Protein 4KWH (pdb70)

B-factor: mean 20.82, std 9.33, range [10.49, 72.62]

Secondary structure (DSSP, 8-state):
-TTTT-EEEETT-SSHHHHHHHHHHHHTT-EEEEEESS-HHHHHHHHHHHHHTT-EEEEEE--SSSTTHHHHHHHHHHHHHHHHHSS----EEEE---------GGG--HHHHHHHHIIIIIHHHHHHHHHTTTPPTT-EEEEE--GGGSS--GGGHHHHHHHHHHHHHHHHHHHHTGGGT-EEEEEEE-SB--S-GGGGSHHHHHHHHTTSTTSSPBPHHHHHHHHHHHTSGGGTT--S-EEEESSS----/------TTTT-EEEETT-SSHHHHHHHHHHHHTT-EEEEEESS-HHHHHHHHHHHHHTT-EEEEEE--SSSTTHHHHHHHHHHHHHHHHHSS----EEEE---------GGG--HHHHHHHHIIIIIHHHHHHHHHTTTPPTT-EEEEE--GGGSS--GGGHHHHHHHHHHHHHHHHHHHHTGGGT-EEEEEEE-SB----HHHH-HHHHHHHHTTSTTSSPBPHHHHHHHHHHHTSGGGTT--S-EEEESSS----

Organism: Streptomyces cyanogenus (NCBI:txid80860)

Radius of gyration: 23.34 Å; Cα contacts (8 Å, |Δi|>4): 1176; chains: 2; bounding box: 66×67×58 Å

Solvent-accessible surface area: 21309 Å² total; per-residue (Å²): 80,102,3,98,72,69,8,0,0,0,2,17,0,10,146,15,32,0,78,13,0,0,58,71,0,2,164,16,27,1,6,0,0,0,4,25,35,117,16,46,116,23,0,41,96,0,9,110,24,7,91,171,94,72,23,122,8,16,50,9,112,1,60,11,24,62,138,40,21,17,88,80,0,1,95,27,0,39,165,8,0,118,137,85,59,56,38,44,67,0,17,3,0,0,4,20,20,34,48,125,46,133,34,38,57,153,126,45,57,100,124,91,67,93,100,12,49,18,9,1,10,125,2,6,72,76,0,0,95,81,0,31,91,22,8,44,100,32,1,14,0,0,0,8,4,9,3,46,37,126,52,103,31,92,68,36,66,20,19,15,99,0,9,30,42,3,25,88,12,2,62,112,27,0,131,125,2,1,98,69,80,0,3,0,0,2,0,0,9,12,30,9,20,42,68,46,81,83,12,124,87,107,74,46,75,103,89,41,12,119,83,10,31,10,36,83,7,0,102,24,51,3,0,2,14,0,0,11,17,0,5,3,121,43,0,79,21,0,0,18,6,49,4,12,0,0,0,2,25,40,17,94,158,150,86,101,93,34,106,5,81,68,88,8,0,0,0,2,18,0,9,137,14,29,1,66,12,0,0,59,68,0,2,114,14,10,0,1,0,0,0,3,21,34,116,12,46,119,20,0,36,100,0,8,105,36,6,82,178,79,6,15,105,7,16,54,7,115,1,64,11,23,62,140,39,21,17,83,83,0,0,99,9,0,43,122,4,0,128,126,99,64,58,40,41,70,0,18,2,0,0,4,19,20,33,50,122,46,92,32,36,57,152,125,48,57,99,127,92,70,93,103,12,46,18,9,1,10,126,2,6,73,78,0,0,99,84,0,29,93,23,7,46,105,36,2,15,0,1,0,8,4,8,3,42,35,128,49,105,31,92,79,28,68,12,17,16,100,0,10,30,44,2,25,89,13,2,61,110,29,0,129,126,1,0,97,69,81,0,3,0,0,2,0,0,10,11,29,10,47,42,70,45,87,70,23,69,88,105,76,34,126,62,87,21,26,126,77,10,34,11,35,83,36,0,114,25,51,3,0,2,14,0,0,12,17,0,6,7,118,42,0,60,21,0,0,18,6,52,3,12,0,1,0,2,20,41,17,96

Nearest PDB structures (foldseek):
  4kwh-assembly1_B  TM=1.004E+00  e=3.086E-59  Streptomyces cyanogenus
  4oso-assembly1_B-2  TM=1.003E+00  e=3.239E-53  Streptomyces cyanogenus
  4osp-assembly1_C  TM=9.842E-01  e=1.639E-42  Streptomyces fradiae
  6yq3-assembly1_AAA  TM=9.835E-01  e=6.727E-42  Streptomyces sp. QL37
  4osp-assembly1_D  TM=9.803E-01  e=8.767E-41  Streptomyces fradiae

Structure (mmCIF, N/CA/C/O backbone):
data_4KWH
#
_entry.id   4KWH
#
_cell.length_a   92.500
_cell.length_b   92.500
_cell.length_c   106.300
_cell.angle_alpha   90.00
_cell.angle_beta   90.00
_cell.angle_gamma   90.00
#
_symmetry.space_group_name_H-M   'P 41 21 2'
#
loop_
_entity.id
_entity.type
_entity.pdbx_description
1 polymer 'Reductase homolog'
2 non-polymer 'NADP NICOTINAMIDE-ADENINE-DINUCLEOTIDE PHOSPHATE'
3 non-polymer 'ACETIC ACID'
4 non-polymer DI(HYDROXYETHYL)ETHER
5 water water
#
loop_
_atom_site.group_PDB
_atom_site.id
_atom_site.type_symbol
_atom_site.label_atom_id
_atom_site.label_alt_id
_atom_site.label_comp_id
_atom_site.label_asym_id
_atom_site.label_entity_id
_atom_site.label_seq_id
_atom_site.pdbx_PDB_ins_code
_atom_site.Cartn_x
_atom_site.Cartn_y
_atom_site.Cartn_z
_atom_site.occupancy
_atom_site.B_iso_or_equiv
_atom_site.auth_seq_id
_atom_site.auth_comp_id
_atom_site.auth_asym_id
_atom_site.auth_atom_id
_atom_site.pdbx_PDB_model_num
ATOM 1 N N . GLY A 1 12 ? 30.538 19.573 32.693 1.00 35.98 2 GLY A N 1
ATOM 2 C CA . GLY A 1 12 ? 29.165 19.135 32.323 1.00 33.04 2 GLY A CA 1
ATOM 3 C C . GLY A 1 12 ? 28.423 18.496 33.481 1.00 32.24 2 GLY A C 1
ATOM 4 O O . GLY A 1 12 ? 28.970 18.350 34.588 1.00 32.39 2 GLY A O 1
ATOM 5 N N . ASN A 1 13 ? 27.185 18.082 33.209 1.00 30.87 3 ASN A N 1
ATOM 6 C CA . ASN A 1 13 ? 26.283 17.599 34.253 1.00 31.46 3 ASN A CA 1
ATOM 7 C C . ASN A 1 13 ? 26.590 16.192 34.814 1.00 29.26 3 ASN A C 1
ATOM 8 O O . ASN A 1 13 ? 25.966 15.773 35.795 1.00 31.62 3 ASN A O 1
ATOM 13 N N . LEU A 1 14 ? 27.565 15.492 34.225 1.00 24.42 4 LEU A N 1
ATOM 14 C CA . LEU A 1 14 ? 28.009 14.192 34.769 1.00 22.13 4 LEU A CA 1
ATOM 15 C C . LEU A 1 14 ? 29.423 14.220 35.346 1.00 22.18 4 LEU A C 1
ATOM 16 O O . LEU A 1 14 ? 30.055 13.170 35.511 1.00 19.92 4 LEU A O 1
ATOM 21 N N . THR A 1 15 ? 29.937 15.405 35.678 1.00 23.09 5 THR A N 1
ATOM 22 C CA . THR A 1 15 ? 31.300 15.497 36.152 1.00 24.07 5 THR A CA 1
ATOM 23 C C . THR A 1 15 ? 31.390 14.776 37.498 1.00 22.63 5 THR A C 1
ATOM 24 O O . THR A 1 15 ? 30.490 14.864 38.306 1.00 22.60 5 THR A O 1
ATOM 28 N N . GLY A 1 16 ? 32.442 13.986 37.677 1.00 22.15 6 GLY A N 1
ATOM 29 C CA . GLY A 1 16 ? 32.592 13.152 38.861 1.00 21.65 6 GLY A CA 1
ATOM 30 C C . GLY A 1 16 ? 31.933 11.779 38.799 1.00 20.47 6 GLY A C 1
ATOM 31 O O . GLY A 1 16 ? 32.157 10.964 39.698 1.00 20.79 6 GLY A O 1
ATOM 32 N N . LYS A 1 17 ? 31.145 11.520 37.749 1.00 18.38 7 LYS A N 1
ATOM 33 C CA . LYS A 1 17 ? 30.438 10.238 37.586 1.00 17.49 7 LYS A CA 1
ATOM 34 C C . LYS A 1 17 ? 31.266 9.295 36.731 1.00 15.66 7 LYS A C 1
ATOM 35 O O . LYS A 1 17 ? 32.118 9.726 35.959 1.00 15.60 7 LYS A O 1
ATOM 41 N N . THR A 1 18 ? 31.004 8.005 36.885 1.00 14.72 8 THR A N 1
ATOM 42 C CA . THR A 1 18 ? 31.623 6.993 36.052 1.00 14.09 8 THR A CA 1
ATOM 43 C C . THR A 1 18 ? 30.529 6.249 35.300 1.00 13.83 8 THR A C 1
ATOM 44 O O . THR A 1 18 ? 29.401 6.148 35.777 1.00 13.23 8 THR A O 1
ATOM 48 N N . ALA A 1 19 ? 30.870 5.768 34.109 1.00 13.49 9 ALA A N 1
ATOM 49 C CA . ALA A 1 19 ? 29.935 5.093 33.246 1.00 12.90 9 ALA A CA 1
ATOM 50 C C . ALA A 1 19 ? 30.561 3.933 32.482 1.00 12.94 9 ALA A C 1
ATOM 51 O O . ALA A 1 19 ? 31.732 4.004 32.045 1.00 13.46 9 ALA A O 1
ATOM 53 N N . LEU A 1 20 ? 29.777 2.873 32.312 1.00 12.13 10 LEU A N 1
ATOM 54 C CA . LEU A 1 20 ? 30.107 1.761 31.424 1.00 12.45 10 LEU A CA 1
ATOM 55 C C . LEU A 1 20 ? 29.124 1.773 30.289 1.00 12.39 10 LEU A C 1
ATOM 56 O O . LEU A 1 20 ? 27.928 1.763 30.529 1.00 11.95 10 LEU A O 1
ATOM 61 N N . VAL A 1 21 ? 29.619 1.798 29.060 1.00 12.26 11 VAL A N 1
ATOM 62 C CA . VAL A 1 21 ? 28.752 1.699 27.899 1.00 12.15 11 VAL A CA 1
ATOM 63 C C . VAL A 1 21 ? 29.197 0.438 27.176 1.00 12.37 11 VAL A C 1
ATOM 64 O O . VAL A 1 21 ? 30.302 0.376 26.615 1.00 12.75 11 VAL A O 1
ATOM 68 N N . THR A 1 22 ? 28.363 -0.601 27.195 1.00 12.07 12 THR A N 1
ATOM 69 C CA . THR A 1 22 ? 28.724 -1.802 26.471 1.00 11.88 12 THR A CA 1
ATOM 70 C C . THR A 1 22 ? 28.543 -1.604 24.959 1.00 12.46 12 THR A C 1
ATOM 71 O O . THR A 1 22 ? 27.659 -0.869 24.525 1.00 12.65 12 THR A O 1
ATOM 75 N N . GLY A 1 23 ? 29.386 -2.248 24.174 1.00 12.69 13 GLY A N 1
ATOM 76 C CA . GLY A 1 23 ? 29.336 -2.120 22.726 1.00 13.17 13 GLY A CA 1
ATOM 77 C C . GLY A 1 23 ? 29.530 -0.679 22.284 1.00 13.72 13 GLY A C 1
ATOM 78 O O . GLY A 1 23 ? 28.725 -0.139 21.511 1.00 13.46 13 GLY A O 1
ATOM 79 N N . ALA A 1 24 ? 30.589 -0.040 22.792 1.00 13.88 14 ALA A N 1
ATOM 80 C CA . ALA A 1 24 ? 30.826 1.381 22.541 1.00 14.23 14 ALA A CA 1
ATOM 81 C C . ALA A 1 24 ? 31.861 1.647 21.455 1.00 14.78 14 ALA A C 1
ATOM 82 O O . ALA A 1 24 ? 32.242 2.799 21.235 1.00 14.92 14 ALA A O 1
ATOM 84 N N . SER A 1 25 ? 32.317 0.588 20.788 1.00 15.50 15 SER A N 1
ATOM 85 C CA . SER A 1 25 ? 33.336 0.709 19.735 1.00 16.65 15 SER A CA 1
ATOM 86 C C . SER A 1 25 ? 32.799 1.308 18.423 1.00 17.09 15 SER A C 1
ATOM 87 O O . SER A 1 25 ? 33.580 1.806 17.599 1.00 17.85 15 SER A O 1
ATOM 90 N N A ARG A 1 26 ? 31.481 1.260 18.240 0.50 16.63 16 ARG A N 1
ATOM 91 N N B ARG A 1 26 ? 31.484 1.270 18.232 0.50 16.92 16 ARG A N 1
ATOM 92 C CA A ARG A 1 26 ? 30.849 1.695 17.000 0.50 16.59 16 ARG A CA 1
ATOM 93 C CA B ARG A 1 26 ? 30.873 1.801 17.021 0.50 17.07 16 ARG A CA 1
ATOM 94 C C A ARG A 1 26 ? 29.383 2.020 17.216 0.50 15.75 16 ARG A C 1
ATOM 95 C C B ARG A 1 26 ? 29.388 2.024 17.213 0.50 16.01 16 ARG A C 1
ATOM 96 O O A ARG A 1 26 ? 28.831 1.767 18.283 0.50 14.82 16 ARG A O 1
ATOM 97 O O B ARG A 1 26 ? 28.829 1.706 18.258 0.50 15.06 16 ARG A O 1
ATOM 112 N N . GLY A 1 27 ? 28.761 2.608 16.200 1.00 15.87 17 GLY A N 1
ATOM 113 C CA . GLY A 1 27 ? 27.302 2.765 16.181 1.00 15.45 17 GLY A CA 1
ATOM 114 C C . GLY A 1 27 ? 26.734 3.597 17.316 1.00 15.07 17 GLY A C 1
ATOM 115 O O . GLY A 1 27 ? 27.299 4.639 17.702 1.00 15.32 17 GLY A O 1
ATOM 116 N N . ILE A 1 28 ? 25.593 3.154 17.824 1.00 14.42 18 ILE A N 1
ATOM 117 C CA . ILE A 1 28 ? 24.878 3.871 18.860 1.00 13.80 18 ILE A CA 1
ATOM 118 C C . ILE A 1 28 ? 25.733 3.944 20.127 1.00 13.60 18 ILE A C 1
ATOM 119 O O . ILE A 1 28 ? 25.789 4.981 20.775 1.00 13.17 18 ILE A O 1
ATOM 124 N N . GLY A 1 29 ? 26.433 2.867 20.462 1.00 13.22 19 GLY A N 1
ATOM 125 C CA . GLY A 1 29 ? 27.196 2.847 21.706 1.00 12.99 19 GLY A CA 1
ATOM 126 C C . GLY A 1 29 ? 28.337 3.855 21.682 1.00 13.25 19 GLY A C 1
ATOM 127 O O . GLY A 1 29 ? 28.631 4.489 22.684 1.00 12.68 19 GLY A O 1
ATOM 128 N N . ARG A 1 30 ? 28.992 3.991 20.528 1.00 13.53 20 ARG A N 1
ATOM 129 C CA . ARG A 1 30 ? 30.027 5.000 20.338 1.00 14.14 20 ARG A CA 1
ATOM 130 C C . ARG A 1 30 ? 29.466 6.403 20.557 1.00 14.08 20 ARG A C 1
ATOM 131 O O . ARG A 1 30 ? 30.062 7.217 21.270 1.00 13.93 20 ARG A O 1
ATOM 139 N N . ALA A 1 31 ? 28.278 6.655 20.014 1.00 13.97 21 ALA A N 1
ATOM 140 C CA . ALA A 1 31 ? 27.653 7.974 20.181 1.00 14.32 21 ALA A CA 1
ATOM 141 C C . ALA A 1 31 ? 27.302 8.247 21.636 1.00 13.76 21 ALA A C 1
ATOM 142 O O . ALA A 1 31 ? 27.517 9.360 22.136 1.00 14.53 21 ALA A O 1
ATOM 144 N N . ILE A 1 32 ? 26.775 7.236 22.305 1.00 13.30 22 ILE A N 1
ATOM 145 C CA . ILE A 1 32 ? 26.483 7.323 23.734 1.00 12.89 22 ILE A CA 1
ATOM 146 C C . ILE A 1 32 ? 27.762 7.619 24.547 1.00 13.57 22 ILE A C 1
ATOM 147 O O . ILE A 1 32 ? 27.767 8.552 25.356 1.00 13.57 22 ILE A O 1
ATOM 152 N N . ALA A 1 33 ? 28.834 6.852 24.319 1.00 13.74 23 ALA A N 1
ATOM 153 C CA . ALA A 1 33 ? 30.109 7.055 25.019 1.00 14.11 23 ALA A CA 1
ATOM 154 C C . ALA A 1 33 ? 30.613 8.478 24.826 1.00 14.92 23 ALA A C 1
ATOM 155 O O . ALA A 1 33 ? 30.974 9.144 25.792 1.00 14.59 23 ALA A O 1
ATOM 157 N N . GLU A 1 34 ? 30.629 8.930 23.571 1.00 15.54 24 GLU A N 1
ATOM 158 C CA . GLU A 1 34 ? 31.060 10.283 23.252 1.00 17.27 24 GLU A CA 1
ATOM 159 C C . GLU A 1 34 ? 30.228 11.313 24.004 1.00 16.93 24 GLU A C 1
ATOM 160 O O . GLU A 1 34 ? 30.769 12.240 24.599 1.00 16.67 24 GLU A O 1
ATOM 166 N N . LYS A 1 35 ? 28.909 11.146 24.019 1.00 16.20 25 LYS A N 1
ATOM 167 C CA . LYS A 1 35 ? 28.035 12.120 24.686 1.00 17.03 25 LYS A CA 1
ATOM 168 C C . LYS A 1 35 ? 28.227 12.123 26.217 1.00 16.32 25 LYS A C 1
ATOM 169 O O . LYS A 1 35 ? 28.295 13.194 26.840 1.00 15.54 25 LYS A O 1
ATOM 175 N N . LEU A 1 36 ? 28.315 10.939 26.818 1.00 15.02 26 LEU A N 1
ATOM 176 C CA . LEU A 1 36 ? 28.496 10.845 28.275 1.00 15.22 26 LEU A CA 1
ATOM 177 C C . LEU A 1 36 ? 29.873 11.433 28.667 1.00 15.73 26 LEU A C 1
ATOM 178 O O . LEU A 1 36 ? 30.006 12.116 29.678 1.00 15.99 26 LEU A O 1
ATOM 183 N N . GLY A 1 37 ? 30.889 11.175 27.851 1.00 15.86 27 GLY A N 1
ATOM 184 C CA . GLY A 1 37 ? 32.236 11.692 28.115 1.00 16.69 27 GLY A CA 1
ATOM 185 C C . GLY A 1 37 ? 32.266 13.215 28.032 1.00 17.66 27 GLY A C 1
ATOM 186 O O . GLY A 1 37 ? 32.895 13.885 28.845 1.00 17.72 27 GLY A O 1
ATOM 187 N N . TYR A 1 38 ? 31.551 13.765 27.055 1.00 18.64 28 TYR A N 1
ATOM 188 C CA . TYR A 1 38 ? 31.467 15.222 26.887 1.00 20.89 28 TYR A CA 1
ATOM 189 C C . TYR A 1 38 ? 30.783 15.896 28.073 1.00 20.06 28 TYR A C 1
ATOM 190 O O . TYR A 1 38 ? 31.133 17.017 28.448 1.00 20.25 28 TYR A O 1
ATOM 199 N N . ALA A 1 39 ? 29.824 15.195 28.659 1.00 18.71 29 ALA A N 1
ATOM 200 C CA . ALA A 1 39 ? 29.103 15.662 29.836 1.00 18.57 29 ALA A CA 1
ATOM 201 C C . ALA A 1 39 ? 29.917 15.498 31.121 1.00 18.70 29 ALA A C 1
ATOM 202 O O . ALA A 1 39 ? 29.472 15.924 32.193 1.00 19.65 29 ALA A O 1
ATOM 204 N N . GLY A 1 40 ? 31.102 14.887 31.026 1.00 18.26 30 GLY A N 1
ATOM 205 C CA . GLY A 1 40 ? 32.029 14.793 32.161 1.00 18.18 30 GLY A CA 1
ATOM 206 C C . GLY A 1 40 ? 32.237 13.435 32.822 1.00 17.10 30 GLY A C 1
ATOM 207 O O . GLY A 1 40 ? 33.003 13.339 33.785 1.00 17.94 30 GLY A O 1
ATOM 208 N N . ALA A 1 41 ? 31.538 12.401 32.360 1.00 16.08 31 ALA A N 1
ATOM 209 C CA . ALA A 1 41 ? 31.673 11.076 32.977 1.00 15.21 31 ALA A CA 1
ATOM 210 C C . ALA A 1 41 ? 32.979 10.441 32.541 1.00 14.85 31 ALA A C 1
ATOM 211 O O . ALA A 1 41 ? 33.384 10.613 31.403 1.00 15.74 31 ALA A O 1
ATOM 213 N N . LEU A 1 42 ? 33.637 9.717 33.447 1.00 14.48 32 LEU A N 1
ATOM 214 C CA . LEU A 1 42 ? 34.719 8.805 33.074 1.00 14.60 32 LEU A CA 1
ATOM 215 C C . LEU A 1 42 ? 34.068 7.591 32.420 1.00 14.13 32 LEU A C 1
ATOM 216 O O . LEU A 1 42 ? 33.294 6.900 33.071 1.00 13.56 32 LEU A O 1
ATOM 221 N N . VAL A 1 43 ? 34.326 7.386 31.126 1.00 13.75 33 VAL A N 1
ATOM 222 C CA . VAL A 1 43 ? 33.637 6.359 30.365 1.00 13.79 33 VAL A CA 1
ATOM 223 C C . VAL A 1 43 ? 34.515 5.143 30.098 1.00 13.59 33 VAL A C 1
ATOM 224 O O . VAL A 1 43 ? 35.616 5.252 29.522 1.00 13.98 33 VAL A O 1
ATOM 228 N N . ALA A 1 44 ? 34.001 3.985 30.491 1.00 13.15 34 ALA A N 1
ATOM 229 C CA . ALA A 1 44 ? 34.566 2.722 30.107 1.00 13.20 34 ALA A CA 1
ATOM 230 C C . ALA A 1 44 ? 33.942 2.311 28.778 1.00 13.21 34 ALA A C 1
ATOM 231 O O . ALA A 1 44 ? 32.720 2.063 28.697 1.00 13.06 34 ALA A O 1
ATOM 233 N N . VAL A 1 45 ? 34.788 2.278 27.746 1.00 13.15 35 VAL A N 1
ATOM 234 C CA . VAL A 1 45 ? 34.397 1.994 26.357 1.00 13.54 35 VAL A CA 1
ATOM 235 C C . VAL A 1 45 ? 34.572 0.491 26.115 1.00 13.42 35 VAL A C 1
ATOM 236 O O . VAL A 1 45 ? 35.684 -0.012 25.897 1.00 14.03 35 VAL A O 1
ATOM 240 N N . HIS A 1 46 ? 33.476 -0.241 26.174 1.00 13.29 36 HIS A N 1
ATOM 241 C CA . HIS A 1 46 ? 33.535 -1.703 26.059 1.00 13.52 36 HIS A CA 1
ATOM 242 C C . HIS A 1 46 ? 33.409 -2.211 24.635 1.00 14.01 36 HIS A C 1
ATOM 243 O O . HIS A 1 46 ? 32.742 -1.612 23.795 1.00 13.88 36 HIS A O 1
ATOM 250 N N . TYR A 1 47 ? 34.055 -3.346 24.364 1.00 14.65 37 TYR A N 1
ATOM 251 C CA . TYR A 1 47 ? 34.055 -3.964 23.048 1.00 15.17 37 TYR A CA 1
ATOM 252 C C . TYR A 1 47 ? 34.309 -5.480 23.154 1.00 15.81 37 TYR A C 1
ATOM 253 O O . TYR A 1 47 ? 34.724 -5.966 24.207 1.00 15.80 37 TYR A O 1
ATOM 262 N N . ALA A 1 48 ? 34.036 -6.221 22.078 1.00 16.46 38 ALA A N 1
ATOM 263 C CA . ALA A 1 48 ? 34.332 -7.664 22.048 1.00 17.43 38 ALA A CA 1
ATOM 264 C C . ALA A 1 48 ? 35.594 -7.923 21.240 1.00 18.74 38 ALA A C 1
ATOM 265 O O . ALA A 1 48 ? 36.546 -8.554 21.731 1.00 20.64 38 ALA A O 1
ATOM 267 N N . THR A 1 49 ? 35.626 -7.437 20.002 1.00 19.53 39 THR A N 1
ATOM 268 C CA . THR A 1 49 ? 36.823 -7.613 19.165 1.00 21.06 39 THR A CA 1
ATOM 269 C C . THR A 1 49 ? 37.307 -6.326 18.495 1.00 21.07 39 THR A C 1
ATOM 270 O O . THR A 1 49 ? 38.428 -6.295 17.986 1.00 22.32 39 THR A O 1
ATOM 274 N N . GLY A 1 50 ? 36.483 -5.275 18.489 1.00 20.18 40 GLY A N 1
ATOM 275 C CA . GLY A 1 50 ? 36.842 -3.988 17.881 1.00 20.50 40 GLY A CA 1
ATOM 276 C C . GLY A 1 50 ? 37.785 -3.102 18.702 1.00 19.93 40 GLY A C 1
ATOM 277 O O . GLY A 1 50 ? 37.435 -1.973 19.048 1.00 20.13 40 GLY A O 1
ATOM 278 N N . ALA A 1 51 ? 38.992 -3.606 18.981 1.00 20.87 41 ALA A N 1
ATOM 279 C CA . ALA A 1 51 ? 39.934 -2.950 19.886 1.00 20.82 41 ALA A CA 1
ATOM 280 C C . ALA A 1 51 ? 40.414 -1.607 19.358 1.00 21.06 41 ALA A C 1
ATOM 281 O O . ALA A 1 51 ? 40.481 -0.640 20.123 1.00 20.84 41 ALA A O 1
ATOM 283 N N . ASP A 1 52 ? 40.734 -1.530 18.060 1.00 22.36 42 ASP A N 1
ATOM 284 C CA . ASP A 1 52 ? 41.219 -0.277 17.471 1.00 23.26 42 ASP A CA 1
ATOM 285 C C . ASP A 1 52 ? 40.116 0.767 17.415 1.00 21.69 42 ASP A C 1
ATOM 286 O O . ASP A 1 52 ? 40.367 1.938 17.689 1.00 21.50 42 ASP A O 1
ATOM 291 N N . ALA A 1 53 ? 38.893 0.340 17.092 1.00 20.38 43 ALA A N 1
ATOM 292 C CA . ALA A 1 53 ? 37.758 1.250 17.049 1.00 19.09 43 ALA A CA 1
ATOM 293 C C . ALA A 1 53 ? 37.462 1.751 18.463 1.00 18.29 43 ALA A C 1
ATOM 294 O O . ALA A 1 53 ? 37.200 2.925 18.654 1.00 18.17 43 ALA A O 1
ATOM 296 N N . ALA A 1 54 ? 37.520 0.857 19.446 1.00 17.53 44 ALA A N 1
ATOM 297 C CA . ALA A 1 54 ? 37.306 1.244 20.851 1.00 17.41 44 ALA A CA 1
ATOM 298 C C . ALA A 1 54 ? 38.346 2.269 21.300 1.00 17.53 44 ALA A C 1
ATOM 299 O O . ALA A 1 54 ? 38.012 3.256 21.983 1.00 17.51 44 ALA A O 1
ATOM 301 N N . ALA A 1 55 ? 39.604 2.032 20.923 1.00 18.92 45 ALA A N 1
ATOM 302 C CA . ALA A 1 55 ? 40.696 2.943 21.238 1.00 19.81 45 ALA A CA 1
ATOM 303 C C . ALA A 1 55 ? 40.444 4.317 20.642 1.00 20.62 45 ALA A C 1
ATOM 304 O O . ALA A 1 55 ? 40.704 5.326 21.298 1.00 21.11 45 ALA A O 1
ATOM 306 N N . GLU A 1 56 ? 39.920 4.356 19.418 1.00 21.15 46 GLU A N 1
ATOM 307 C CA . GLU A 1 56 ? 39.558 5.619 18.760 1.00 22.08 46 GLU A CA 1
ATOM 308 C C . GLU A 1 56 ? 38.502 6.387 19.519 1.00 20.97 46 GLU A C 1
ATOM 309 O O . GLU A 1 56 ? 38.577 7.606 19.629 1.00 20.85 46 GLU A O 1
ATOM 315 N N . VAL A 1 57 ? 37.515 5.677 20.044 1.00 19.28 47 VAL A N 1
ATOM 316 C CA . VAL A 1 57 ? 36.460 6.327 20.797 1.00 18.69 47 VAL A CA 1
ATOM 317 C C . VAL A 1 57 ? 37.017 6.911 22.094 1.00 18.92 47 VAL A C 1
ATOM 318 O O . VAL A 1 57 ? 36.734 8.069 22.439 1.00 18.65 47 VAL A O 1
ATOM 322 N N . ALA A 1 58 ? 37.806 6.116 22.811 1.00 19.44 48 ALA A N 1
ATOM 323 C CA . ALA A 1 58 ? 38.403 6.570 24.060 1.00 20.43 48 ALA A CA 1
ATOM 324 C C . ALA A 1 58 ? 39.274 7.801 23.808 1.00 21.74 48 ALA A C 1
ATOM 325 O O . ALA A 1 58 ? 39.228 8.751 24.578 1.00 21.13 48 ALA A O 1
ATOM 327 N N . GLU A 1 59 ? 40.032 7.800 22.715 1.00 23.88 49 GLU A N 1
ATOM 328 C CA . GLU A 1 59 ? 40.895 8.946 22.388 1.00 26.35 49 GLU A CA 1
ATOM 329 C C . GLU A 1 59 ? 40.111 10.178 22.025 1.00 25.79 49 GLU A C 1
ATOM 330 O O . GLU A 1 59 ? 40.495 11.293 22.388 1.00 26.71 49 GLU A O 1
ATOM 336 N N . SER A 1 60 ? 39.025 9.984 21.292 1.00 24.72 50 SER A N 1
ATOM 337 C CA . SER A 1 60 ? 38.134 11.075 20.919 1.00 25.59 50 SER A CA 1
ATOM 338 C C . SER A 1 60 ? 37.555 11.764 22.176 1.00 24.05 50 SER A C 1
ATOM 339 O O . SER A 1 60 ? 37.466 12.994 22.243 1.00 23.08 50 SER A O 1
ATOM 342 N N . ILE A 1 61 ? 37.159 10.962 23.164 1.00 21.60 51 ILE A N 1
ATOM 343 C CA . ILE A 1 61 ? 36.696 11.502 24.447 1.00 20.70 51 ILE A CA 1
ATOM 344 C C . ILE A 1 61 ? 37.776 12.314 25.165 1.00 22.10 51 ILE A C 1
ATOM 345 O O . ILE A 1 61 ? 37.498 13.406 25.673 1.00 20.94 51 ILE A O 1
ATOM 350 N N A GLU A 1 62 ? 38.993 11.774 25.199 0.50 22.62 52 GLU A N 1
ATOM 351 N N B GLU A 1 62 ? 39.004 11.805 25.195 0.50 22.73 52 GLU A N 1
ATOM 352 C CA A GLU A 1 62 ? 40.133 12.452 25.816 0.50 24.28 52 GLU A CA 1
ATOM 353 C CA B GLU A 1 62 ? 40.092 12.523 25.860 0.50 24.43 52 GLU A CA 1
ATOM 354 C C A GLU A 1 62 ? 40.474 13.745 25.081 0.50 25.59 52 GLU A C 1
ATOM 355 C C B GLU A 1 62 ? 40.523 13.757 25.080 0.50 25.68 52 GLU A C 1
ATOM 356 O O A GLU A 1 62 ? 40.714 14.780 25.702 0.50 25.79 52 GLU A O 1
ATOM 357 O O B GLU A 1 62 ? 40.886 14.772 25.673 0.50 25.82 52 GLU A O 1
ATOM 368 N N . LYS A 1 63 ? 40.478 13.670 23.752 1.00 26.89 53 LYS A N 1
ATOM 369 C CA . LYS A 1 63 ? 40.813 14.809 22.884 1.00 29.51 53 LYS A CA 1
ATOM 370 C C . LYS A 1 63 ? 39.917 16.024 23.157 1.00 30.08 53 LYS A C 1
ATOM 371 O O . LYS A 1 63 ? 40.388 17.166 23.146 1.00 31.38 53 LYS A O 1
ATOM 377 N N . ASP A 1 64 ? 38.633 15.759 23.423 1.00 30.03 54 ASP A N 1
ATOM 378 C CA . ASP A 1 64 ? 37.644 16.802 23.704 1.00 29.86 54 ASP A CA 1
ATOM 379 C C . ASP A 1 64 ? 37.578 17.191 25.191 1.00 30.21 54 ASP A C 1
ATOM 380 O O . ASP A 1 64 ? 36.640 17.889 25.605 1.00 31.31 54 ASP A O 1
ATOM 385 N N . GLY A 1 65 ? 38.562 16.753 25.981 1.00 27.79 55 GLY A N 1
ATOM 386 C CA . GLY A 1 65 ? 38.701 17.185 27.366 1.00 27.78 55 GLY A CA 1
ATOM 387 C C . GLY A 1 65 ? 38.228 16.225 28.444 1.00 25.89 55 GLY A C 1
ATOM 388 O O . GLY A 1 65 ? 38.332 16.545 29.633 1.00 26.55 55 GLY A O 1
ATOM 389 N N . GLY A 1 66 ? 37.738 15.048 28.051 1.00 23.68 56 GLY A N 1
ATOM 390 C CA . GLY A 1 66 ? 37.221 14.069 29.006 1.00 22.33 56 GLY A CA 1
ATOM 391 C C . GLY A 1 66 ? 38.200 12.986 29.433 1.00 21.93 56 GLY A C 1
ATOM 392 O O . GLY A 1 66 ? 39.413 13.096 29.239 1.00 21.42 56 GLY A O 1
ATOM 393 N N . ARG A 1 67 ? 37.645 11.941 30.042 1.00 20.52 57 ARG A N 1
ATOM 394 C CA . ARG A 1 67 ? 38.405 10.793 30.504 1.00 20.30 57 ARG A CA 1
ATOM 395 C C . ARG A 1 67 ? 37.719 9.510 30.073 1.00 18.01 57 ARG A C 1
ATOM 396 O O . ARG A 1 67 ? 36.502 9.371 30.230 1.00 16.95 57 ARG A O 1
ATOM 404 N N . ALA A 1 68 ? 38.510 8.562 29.583 1.00 16.78 58 ALA A N 1
ATOM 405 C CA . ALA A 1 68 ? 37.959 7.290 29.095 1.00 15.91 58 ALA A CA 1
ATOM 406 C C . ALA A 1 68 ? 39.021 6.208 28.968 1.00 15.72 58 ALA A C 1
ATOM 407 O O . ALA A 1 68 ? 40.218 6.490 28.852 1.00 16.38 58 ALA A O 1
ATOM 409 N N . PHE A 1 69 ? 38.573 4.968 28.962 1.00 15.25 59 PHE A N 1
ATOM 410 C CA . PHE A 1 69 ? 39.462 3.839 28.749 1.00 15.60 59 PHE A CA 1
ATOM 411 C C . PHE A 1 69 ? 38.665 2.681 28.163 1.00 15.46 59 PHE A C 1
ATOM 412 O O . PHE A 1 69 ? 37.433 2.683 28.218 1.00 15.60 59 PHE A O 1
ATOM 420 N N . THR A 1 70 ? 39.351 1.714 27.572 1.00 15.78 60 THR A N 1
ATOM 421 C CA . THR A 1 70 ? 38.654 0.602 26.924 1.00 16.09 60 THR A CA 1
ATOM 422 C C . THR A 1 70 ? 38.670 -0.664 27.766 1.00 16.32 60 THR A C 1
ATOM 423 O O . THR A 1 70 ? 39.597 -0.874 28.551 1.00 16.69 60 THR A O 1
ATOM 427 N N A VAL A 1 71 ? 37.647 -1.502 27.609 0.50 16.12 61 VAL A N 1
ATOM 428 N N B VAL A 1 71 ? 37.634 -1.489 27.595 0.50 16.16 61 VAL A N 1
ATOM 429 C CA A VAL A 1 71 ? 37.549 -2.763 28.352 0.50 16.46 61 VAL A CA 1
ATOM 430 C CA B VAL A 1 71 ? 37.555 -2.807 28.229 0.50 16.53 61 VAL A CA 1
ATOM 431 C C A VAL A 1 71 ? 37.014 -3.851 27.399 0.50 16.40 61 VAL A C 1
ATOM 432 C C B VAL A 1 71 ? 37.058 -3.823 27.254 0.50 16.44 61 VAL A C 1
ATOM 433 O O A VAL A 1 71 ? 35.914 -3.719 26.882 0.50 15.82 61 VAL A O 1
ATOM 434 O O B VAL A 1 71 ? 36.036 -3.638 26.604 0.50 15.74 61 VAL A O 1
ATOM 441 N N . LYS A 1 72 ? 37.800 -4.908 27.158 1.00 17.22 62 LYS A N 1
ATOM 442 C CA . LYS A 1 72 ? 37.417 -6.014 26.281 1.00 17.44 62 LYS A CA 1
ATOM 443 C C . LYS A 1 72 ? 36.631 -7.069 27.052 1.00 17.42 62 LYS A C 1
ATOM 444 O O . LYS A 1 72 ? 37.092 -7.559 28.103 1.00 18.09 62 LYS A O 1
ATOM 450 N N . ALA A 1 73 ? 35.466 -7.447 26.529 1.00 16.45 63 ALA A N 1
ATOM 451 C CA . ALA A 1 73 ? 34.797 -8.667 27.003 1.00 16.72 63 ALA A CA 1
ATOM 452 C C . ALA A 1 73 ? 33.828 -9.171 25.957 1.00 17.29 63 ALA A C 1
ATOM 453 O O . ALA A 1 73 ? 32.868 -8.485 25.635 1.00 16.91 63 ALA A O 1
ATOM 455 N N . GLU A 1 74 ? 34.072 -10.381 25.453 1.00 17.75 64 GLU A N 1
ATOM 456 C CA . GLU A 1 74 ? 33.100 -11.062 24.619 1.00 19.01 64 GLU A CA 1
ATOM 457 C C . GLU A 1 74 ? 31.941 -11.499 25.506 1.00 18.72 64 GLU A C 1
ATOM 458 O O . GLU A 1 74 ? 32.146 -12.277 26.431 1.00 19.65 64 GLU A O 1
ATOM 464 N N . LEU A 1 75 ? 30.742 -10.990 25.234 1.00 17.30 65 LEU A N 1
ATOM 465 C CA . LEU A 1 75 ? 29.554 -11.349 25.988 1.00 17.19 65 LEU A CA 1
ATOM 466 C C . LEU A 1 75 ? 28.849 -12.552 25.362 1.00 17.55 65 LEU A C 1
ATOM 467 O O . LEU A 1 75 ? 28.922 -12.770 24.146 1.00 16.82 65 LEU A O 1
ATOM 472 N N . GLY A 1 76 ? 28.158 -13.312 26.200 1.00 18.64 66 GLY A N 1
ATOM 473 C CA . GLY A 1 76 ? 27.406 -14.488 25.736 1.00 19.28 66 GLY A CA 1
ATOM 474 C C . GLY A 1 76 ? 28.170 -15.786 25.861 1.00 21.40 66 GLY A C 1
ATOM 475 O O . GLY A 1 76 ? 27.768 -16.803 25.283 1.00 22.71 66 GLY A O 1
ATOM 476 N N . VAL A 1 77 ? 29.272 -15.774 26.603 1.00 20.89 67 VAL A N 1
ATOM 477 C CA . VAL A 1 77 ? 30.081 -16.957 26.804 1.00 22.44 67 VAL A CA 1
ATOM 478 C C . VAL A 1 77 ? 30.397 -17.073 28.304 1.00 23.61 67 VAL A C 1
ATOM 479 O O . VAL A 1 77 ? 30.352 -16.070 29.028 1.00 21.18 67 VAL A O 1
ATOM 483 N N . PRO A 1 78 ? 30.713 -18.287 28.780 1.00 25.05 68 PRO A N 1
ATOM 484 C CA . PRO A 1 78 ? 31.038 -18.423 30.203 1.00 24.78 68 PRO A CA 1
ATOM 485 C C . PRO A 1 78 ? 32.174 -17.495 30.627 1.00 24.08 68 PRO A C 1
ATOM 486 O O . PRO A 1 78 ? 33.162 -17.349 29.897 1.00 24.20 68 PRO A O 1
ATOM 490 N N . GLY A 1 79 ? 32.040 -16.878 31.801 1.00 23.05 69 GLY A N 1
ATOM 491 C CA . GLY A 1 79 ? 33.107 -16.016 32.333 1.00 22.85 69 GLY A CA 1
ATOM 492 C C . GLY A 1 79 ? 33.054 -14.563 31.863 1.00 21.42 69 GLY A C 1
ATOM 493 O O . GLY A 1 79 ? 33.885 -13.753 32.286 1.00 21.40 69 GLY A O 1
ATOM 494 N N . ASP A 1 80 ? 32.094 -14.247 30.995 1.00 21.18 70 ASP A N 1
ATOM 495 C CA . ASP A 1 80 ? 31.992 -12.928 30.339 1.00 20.67 70 ASP A CA 1
ATOM 496 C C . ASP A 1 80 ? 31.884 -11.773 31.319 1.00 19.18 70 ASP A C 1
ATOM 497 O O . ASP A 1 80 ? 32.633 -10.785 31.216 1.00 17.62 70 ASP A O 1
ATOM 502 N N . VAL A 1 81 ? 30.970 -11.899 32.271 1.00 18.33 71 VAL A N 1
ATOM 503 C CA . VAL A 1 81 ? 30.735 -10.815 33.233 1.00 18.49 71 VAL A CA 1
ATOM 504 C C . VAL A 1 81 ? 31.926 -10.658 34.180 1.00 18.47 71 VAL A C 1
ATOM 505 O O . VAL A 1 81 ? 32.298 -9.537 34.519 1.00 17.57 71 VAL A O 1
ATOM 509 N N . ASP A 1 82 ? 32.569 -11.771 34.546 1.00 18.96 72 ASP A N 1
ATOM 510 C CA . ASP A 1 82 ? 33.799 -11.726 35.333 1.00 20.15 72 ASP A CA 1
ATOM 511 C C . ASP A 1 82 ? 34.905 -10.967 34.609 1.00 18.92 72 ASP A C 1
ATOM 512 O O . ASP A 1 82 ? 35.579 -10.138 35.219 1.00 18.71 72 ASP A O 1
ATOM 517 N N . VAL A 1 83 ? 35.095 -11.247 33.318 1.00 17.38 73 VAL A N 1
ATOM 518 C CA . VAL A 1 83 ? 36.119 -10.565 32.519 1.00 17.36 73 VAL A CA 1
ATOM 519 C C . VAL A 1 83 ? 35.794 -9.076 32.464 1.00 16.25 73 VAL A C 1
ATOM 520 O O . VAL A 1 83 ? 36.659 -8.218 32.643 1.00 16.26 73 VAL A O 1
ATOM 524 N N . LEU A 1 84 ? 34.527 -8.770 32.197 1.00 15.27 74 LEU A N 1
ATOM 525 C CA . LEU A 1 84 ? 34.105 -7.376 32.038 1.00 14.97 74 LEU A CA 1
ATOM 526 C C . LEU A 1 84 ? 34.363 -6.608 33.326 1.00 15.14 74 LEU A C 1
ATOM 527 O O . LEU A 1 84 ? 34.956 -5.526 33.313 1.00 15.15 74 LEU A O 1
ATOM 532 N N . PHE A 1 85 ? 33.917 -7.160 34.441 1.00 15.51 75 PHE A N 1
ATOM 533 C CA . PHE A 1 85 ? 34.026 -6.429 35.697 1.00 16.20 75 PHE A CA 1
ATOM 534 C C . PHE A 1 85 ? 35.424 -6.404 36.296 1.00 17.26 75 PHE A C 1
ATOM 535 O O . PHE A 1 85 ? 35.800 -5.432 36.968 1.00 17.37 75 PHE A O 1
ATOM 543 N N . GLU A 1 86 ? 36.230 -7.421 36.019 1.00 17.54 76 GLU A N 1
ATOM 544 C CA . GLU A 1 86 ? 37.651 -7.330 36.375 1.00 19.59 76 GLU A CA 1
ATOM 545 C C . GLU A 1 86 ? 38.282 -6.135 35.672 1.00 18.64 76 GLU A C 1
ATOM 546 O O . GLU A 1 86 ? 38.955 -5.325 36.304 1.00 19.06 76 GLU A O 1
ATOM 552 N N . GLY A 1 87 ? 38.090 -6.031 34.364 1.00 17.76 77 GLY A N 1
ATOM 553 C CA . GLY A 1 87 ? 38.669 -4.929 33.605 1.00 17.60 77 GLY A CA 1
ATOM 554 C C . GLY A 1 87 ? 38.099 -3.581 34.015 1.00 17.18 77 GLY A C 1
ATOM 555 O O . GLY A 1 87 ? 38.841 -2.599 34.196 1.00 16.99 77 GLY A O 1
ATOM 556 N N . LEU A 1 88 ? 36.789 -3.535 34.207 1.00 15.80 78 LEU A N 1
ATOM 557 C CA . LEU A 1 88 ? 36.124 -2.275 34.537 1.00 15.86 78 LEU A CA 1
ATOM 558 C C . LEU A 1 88 ? 36.580 -1.781 35.908 1.00 15.77 78 LEU A C 1
ATOM 559 O O . LEU A 1 88 ? 37.000 -0.630 36.058 1.00 15.81 78 LEU A O 1
ATOM 564 N N . GLU A 1 89 ? 36.467 -2.640 36.911 1.00 16.52 79 GLU A N 1
ATOM 565 C CA . GLU A 1 89 ? 36.738 -2.210 38.286 1.00 17.51 79 GLU A CA 1
ATOM 566 C C . GLU A 1 89 ? 38.216 -1.838 38.487 1.00 17.87 79 GLU A C 1
ATOM 567 O O . GLU A 1 89 ? 38.525 -0.868 39.195 1.00 17.58 79 GLU A O 1
ATOM 573 N N A ARG A 1 90 ? 39.120 -2.589 37.860 0.50 17.93 80 ARG A N 1
ATOM 574 N N B ARG A 1 90 ? 39.117 -2.571 37.843 0.50 18.18 80 ARG A N 1
ATOM 575 C CA A ARG A 1 90 ? 40.546 -2.253 37.911 0.50 18.63 80 ARG A CA 1
ATOM 576 C CA B ARG A 1 90 ? 40.540 -2.260 37.944 0.50 19.08 80 ARG A CA 1
ATOM 577 C C A ARG A 1 90 ? 40.808 -0.884 37.305 0.50 17.99 80 ARG A C 1
ATOM 578 C C B ARG A 1 90 ? 40.879 -0.929 37.260 0.50 18.28 80 ARG A C 1
ATOM 579 O O A ARG A 1 90 ? 41.510 -0.065 37.892 0.50 18.07 80 ARG A O 1
ATOM 580 O O B ARG A 1 90 ? 41.710 -0.174 37.759 0.50 18.39 80 ARG A O 1
ATOM 595 N N . GLY A 1 91 ? 40.223 -0.642 36.135 1.00 17.45 81 GLY A N 1
ATOM 596 C CA . GLY A 1 91 ? 40.362 0.627 35.443 1.00 16.78 81 GLY A CA 1
ATOM 597 C C . GLY A 1 91 ? 39.761 1.804 36.184 1.00 16.76 81 GLY A C 1
ATOM 598 O O . GLY A 1 91 ? 40.346 2.879 36.207 1.00 16.48 81 GLY A O 1
ATOM 599 N N . LEU A 1 92 ? 38.592 1.615 36.789 1.00 16.28 82 LEU A N 1
ATOM 600 C CA . LEU A 1 92 ? 37.976 2.664 37.622 1.00 15.99 82 LEU A CA 1
ATOM 601 C C . LEU A 1 92 ? 38.809 2.931 38.880 1.00 16.98 82 LEU A C 1
ATOM 602 O O . LEU A 1 92 ? 39.030 4.080 39.252 1.00 17.23 82 LEU A O 1
ATOM 607 N N . LYS A 1 93 ? 39.307 1.875 39.528 1.00 17.67 83 LYS A N 1
ATOM 608 C CA . LYS A 1 93 ? 40.086 2.058 40.765 1.00 18.94 83 LYS A CA 1
ATOM 609 C C . LYS A 1 93 ? 41.389 2.803 40.478 1.00 18.93 83 LYS A C 1
ATOM 610 O O . LYS A 1 93 ? 41.778 3.716 41.213 1.00 17.64 83 LYS A O 1
ATOM 616 N N . GLU A 1 94 ? 42.038 2.424 39.382 1.00 19.03 84 GLU A N 1
ATOM 617 C CA . GLU A 1 94 ? 43.268 3.073 38.938 1.00 20.18 84 GLU A CA 1
ATOM 618 C C . GLU A 1 94 ? 43.055 4.562 38.702 1.00 18.88 84 GLU A C 1
ATOM 619 O O . GLU A 1 94 ? 43.910 5.361 39.047 1.00 19.08 84 GLU A O 1
ATOM 625 N N . ARG A 1 95 ? 41.927 4.924 38.098 1.00 17.27 85 ARG A N 1
ATOM 626 C CA . ARG A 1 95 ? 41.699 6.299 37.675 1.00 16.95 85 ARG A CA 1
ATOM 627 C C . ARG A 1 95 ? 41.066 7.179 38.737 1.00 16.59 85 ARG A C 1
ATOM 628 O O . ARG A 1 95 ? 41.323 8.391 38.754 1.00 16.79 85 ARG A O 1
ATOM 636 N N . THR A 1 96 ? 40.239 6.594 39.605 1.00 15.77 86 THR A N 1
ATOM 637 C CA . THR A 1 96 ? 39.433 7.381 40.552 1.00 15.62 86 THR A CA 1
ATOM 638 C C . THR A 1 96 ? 39.710 7.052 42.005 1.00 15.61 86 THR A C 1
ATOM 639 O O . THR A 1 96 ? 39.290 7.798 42.891 1.00 15.55 86 THR A O 1
ATOM 643 N N . GLY A 1 97 ? 40.342 5.914 42.271 1.00 15.36 87 GLY A N 1
ATOM 644 C CA . GLY A 1 97 ? 40.532 5.457 43.635 1.00 16.01 87 GLY A CA 1
ATOM 645 C C . GLY A 1 97 ? 39.379 4.651 44.211 1.00 16.05 87 GLY A C 1
ATOM 646 O O . GLY A 1 97 ? 39.427 4.267 45.398 1.00 17.07 87 GLY A O 1
ATOM 647 N N . ALA A 1 98 ? 38.361 4.388 43.399 1.00 15.73 88 ALA A N 1
ATOM 648 C CA . ALA A 1 98 ? 37.177 3.606 43.814 1.00 15.77 88 ALA A CA 1
ATOM 649 C C . ALA A 1 98 ? 36.657 2.789 42.640 1.00 15.58 88 ALA A C 1
ATOM 650 O O . ALA A 1 98 ? 36.900 3.127 41.490 1.00 16.12 88 ALA A O 1
ATOM 652 N N . THR A 1 99 ? 35.907 1.729 42.933 1.00 15.62 89 THR A N 1
ATOM 653 C CA . THR A 1 99 ? 35.296 0.904 41.908 1.00 15.37 89 THR A CA 1
ATOM 654 C C . THR A 1 99 ? 33.863 1.322 41.610 1.00 15.28 89 THR A C 1
ATOM 655 O O . THR A 1 99 ? 33.185 0.650 40.812 1.00 15.10 89 THR A O 1
ATOM 659 N N . ASP A 1 100 ? 33.419 2.433 42.205 1.00 15.54 90 ASP A N 1
ATOM 660 C CA . ASP A 1 100 ? 32.031 2.894 42.053 1.00 15.80 90 ASP A CA 1
ATOM 661 C C . ASP A 1 100 ? 31.656 3.046 40.578 1.00 15.01 90 ASP A C 1
ATOM 662 O O . ASP A 1 100 ? 32.406 3.650 39.819 1.00 15.02 90 ASP A O 1
ATOM 667 N N . LEU A 1 101 ? 30.491 2.516 40.210 1.00 14.29 91 LEU A N 1
ATOM 668 C CA . LEU A 1 101 ? 29.946 2.628 38.853 1.00 13.81 91 LEU A CA 1
ATOM 669 C C . LEU A 1 101 ? 28.617 3.374 38.937 1.00 14.11 91 LEU A C 1
ATOM 670 O O . LEU A 1 101 ? 27.630 2.834 39.443 1.00 14.81 91 LEU A O 1
ATOM 675 N N . ASP A 1 102 ? 28.558 4.599 38.436 1.00 13.87 92 ASP A N 1
ATOM 676 C CA . ASP A 1 102 ? 27.318 5.393 38.559 1.00 14.05 92 ASP A CA 1
ATOM 677 C C . ASP A 1 102 ? 26.285 5.083 37.492 1.00 13.86 92 ASP A C 1
ATOM 678 O O . ASP A 1 102 ? 25.087 5.042 37.773 1.00 14.39 92 ASP A O 1
ATOM 683 N N . ILE A 1 103 ? 26.755 4.878 36.267 1.00 12.63 93 ILE A N 1
ATOM 684 C CA . ILE A 1 103 ? 25.897 4.751 35.088 1.00 12.49 93 ILE A CA 1
ATOM 685 C C . ILE A 1 103 ? 26.267 3.493 34.300 1.00 12.14 93 ILE A C 1
ATOM 686 O O . ILE A 1 103 ? 27.441 3.266 33.974 1.00 12.56 93 ILE A O 1
ATOM 691 N N . LEU A 1 104 ? 25.259 2.664 34.042 1.00 12.08 94 LEU A N 1
ATOM 692 C CA . LEU A 1 104 ? 25.383 1.436 33.250 1.00 12.73 94 LEU A CA 1
ATOM 693 C C . LEU A 1 104 ? 24.484 1.536 32.040 1.00 12.14 94 LEU A C 1
ATOM 694 O O . LEU A 1 104 ? 23.268 1.691 32.182 1.00 12.73 94 LEU A O 1
ATOM 699 N N . VAL A 1 105 ? 25.067 1.440 30.851 1.00 12.07 95 VAL A N 1
ATOM 700 C CA . VAL A 1 105 ? 24.289 1.421 29.629 1.00 11.98 95 VAL A CA 1
ATOM 701 C C . VAL A 1 105 ? 24.516 0.069 28.958 1.00 11.79 95 VAL A C 1
ATOM 702 O O . VAL A 1 105 ? 25.620 -0.221 28.451 1.00 11.86 95 VAL A O 1
ATOM 706 N N . ASN A 1 106 ? 23.496 -0.794 29.005 1.00 11.74 96 ASN A N 1
ATOM 707 C CA . ASN A 1 106 ? 23.517 -2.043 28.251 1.00 12.04 96 ASN A CA 1
ATOM 708 C C . ASN A 1 106 ? 23.102 -1.764 26.812 1.00 12.17 96 ASN A C 1
ATOM 709 O O . ASN A 1 106 ? 21.904 -1.772 26.476 1.00 13.38 96 ASN A O 1
ATOM 714 N N . ASN A 1 107 ? 24.090 -1.505 25.975 1.00 12.24 97 ASN A N 1
ATOM 715 C CA . ASN A 1 107 ? 23.887 -1.200 24.564 1.00 12.34 97 ASN A CA 1
ATOM 716 C C . ASN A 1 107 ? 24.288 -2.341 23.634 1.00 12.66 97 ASN A C 1
ATOM 717 O O . ASN A 1 107 ? 23.677 -2.505 22.580 1.00 13.22 97 ASN A O 1
ATOM 722 N N . ALA A 1 108 ? 25.348 -3.089 23.965 1.00 12.85 98 ALA A N 1
ATOM 723 C CA . ALA A 1 108 ? 25.816 -4.150 23.085 1.00 13.18 98 ALA A CA 1
ATOM 724 C C . ALA A 1 108 ? 24.654 -5.060 22.720 1.00 13.49 98 ALA A C 1
ATOM 725 O O . ALA A 1 108 ? 23.820 -5.430 23.559 1.00 13.76 98 ALA A O 1
ATOM 727 N N . GLY A 1 109 ? 24.603 -5.432 21.456 1.00 13.81 99 GLY A N 1
ATOM 728 C CA . GLY A 1 109 ? 23.562 -6.333 20.999 1.00 14.12 99 GLY A CA 1
ATOM 729 C C . GLY A 1 109 ? 23.856 -6.798 19.598 1.00 15.16 99 GLY A C 1
ATOM 730 O O . GLY A 1 109 ? 24.687 -6.200 18.892 1.00 16.17 99 GLY A O 1
ATOM 731 N N . VAL A 1 110 ? 23.208 -7.897 19.228 1.00 15.71 100 VAL A N 1
ATOM 732 C CA . VAL A 1 110 ? 23.306 -8.459 17.880 1.00 16.73 100 VAL A CA 1
ATOM 733 C C . VAL A 1 110 ? 21.936 -8.407 17.201 1.00 16.74 100 VAL A C 1
ATOM 734 O O . VAL A 1 110 ? 20.891 -8.468 17.849 1.00 15.59 100 VAL A O 1
ATOM 738 N N . MET A 1 111 ? 21.964 -8.224 15.883 1.00 17.86 101 MET A N 1
ATOM 739 C CA . MET A 1 111 ? 20.763 -8.109 15.076 1.00 18.64 101 MET A CA 1
ATOM 740 C C . MET A 1 111 ? 20.842 -9.162 13.974 1.00 19.55 101 MET A C 1
ATOM 741 O O . MET A 1 111 ? 21.933 -9.552 13.533 1.00 20.73 101 MET A O 1
ATOM 746 N N . ALA A 1 112 ? 19.696 -9.663 13.550 1.00 19.99 102 ALA A N 1
ATOM 747 C CA . ALA A 1 112 ? 19.664 -10.624 12.439 1.00 20.87 102 ALA A CA 1
ATOM 748 C C . ALA A 1 112 ? 18.306 -10.624 11.777 1.00 21.52 102 ALA A C 1
ATOM 749 O O . ALA A 1 112 ? 17.289 -10.394 12.429 1.00 21.32 102 ALA A O 1
ATOM 751 N N . MET A 1 113 ? 18.304 -10.874 10.474 1.00 22.80 103 MET A N 1
ATOM 752 C CA . MET A 1 113 ? 17.083 -10.983 9.702 1.00 24.15 103 MET A CA 1
ATOM 753 C C . MET A 1 113 ? 17.098 -12.321 8.971 1.00 23.00 103 MET A C 1
ATOM 754 O O . MET A 1 113 ? 18.110 -12.721 8.407 1.00 22.31 103 MET A O 1
ATOM 759 N N . GLY A 1 114 ? 15.969 -13.009 8.995 1.00 21.16 104 GLY A N 1
ATOM 760 C CA . GLY A 1 114 ? 15.826 -14.251 8.251 1.00 21.08 104 GLY A CA 1
ATOM 761 C C . GLY A 1 114 ? 14.458 -14.863 8.484 1.00 20.41 104 GLY A C 1
ATOM 762 O O . GLY A 1 114 ? 13.743 -14.490 9.427 1.00 20.94 104 GLY A O 1
ATOM 763 N N . ALA A 1 115 ? 14.085 -15.796 7.623 1.00 20.59 105 ALA A N 1
ATOM 764 C CA . ALA A 1 115 ? 12.774 -16.420 7.718 1.00 20.00 105 ALA A CA 1
ATOM 765 C C . ALA A 1 115 ? 12.644 -17.160 9.046 1.00 19.08 105 ALA A C 1
ATOM 766 O O . ALA A 1 115 ? 13.594 -17.793 9.510 1.00 18.85 105 ALA A O 1
ATOM 768 N N . PRO A 1 116 ? 11.466 -17.057 9.676 1.00 18.54 106 PRO A N 1
ATOM 769 C CA . PRO A 1 116 ? 11.332 -17.703 11.008 1.00 18.40 106 PRO A CA 1
ATOM 770 C C . PRO A 1 116 ? 11.471 -19.231 10.924 1.00 18.90 106 PRO A C 1
ATOM 771 O O . PRO A 1 116 ? 11.916 -19.857 11.873 1.00 18.30 106 PRO A O 1
ATOM 775 N N . GLU A 1 117 ? 11.173 -19.792 9.756 1.00 19.30 107 GLU A N 1
ATOM 776 C CA . GLU A 1 117 ? 11.259 -21.234 9.544 1.00 20.34 107 GLU A CA 1
ATOM 777 C C . GLU A 1 117 ? 12.706 -21.744 9.557 1.00 21.13 107 GLU A C 1
ATOM 778 O O . GLU A 1 117 ? 12.933 -22.948 9.731 1.00 21.17 107 GLU A O 1
ATOM 784 N N . GLU A 1 118 ? 13.670 -20.837 9.372 1.00 21.16 108 GLU A N 1
ATOM 785 C CA . GLU A 1 118 ? 15.085 -21.193 9.263 1.00 22.55 108 GLU A CA 1
ATOM 786 C C . GLU A 1 118 ? 15.892 -20.908 10.518 1.00 21.11 108 GLU A C 1
ATOM 787 O O . GLU A 1 118 ? 17.102 -21.189 10.570 1.00 21.63 108 GLU A O 1
ATOM 793 N N . VAL A 1 119 ? 15.255 -20.330 11.527 1.00 19.32 109 VAL A N 1
ATOM 794 C CA . VAL A 1 119 ? 15.940 -20.098 12.792 1.00 18.17 109 VAL A CA 1
ATOM 795 C C . VAL A 1 119 ? 16.344 -21.425 13.441 1.00 17.90 109 VAL A C 1
ATOM 796 O O . VAL A 1 119 ? 15.518 -22.320 13.600 1.00 18.24 109 VAL A O 1
ATOM 800 N N . THR A 1 120 ? 17.620 -21.545 13.798 1.00 17.74 110 THR A N 1
ATOM 801 C CA . THR A 1 120 ? 18.135 -22.711 14.506 1.00 17.57 110 THR A CA 1
ATOM 802 C C . THR A 1 120 ? 18.209 -22.474 16.029 1.00 16.96 110 THR A C 1
ATOM 803 O O . THR A 1 120 ? 18.280 -21.327 16.479 1.00 16.67 110 THR A O 1
ATOM 807 N N . PRO A 1 121 ? 18.252 -23.554 16.824 1.00 17.11 111 PRO A N 1
ATOM 808 C CA . PRO A 1 121 ? 18.503 -23.388 18.271 1.00 16.98 111 PRO A CA 1
ATOM 809 C C . PRO A 1 121 ? 19.796 -22.624 18.582 1.00 17.65 111 PRO A C 1
ATOM 810 O O . PRO A 1 121 ? 19.840 -21.872 19.545 1.00 17.28 111 PRO A O 1
ATOM 814 N N . GLU A 1 122 ? 20.822 -22.796 17.758 1.00 19.44 112 GLU A N 1
ATOM 815 C CA . GLU A 1 122 ? 22.081 -22.101 17.987 1.00 20.87 112 GLU A CA 1
ATOM 816 C C . GLU A 1 122 ? 21.934 -20.595 17.772 1.00 19.57 112 GLU A C 1
ATOM 817 O O . GLU A 1 122 ? 22.471 -19.802 18.549 1.00 18.93 112 GLU A O 1
ATOM 823 N N . MET A 1 123 ? 21.207 -20.210 16.729 1.00 18.70 113 MET A N 1
ATOM 824 C CA . MET A 1 123 ? 20.888 -18.807 16.475 1.00 18.53 113 MET A CA 1
ATOM 825 C C . MET A 1 123 ? 20.083 -18.207 17.620 1.00 17.17 113 MET A C 1
ATOM 826 O O . MET A 1 123 ? 20.343 -17.070 18.056 1.00 15.59 113 MET A O 1
ATOM 831 N N . PHE A 1 124 ? 19.095 -18.963 18.095 1.00 16.31 114 PHE A N 1
ATOM 832 C CA . PHE A 1 124 ? 18.272 -18.509 19.212 1.00 15.97 114 PHE A CA 1
ATOM 833 C C . PHE A 1 124 ? 19.120 -18.275 20.468 1.00 15.93 114 PHE A C 1
ATOM 834 O O . PHE A 1 124 ? 19.011 -17.246 21.103 1.00 14.88 114 PHE A O 1
ATOM 842 N N . ASP A 1 125 ? 19.960 -19.245 20.812 1.00 16.36 115 ASP A N 1
ATOM 843 C CA . ASP A 1 125 ? 20.797 -19.149 22.025 1.00 16.80 115 ASP A CA 1
ATOM 844 C C . ASP A 1 125 ? 21.705 -17.937 21.964 1.00 16.49 115 ASP A C 1
ATOM 845 O O . ASP A 1 125 ? 21.853 -17.21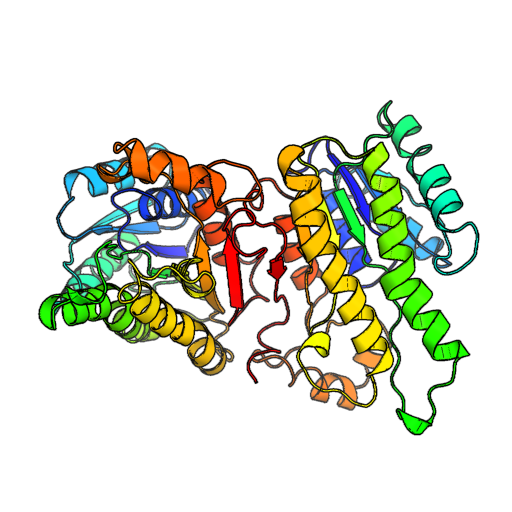6 22.946 1.00 16.31 115 ASP A O 1
ATOM 850 N N . ARG A 1 126 ? 22.314 -17.709 20.806 1.00 16.92 116 ARG A N 1
ATOM 851 C CA . ARG A 1 126 ? 23.249 -16.596 20.652 1.00 17.43 116 ARG A CA 1
ATOM 852 C C . ARG A 1 126 ? 22.550 -15.254 20.861 1.00 17.15 116 ARG A C 1
ATOM 853 O O . ARG A 1 126 ? 23.043 -14.387 21.583 1.00 17.12 116 ARG A O 1
ATOM 861 N N . MET A 1 127 ? 21.388 -15.096 20.245 1.00 17.06 117 MET A N 1
ATOM 862 C CA . MET A 1 127 ? 20.614 -13.864 20.358 1.00 17.16 117 MET A CA 1
ATOM 863 C C . MET A 1 127 ? 20.210 -13.588 21.805 1.00 16.10 117 MET A C 1
ATOM 864 O O . MET A 1 127 ? 20.377 -12.486 22.308 1.00 15.87 117 MET A O 1
ATOM 869 N N . MET A 1 128 ? 19.671 -14.600 22.463 1.00 15.50 118 MET A N 1
ATOM 870 C CA . MET A 1 128 ? 19.258 -14.466 23.849 1.00 15.52 118 MET A CA 1
ATOM 871 C C . MET A 1 128 ? 20.456 -14.251 24.781 1.00 14.35 118 MET A C 1
ATOM 872 O O . MET A 1 128 ? 20.348 -13.471 25.732 1.00 13.79 118 MET A O 1
ATOM 877 N N . ALA A 1 129 ? 21.570 -14.949 24.531 1.00 14.02 119 ALA A N 1
ATOM 878 C CA . ALA A 1 129 ? 22.770 -14.849 25.373 1.00 13.90 119 ALA A CA 1
ATOM 879 C C . ALA A 1 129 ? 23.338 -13.440 25.378 1.00 13.38 119 ALA A C 1
ATOM 880 O O . ALA A 1 129 ? 23.684 -12.913 26.443 1.00 13.51 119 ALA A O 1
ATOM 882 N N . VAL A 1 130 ? 23.435 -12.825 24.200 1.00 12.87 120 VAL A N 1
ATOM 883 C CA . VAL A 1 130 ? 23.996 -11.478 24.107 1.00 12.69 120 VAL A CA 1
ATOM 884 C C . VAL A 1 130 ? 22.984 -10.385 24.493 1.00 12.38 120 VAL A C 1
ATOM 885 O O . VAL A 1 130 ? 23.327 -9.431 25.215 1.00 12.18 120 VAL A O 1
ATOM 889 N N . ASN A 1 131 ? 21.733 -10.525 24.053 1.00 12.30 121 ASN A N 1
ATOM 890 C CA . ASN A 1 131 ? 20.785 -9.392 24.112 1.00 12.19 121 ASN A CA 1
ATOM 891 C C . ASN A 1 131 ? 19.962 -9.316 25.416 1.00 12.51 121 ASN A C 1
ATOM 892 O O . ASN A 1 131 ? 19.408 -8.256 25.755 1.00 12.13 121 ASN A O 1
ATOM 897 N N . ALA A 1 132 ? 19.887 -10.424 26.140 1.00 12.34 122 ALA A N 1
ATOM 898 C CA . ALA A 1 132 ? 19.060 -10.507 27.354 1.00 12.31 122 ALA A CA 1
ATOM 899 C C . ALA A 1 132 ? 19.809 -11.067 28.547 1.00 12.40 122 ALA A C 1
ATOM 900 O O . ALA A 1 132 ? 19.773 -10.487 29.627 1.00 12.41 122 ALA A O 1
ATOM 902 N N . LYS A 1 133 ? 20.469 -12.213 28.365 1.00 12.19 123 LYS A N 1
ATOM 903 C CA . LYS A 1 133 ? 21.144 -12.846 29.469 1.00 12.74 123 LYS A CA 1
ATOM 904 C C . LYS A 1 133 ? 22.306 -11.994 29.968 1.00 12.36 123 LYS A C 1
ATOM 905 O O . LYS A 1 133 ? 22.424 -11.732 31.179 1.00 12.00 123 LYS A O 1
ATOM 911 N N . ALA A 1 134 ? 23.199 -11.590 29.073 1.00 12.21 124 ALA A N 1
ATOM 912 C CA . ALA A 1 134 ? 24.359 -10.800 29.511 1.00 12.39 124 ALA A CA 1
ATOM 913 C C . ALA A 1 134 ? 23.908 -9.478 30.180 1.00 12.50 124 ALA A C 1
ATOM 914 O O . ALA A 1 134 ? 24.388 -9.159 31.260 1.00 12.60 124 ALA A O 1
ATOM 916 N N . PRO A 1 135 ? 22.929 -8.750 29.597 1.00 11.99 125 PRO A N 1
ATOM 917 C CA . PRO A 1 135 ? 22.443 -7.581 30.348 1.00 11.73 125 PRO A CA 1
ATOM 918 C C . PRO A 1 135 ? 21.931 -7.878 31.764 1.00 11.81 125 PRO A C 1
ATOM 919 O O . PRO A 1 135 ? 22.169 -7.104 32.694 1.00 11.78 125 PRO A O 1
ATOM 923 N N . PHE A 1 136 ? 21.209 -8.974 31.946 1.00 12.06 126 PHE A N 1
ATOM 924 C CA . PHE A 1 136 ? 20.766 -9.339 33.294 1.00 12.07 126 PHE A CA 1
ATOM 925 C C . PHE A 1 136 ? 21.953 -9.542 34.244 1.00 12.20 126 PHE A C 1
ATOM 926 O O . PHE A 1 136 ? 21.949 -9.039 35.384 1.00 12.84 126 PHE A O 1
ATOM 934 N N . PHE A 1 137 ? 22.948 -10.314 33.828 1.00 12.65 127 PHE A N 1
ATOM 935 C CA . PHE A 1 137 ? 24.060 -10.611 34.741 1.00 13.25 127 PHE A CA 1
ATOM 936 C C . PHE A 1 137 ? 24.987 -9.415 34.930 1.00 13.06 127 PHE A C 1
ATOM 937 O O . PHE A 1 137 ? 25.611 -9.284 35.986 1.00 13.36 127 PHE A O 1
ATOM 945 N N . ILE A 1 138 ? 25.023 -8.519 33.943 1.00 12.57 128 ILE A N 1
ATOM 946 C CA . ILE A 1 138 ? 25.754 -7.249 34.065 1.00 12.71 128 ILE A CA 1
ATOM 947 C C . ILE A 1 138 ? 25.078 -6.349 35.125 1.00 12.79 128 ILE A C 1
ATOM 948 O O . ILE A 1 138 ? 25.751 -5.769 35.991 1.00 13.31 128 ILE A O 1
ATOM 953 N N . VAL A 1 139 ? 23.753 -6.229 35.048 1.00 12.71 129 VAL A N 1
ATOM 954 C CA . VAL A 1 139 ? 22.988 -5.513 36.078 1.00 12.83 129 VAL A CA 1
ATOM 955 C C . VAL A 1 139 ? 23.251 -6.138 37.446 1.00 13.54 129 VAL A C 1
ATOM 956 O O . VAL A 1 139 ? 23.545 -5.431 38.412 1.00 13.52 129 VAL A O 1
ATOM 960 N N . GLN A 1 140 ? 23.141 -7.465 37.535 1.00 13.77 130 GLN A N 1
ATOM 961 C CA . GLN A 1 140 ? 23.332 -8.151 38.807 1.00 14.69 130 GLN A CA 1
ATOM 962 C C . GLN A 1 140 ? 24.680 -7.781 39.430 1.00 14.96 130 G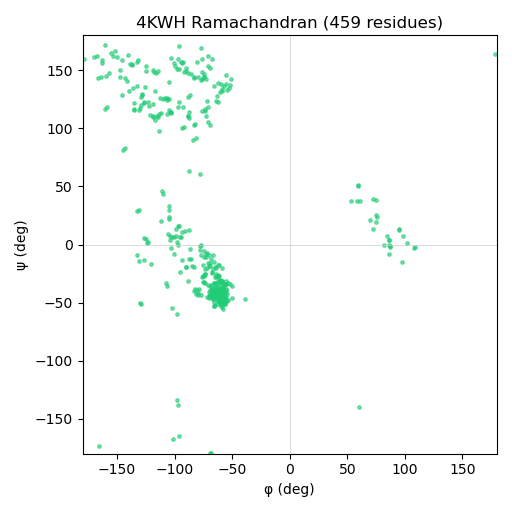LN A C 1
ATOM 963 O O . GLN A 1 140 ? 24.779 -7.460 40.632 1.00 15.20 130 GLN A O 1
ATOM 969 N N . ARG A 1 141 ? 25.721 -7.837 38.621 1.00 15.30 131 ARG A N 1
ATOM 970 C CA . ARG A 1 141 ? 27.072 -7.570 39.091 1.00 16.45 131 ARG A CA 1
ATOM 971 C C . ARG A 1 141 ? 27.283 -6.080 39.411 1.00 15.74 131 ARG A C 1
ATOM 972 O O . ARG A 1 141 ? 27.980 -5.726 40.370 1.00 17.20 131 ARG A O 1
ATOM 980 N N . ALA A 1 142 ? 26.643 -5.213 38.640 1.00 14.94 132 ALA A N 1
ATOM 981 C CA . ALA A 1 142 ? 26.760 -3.777 38.835 1.00 15.28 132 ALA A CA 1
ATOM 982 C C . ALA A 1 142 ? 26.175 -3.320 40.173 1.00 15.96 132 ALA A C 1
ATOM 983 O O . ALA A 1 142 ? 26.688 -2.348 40.763 1.00 15.56 132 ALA A O 1
ATOM 985 N N . LEU A 1 143 ? 25.183 -4.043 40.700 1.00 16.96 133 LEU A N 1
ATOM 986 C CA . LEU A 1 143 ? 24.543 -3.643 41.970 1.00 18.13 133 LEU A CA 1
ATOM 987 C C . LEU A 1 143 ? 25.521 -3.538 43.111 1.00 18.59 133 LEU A C 1
ATOM 988 O O . LEU A 1 143 ? 25.370 -2.671 43.957 1.00 19.90 133 LEU A O 1
ATOM 993 N N . SER A 1 144 ? 26.545 -4.381 43.117 1.00 18.25 134 SER A N 1
ATOM 994 C CA . SER A 1 144 ? 27.528 -4.378 44.219 1.00 18.90 134 SER A CA 1
ATOM 995 C C . SER A 1 144 ? 28.426 -3.126 44.216 1.00 17.63 134 SER A C 1
ATOM 996 O O . SER A 1 144 ? 29.015 -2.796 45.250 1.00 18.18 134 SER A O 1
ATOM 999 N N . VAL A 1 145 ? 28.504 -2.419 43.091 1.00 16.33 135 VAL A N 1
ATOM 1000 C CA . VAL A 1 145 ? 29.384 -1.256 42.974 1.00 16.13 135 VAL A CA 1
ATOM 1001 C C . VAL A 1 145 ? 28.666 0.027 42.546 1.00 16.02 135 VAL A C 1
ATOM 1002 O O . VAL A 1 145 ? 29.325 1.051 42.345 1.00 15.58 135 VAL A O 1
ATOM 1006 N N . MET A 1 146 ? 27.334 -0.004 42.428 1.00 15.56 136 MET A N 1
ATOM 1007 C CA . MET A 1 146 ? 26.572 1.197 42.038 1.00 15.47 136 MET A CA 1
ATOM 1008 C C . MET A 1 146 ? 26.097 1.978 43.259 1.00 16.31 136 MET A C 1
ATOM 1009 O O . MET A 1 146 ? 25.309 1.469 44.066 1.00 16.45 136 MET A O 1
ATOM 1014 N N . PRO A 1 147 ? 26.546 3.229 43.385 1.00 16.61 137 PRO A N 1
ATOM 1015 C CA . PRO A 1 147 ? 26.044 4.033 44.500 1.00 17.36 137 PRO A CA 1
ATOM 1016 C C . PRO A 1 147 ? 24.595 4.448 44.333 1.00 17.37 137 PRO A C 1
ATOM 1017 O O . PRO A 1 147 ? 24.070 4.435 43.227 1.00 16.16 137 PRO A O 1
ATOM 1021 N N . ASP A 1 148 ? 23.972 4.843 45.437 1.00 18.32 138 ASP A N 1
ATOM 1022 C CA . ASP A 1 148 ? 22.655 5.477 45.379 1.00 18.93 138 ASP A CA 1
ATOM 1023 C C . ASP A 1 148 ? 22.677 6.626 44.384 1.00 18.36 138 ASP A C 1
ATOM 1024 O O . ASP A 1 148 ? 23.673 7.347 44.255 1.00 18.72 138 ASP A O 1
ATOM 1029 N N . GLY A 1 149 ? 21.572 6.792 43.660 1.00 17.46 139 GLY A N 1
ATOM 1030 C CA . GLY A 1 149 ? 21.470 7.811 42.628 1.00 16.89 139 GLY A CA 1
ATOM 1031 C C . GLY A 1 149 ? 22.018 7.385 41.294 1.00 15.58 139 GLY A C 1
ATOM 1032 O O . GLY A 1 149 ? 22.093 8.201 40.371 1.00 15.56 139 GLY A O 1
ATOM 1033 N N . GLY A 1 150 ? 22.381 6.102 41.174 1.00 14.62 140 GLY A N 1
ATOM 1034 C CA . GLY A 1 150 ? 22.827 5.541 39.908 1.00 14.27 140 GLY A CA 1
ATOM 1035 C C . GLY A 1 150 ? 21.779 5.419 38.825 1.00 13.88 140 GLY A C 1
ATOM 1036 O O . GLY A 1 150 ? 20.608 5.757 39.008 1.00 13.31 140 GLY A O 1
ATOM 1037 N N . ARG A 1 151 ? 22.211 4.896 37.685 1.00 12.70 141 ARG A N 1
ATOM 1038 C CA . ARG A 1 151 ? 21.413 4.884 36.467 1.00 13.21 141 ARG A CA 1
ATOM 1039 C C . ARG A 1 151 ? 21.696 3.611 35.686 1.00 12.78 141 ARG A C 1
ATOM 1040 O O . ARG A 1 151 ? 22.854 3.282 35.431 1.00 12.94 141 ARG A O 1
ATOM 1048 N N . ILE A 1 152 ? 20.640 2.887 35.315 1.00 12.06 142 ILE A N 1
ATOM 1049 C CA . ILE A 1 152 ? 20.753 1.730 34.458 1.00 12.03 142 ILE A CA 1
ATOM 1050 C C . ILE A 1 152 ? 19.852 1.966 33.255 1.00 11.89 142 ILE A C 1
ATOM 1051 O O . ILE A 1 152 ? 18.672 2.200 33.414 1.00 11.83 142 ILE A O 1
ATOM 1056 N N . ILE A 1 153 ? 20.430 1.922 32.064 1.00 11.92 143 ILE A N 1
ATOM 1057 C CA . ILE A 1 153 ? 19.703 2.229 30.818 1.00 11.87 143 ILE A CA 1
ATOM 1058 C C . ILE A 1 153 ? 19.960 1.073 29.853 1.00 11.98 143 ILE A C 1
ATOM 1059 O O . ILE A 1 153 ? 21.110 0.762 29.530 1.00 12.18 143 ILE A O 1
ATOM 1064 N N . ASN A 1 154 ? 18.886 0.422 29.449 1.00 11.32 144 ASN A N 1
ATOM 1065 C CA . ASN A 1 154 ? 18.937 -0.708 28.530 1.00 12.00 144 ASN A CA 1
ATOM 1066 C C . ASN A 1 154 ? 18.427 -0.310 27.155 1.00 11.71 144 ASN A C 1
ATOM 1067 O O . ASN A 1 154 ? 17.319 0.250 27.013 1.00 12.54 144 ASN A O 1
ATOM 1072 N N . VAL A 1 155 ? 19.250 -0.557 26.136 1.00 11.69 145 VAL A N 1
ATOM 1073 C CA . VAL A 1 155 ? 18.875 -0.202 24.779 1.00 11.45 145 VAL A CA 1
ATOM 1074 C C . VAL A 1 155 ? 18.099 -1.373 24.161 1.00 11.78 145 VAL A C 1
ATOM 1075 O O . VAL A 1 155 ? 18.664 -2.454 23.863 1.00 12.14 145 VAL A O 1
ATOM 1079 N N . SER A 1 156 ? 16.804 -1.137 23.965 1.00 12.37 146 SER A N 1
ATOM 1080 C CA . SER A 1 156 ? 15.881 -2.106 23.405 1.00 12.27 146 SER A CA 1
ATOM 1081 C C . SER A 1 156 ? 15.726 -1.814 21.920 1.00 13.20 146 SER A C 1
ATOM 1082 O O . SER A 1 156 ? 16.706 -1.560 21.250 1.00 12.62 146 SER A O 1
ATOM 1085 N N . SER A 1 157 ? 14.499 -1.883 21.417 1.00 12.95 147 SER A N 1
ATOM 1086 C CA . SER A 1 157 ? 14.202 -1.698 20.005 1.00 13.29 147 SER A CA 1
ATOM 1087 C C . SER A 1 157 ? 12.722 -1.456 19.873 1.00 13.68 147 SER A C 1
ATOM 1088 O O . SER A 1 157 ? 11.917 -2.068 20.587 1.00 12.91 147 SER A O 1
ATOM 1091 N N . GLY A 1 158 ? 12.357 -0.598 18.927 1.00 13.75 148 GLY A N 1
ATOM 1092 C CA . GLY A 1 158 ? 10.949 -0.452 18.547 1.00 14.13 148 GLY A CA 1
ATOM 1093 C C . GLY A 1 158 ? 10.294 -1.725 18.045 1.00 14.21 148 GLY A C 1
ATOM 1094 O O . GLY A 1 158 ? 9.056 -1.844 18.050 1.00 14.11 148 GLY A O 1
ATOM 1095 N N . LEU A 1 159 ? 11.099 -2.692 17.614 1.00 14.41 149 LEU A N 1
ATOM 1096 C CA . LEU A 1 159 ? 10.564 -3.945 17.104 1.00 14.78 149 LEU A CA 1
ATOM 1097 C C . LEU A 1 159 ? 9.873 -4.780 18.170 1.00 14.84 149 LEU A C 1
ATOM 1098 O O . LEU A 1 159 ? 9.200 -5.758 17.842 1.00 17.05 149 LEU A O 1
ATOM 1103 N N . THR A 1 160 ? 9.973 -4.426 19.448 1.00 13.04 150 THR A N 1
ATOM 1104 C CA . THR A 1 160 ? 9.140 -5.092 20.444 1.00 13.10 150 THR A CA 1
ATOM 1105 C C . THR A 1 160 ? 7.666 -4.653 20.362 1.00 13.60 150 THR A C 1
ATOM 1106 O O . THR A 1 160 ? 6.805 -5.213 21.042 1.00 13.66 150 THR A O 1
ATOM 1110 N N . ARG A 1 161 ? 7.399 -3.633 19.543 1.00 13.88 151 ARG A N 1
ATOM 1111 C CA . ARG A 1 161 ? 6.038 -3.095 19.342 1.00 14.59 151 ARG A CA 1
ATOM 1112 C C . ARG A 1 161 ? 5.583 -3.092 17.880 1.00 14.36 151 ARG A C 1
ATOM 1113 O O . ARG A 1 161 ? 4.485 -2.627 17.600 1.00 15.99 151 ARG A O 1
ATOM 1121 N N . VAL A 1 162 ? 6.417 -3.580 16.960 1.00 13.74 152 VAL A N 1
ATOM 1122 C CA . VAL A 1 162 ? 6.085 -3.605 15.527 1.00 13.81 152 VAL A CA 1
ATOM 1123 C C . VAL A 1 162 ? 6.352 -5.009 15.035 1.00 13.92 152 VAL A C 1
ATOM 1124 O O . VAL A 1 162 ? 7.498 -5.464 15.065 1.00 13.35 152 VAL A O 1
ATOM 1128 N N . ALA A 1 163 ? 5.296 -5.679 14.574 1.00 14.55 153 ALA A N 1
ATOM 1129 C CA . ALA A 1 163 ? 5.388 -7.071 14.139 1.00 15.13 153 ALA A CA 1
ATOM 1130 C C . ALA A 1 163 ? 6.304 -7.158 12.936 1.00 15.85 153 ALA A C 1
ATOM 1131 O O . ALA A 1 163 ? 6.089 -6.468 11.928 1.00 16.77 153 ALA A O 1
ATOM 1133 N N . SER A 1 164 ? 7.338 -7.988 13.060 1.00 16.07 154 SER A N 1
ATOM 1134 C CA . SER A 1 164 ? 8.442 -8.073 12.115 1.00 17.08 154 SER A CA 1
ATOM 1135 C C . SER A 1 164 ? 8.903 -9.535 12.032 1.00 16.54 154 SER A C 1
ATOM 1136 O O . SER A 1 164 ? 9.877 -9.922 12.666 1.00 16.92 154 SER A O 1
ATOM 1139 N N . PRO A 1 165 ? 8.192 -10.366 11.246 1.00 16.66 155 PRO A N 1
ATOM 1140 C CA . PRO A 1 165 ? 8.453 -11.815 11.293 1.00 16.71 155 PRO A CA 1
ATOM 1141 C C . PRO A 1 165 ? 9.907 -12.233 11.037 1.00 17.14 155 PRO A C 1
ATOM 1142 O O . PRO A 1 165 ? 10.371 -13.216 11.635 1.00 17.67 155 PRO A O 1
ATOM 1146 N N . ASP A 1 166 ? 10.644 -11.474 10.220 1.00 17.19 156 ASP A N 1
ATOM 1147 C CA . ASP A 1 166 ? 12.027 -11.835 9.911 1.00 17.88 156 ASP A CA 1
ATOM 1148 C 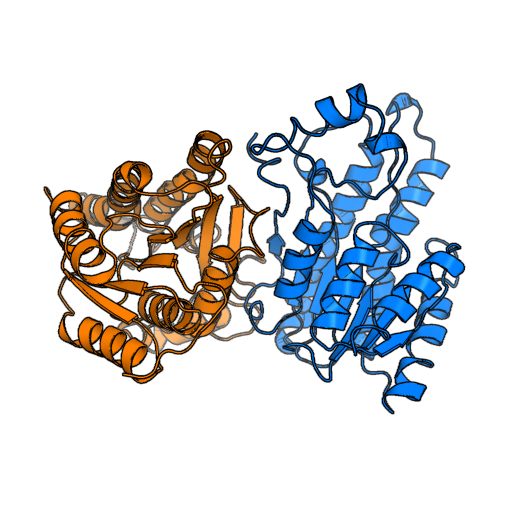C . ASP A 1 166 ? 12.980 -11.489 11.040 1.00 16.97 156 ASP A C 1
ATOM 1149 O O . ASP A 1 166 ? 14.172 -11.805 10.966 1.00 16.61 156 ASP A O 1
ATOM 1154 N N . GLN A 1 167 ? 12.445 -10.907 12.124 1.00 16.39 157 GLN A N 1
ATOM 1155 C CA . GLN A 1 167 ? 13.238 -10.555 13.288 1.00 16.03 157 GLN A CA 1
ATOM 1156 C C . GLN A 1 167 ? 12.592 -11.009 14.597 1.00 15.29 157 GLN A C 1
ATOM 1157 O O . GLN A 1 167 ? 12.853 -10.441 15.657 1.00 14.53 157 GLN A O 1
ATOM 1163 N N . VAL A 1 168 ? 11.809 -12.088 14.541 1.00 15.24 158 VAL A N 1
ATOM 1164 C CA . VAL A 1 168 ? 11.107 -12.534 15.751 1.00 15.09 158 VAL A CA 1
ATOM 1165 C C . VAL A 1 168 ? 12.059 -12.925 16.891 1.00 15.13 158 VAL A C 1
ATOM 1166 O O . VAL A 1 168 ? 11.784 -12.632 18.040 1.00 14.71 158 VAL A O 1
ATOM 1170 N N . THR A 1 169 ? 13.155 -13.610 16.604 1.00 16.00 159 THR A N 1
ATOM 1171 C CA . THR A 1 169 ? 14.052 -14.016 17.702 1.00 16.72 159 THR A CA 1
ATOM 1172 C C . THR A 1 169 ? 14.708 -12.793 18.363 1.00 15.24 159 THR A C 1
ATOM 1173 O O . THR A 1 169 ? 14.838 -12.730 19.576 1.00 13.86 159 THR A O 1
ATOM 1177 N N . TYR A 1 170 ? 15.125 -11.819 17.558 1.00 13.94 160 TYR A N 1
ATOM 1178 C CA . TYR A 1 170 ? 15.593 -10.541 18.092 1.00 13.25 160 TYR A CA 1
ATOM 1179 C C . TYR A 1 170 ? 14.521 -9.876 18.957 1.00 12.33 160 TYR A C 1
ATOM 1180 O O . TYR A 1 170 ? 14.799 -9.421 20.069 1.00 11.97 160 TYR A O 1
ATOM 1189 N N . GLY A 1 171 ? 13.296 -9.841 18.444 1.00 12.21 161 GLY A N 1
ATOM 1190 C CA . GLY A 1 171 ? 12.161 -9.312 19.193 1.00 11.65 161 GLY A CA 1
ATOM 1191 C C . GLY A 1 171 ? 11.994 -9.977 20.536 1.00 11.44 161 GLY A C 1
ATOM 1192 O O . GLY A 1 171 ? 11.841 -9.314 21.568 1.00 12.22 161 GLY A O 1
ATOM 1193 N N . MET A 1 172 ? 12.019 -11.308 20.541 1.00 11.55 162 MET A N 1
ATOM 1194 C CA . MET A 1 172 ? 11.942 -12.048 21.809 1.00 11.48 162 MET A CA 1
ATOM 1195 C C . MET A 1 172 ? 13.032 -11.628 22.798 1.00 11.32 162 MET A C 1
ATOM 1196 O O . MET A 1 172 ? 12.760 -11.451 24.021 1.00 11.10 162 MET A O 1
ATOM 1201 N N . SER A 1 173 ? 14.270 -11.512 22.298 1.00 11.53 163 SER A N 1
ATOM 1202 C CA . SER A 1 173 ? 15.389 -11.140 23.144 1.00 11.53 163 SER A CA 1
ATOM 1203 C C . SER A 1 173 ? 15.211 -9.740 23.750 1.00 11.09 163 SER A C 1
ATOM 1204 O O . SER A 1 173 ? 15.511 -9.533 24.926 1.00 10.62 163 SER A O 1
ATOM 1207 N N . LYS A 1 174 ? 14.697 -8.810 22.958 1.00 11.18 164 LYS A N 1
ATOM 1208 C CA . LYS A 1 174 ? 14.466 -7.440 23.415 1.00 11.23 164 LYS A CA 1
ATOM 1209 C C . LYS A 1 174 ? 13.241 -7.349 24.363 1.00 10.92 164 LYS A C 1
ATOM 1210 O O . LYS A 1 174 ? 13.221 -6.523 25.304 1.00 11.60 164 LYS A O 1
ATOM 1216 N N . GLY A 1 175 ? 12.233 -8.198 24.147 1.00 10.56 165 GLY A N 1
ATOM 1217 C CA . GLY A 1 175 ? 11.121 -8.306 25.062 1.00 10.87 165 GLY A CA 1
ATOM 1218 C C . GLY A 1 175 ? 11.588 -8.766 26.430 1.00 10.81 165 GLY A C 1
ATOM 1219 O O . GLY A 1 175 ? 11.145 -8.241 27.463 1.00 11.86 165 GLY A O 1
ATOM 1220 N N . ALA A 1 176 ? 12.514 -9.720 26.456 1.00 10.78 166 ALA A N 1
ATOM 1221 C CA . ALA A 1 176 ? 13.128 -10.127 27.731 1.00 10.61 166 ALA A CA 1
ATOM 1222 C C . ALA A 1 176 ? 13.907 -8.969 28.363 1.00 10.64 166 ALA A C 1
ATOM 1223 O O . ALA A 1 176 ? 13.829 -8.723 29.574 1.00 10.49 166 ALA A O 1
ATOM 1225 N N . LEU A 1 177 ? 14.679 -8.277 27.550 1.00 10.70 167 LEU A N 1
ATOM 1226 C CA . LEU A 1 177 ? 15.515 -7.174 28.028 1.00 11.02 167 LEU A CA 1
ATOM 1227 C C . LEU A 1 177 ? 14.634 -6.118 28.684 1.00 10.90 167 LEU A C 1
ATOM 1228 O O . LEU A 1 177 ? 14.981 -5.593 29.741 1.00 11.41 167 LEU A O 1
ATOM 1233 N N . GLU A 1 178 ? 13.472 -5.831 28.081 1.00 11.00 168 GLU A N 1
ATOM 1234 C CA . GLU A 1 178 ? 12.596 -4.790 28.632 1.00 11.80 168 GLU A CA 1
ATOM 1235 C C . GLU A 1 178 ? 12.078 -5.093 30.033 1.00 11.64 168 GLU A C 1
ATOM 1236 O O . GLU A 1 178 ? 11.792 -4.181 30.789 1.00 11.90 168 GLU A O 1
ATOM 1242 N N . GLN A 1 179 ? 11.971 -6.365 30.388 1.00 11.22 169 GLN A N 1
ATOM 1243 C CA . GLN A 1 179 ? 11.510 -6.733 31.720 1.00 11.69 169 GLN A CA 1
ATOM 1244 C C . GLN A 1 179 ? 12.515 -6.341 32.797 1.00 11.74 169 GLN A C 1
ATOM 1245 O O . GLN A 1 179 ? 12.137 -6.197 33.964 1.00 11.35 169 GLN A O 1
ATOM 1251 N N . ILE A 1 180 ? 13.784 -6.196 32.438 1.00 11.63 170 ILE A N 1
ATOM 1252 C CA . ILE A 1 180 ? 14.767 -5.790 33.444 1.00 12.23 170 ILE A CA 1
ATOM 1253 C C . ILE A 1 180 ? 14.343 -4.462 34.100 1.00 12.08 170 ILE A C 1
ATOM 1254 O O . ILE A 1 180 ? 14.336 -4.340 35.343 1.00 12.60 170 ILE A O 1
ATOM 1259 N N . ALA A 1 181 ? 13.961 -3.481 33.290 1.00 12.01 171 ALA A N 1
ATOM 1260 C CA . ALA A 1 181 ? 13.572 -2.171 33.834 1.00 12.13 171 ALA A CA 1
ATOM 1261 C C . ALA A 1 181 ? 12.353 -2.284 34.711 1.00 12.20 171 ALA A C 1
ATOM 1262 O O . ALA A 1 181 ? 12.295 -1.656 35.759 1.00 12.39 171 ALA A O 1
ATOM 1264 N N . LEU A 1 182 ? 11.367 -3.081 34.313 1.00 12.15 172 LEU A N 1
ATOM 1265 C CA . LEU A 1 182 ? 10.169 -3.190 35.114 1.00 12.66 172 LEU A CA 1
ATOM 1266 C C . LEU A 1 182 ? 10.481 -3.664 36.529 1.00 12.72 172 LEU A C 1
ATOM 1267 O O . LEU A 1 182 ? 10.095 -3.028 37.512 1.00 12.63 172 LEU A O 1
ATOM 1272 N N . HIS A 1 183 ? 11.145 -4.814 36.632 1.00 12.20 173 HIS A N 1
ATOM 1273 C CA . HIS A 1 183 ? 11.306 -5.467 37.927 1.00 12.73 173 HIS A CA 1
ATOM 1274 C C . HIS A 1 183 ? 12.384 -4.832 38.744 1.00 13.13 173 HIS A C 1
ATOM 1275 O O . HIS A 1 183 ? 12.217 -4.706 39.956 1.00 13.68 173 HIS A O 1
ATOM 1282 N N . PHE A 1 184 ? 13.487 -4.424 38.119 1.00 12.99 174 PHE A N 1
ATOM 1283 C CA . PHE A 1 184 ? 14.586 -3.817 38.887 1.00 13.36 174 PHE A CA 1
ATOM 1284 C C . PHE A 1 184 ? 14.267 -2.389 39.327 1.00 13.47 174 PHE A C 1
ATOM 1285 O O . PHE A 1 184 ? 14.786 -1.937 40.361 1.00 13.89 174 PHE A O 1
ATOM 1293 N N . SER A 1 185 ? 13.396 -1.679 38.604 1.00 13.43 175 SER A N 1
ATOM 1294 C CA . SER A 1 185 ? 13.017 -0.335 39.053 1.00 13.82 175 SER A CA 1
ATOM 1295 C C . SER A 1 185 ? 12.409 -0.402 40.445 1.00 14.24 175 SER A C 1
ATOM 1296 O O . SER A 1 185 ? 12.717 0.416 41.319 1.00 14.83 175 SER A O 1
ATOM 1299 N N . ARG A 1 186 ? 11.551 -1.394 40.680 1.00 14.67 176 ARG A N 1
ATOM 1300 C CA . ARG A 1 186 ? 10.965 -1.575 41.998 1.00 15.31 176 ARG A CA 1
ATOM 1301 C C . ARG A 1 186 ? 11.976 -2.064 43.024 1.00 15.79 176 ARG A C 1
ATOM 1302 O O . ARG A 1 186 ? 11.978 -1.604 44.165 1.00 15.97 176 ARG A O 1
ATOM 1310 N N . HIS A 1 187 ? 12.837 -2.985 42.624 1.00 15.19 177 HIS A N 1
ATOM 1311 C CA . HIS A 1 187 ? 13.864 -3.508 43.529 1.00 15.70 177 HIS A CA 1
ATOM 1312 C C . HIS A 1 187 ? 14.770 -2.410 44.048 1.00 16.36 177 HIS A C 1
ATOM 1313 O O . HIS A 1 187 ? 15.167 -2.435 45.237 1.00 17.26 177 HIS A O 1
ATOM 1320 N N . LEU A 1 188 ? 15.069 -1.418 43.195 1.00 15.84 178 LEU A N 1
ATOM 1321 C CA . LEU A 1 188 ? 16.132 -0.424 43.484 1.00 15.82 178 LEU A CA 1
ATOM 1322 C C . LEU A 1 188 ? 15.607 0.953 43.877 1.00 15.65 178 LEU A C 1
ATOM 1323 O O . LEU A 1 188 ? 16.384 1.895 44.043 1.00 15.64 178 LEU A O 1
ATOM 1328 N N . GLY A 1 189 ? 14.305 1.067 44.100 1.00 16.70 179 GLY A N 1
ATOM 1329 C CA . GLY A 1 189 ? 13.698 2.357 44.414 1.00 17.24 179 GLY A CA 1
ATOM 1330 C C . GLY A 1 189 ? 14.283 3.023 45.645 1.00 18.39 179 GLY A C 1
ATOM 1331 O O . GLY A 1 189 ? 14.523 4.226 45.652 1.00 18.88 179 GLY A O 1
ATOM 1332 N N . SER A 1 190 ? 14.554 2.230 46.680 1.00 19.44 180 SER A N 1
ATOM 1333 C CA . SER A 1 190 ? 15.074 2.779 47.938 1.00 21.34 180 SER A CA 1
ATOM 1334 C C . SER A 1 190 ? 16.520 3.270 47.820 1.00 20.86 180 SER A C 1
ATOM 1335 O O . SER A 1 190 ? 16.976 4.028 48.676 1.00 21.26 180 SER A O 1
ATOM 1338 N N . ARG A 1 191 ? 17.222 2.854 46.762 1.00 19.34 181 ARG A N 1
ATOM 1339 C CA . ARG A 1 191 ? 18.581 3.324 46.461 1.00 20.02 181 ARG A CA 1
ATOM 1340 C C . ARG A 1 191 ? 18.589 4.458 45.439 1.00 18.98 181 ARG A C 1
ATOM 1341 O O . ARG A 1 191 ? 19.640 4.971 45.089 1.00 17.73 181 ARG A O 1
ATOM 1349 N N . ARG A 1 192 ? 17.398 4.843 44.974 1.00 17.83 182 ARG A N 1
ATOM 1350 C CA . ARG A 1 192 ? 17.237 5.889 43.988 1.00 17.76 182 ARG A CA 1
ATOM 1351 C C . ARG A 1 192 ? 18.087 5.619 42.759 1.00 16.16 182 ARG A C 1
ATOM 1352 O O . ARG A 1 192 ? 18.652 6.539 42.201 1.00 16.99 182 ARG A O 1
ATOM 1360 N N . ILE A 1 193 ? 18.191 4.353 42.365 1.00 15.19 183 ILE A N 1
ATOM 1361 C CA . ILE A 1 193 ? 18.780 3.997 41.080 1.00 14.25 183 ILE A CA 1
ATOM 1362 C C . ILE A 1 193 ? 17.638 3.828 40.098 1.00 14.01 183 ILE A C 1
ATOM 1363 O O . ILE A 1 193 ? 16.724 3.012 40.328 1.00 14.39 183 ILE A O 1
ATOM 1368 N N . THR A 1 194 ? 17.660 4.594 39.006 1.00 13.09 184 THR A N 1
ATOM 1369 C CA . THR A 1 194 ? 16.588 4.464 37.999 1.00 12.66 184 THR A CA 1
ATOM 1370 C C . THR A 1 194 ? 16.978 3.396 36.996 1.00 11.91 184 THR A C 1
ATOM 1371 O O . THR A 1 194 ? 18.151 3.180 36.758 1.00 11.84 184 THR A O 1
ATOM 1375 N N . VAL A 1 195 ? 15.985 2.695 36.471 1.00 11.73 185 VAL A N 1
ATOM 1376 C CA . VAL A 1 195 ? 16.202 1.597 35.521 1.00 11.41 185 VAL A CA 1
ATOM 1377 C C . VAL A 1 195 ? 15.186 1.773 34.402 1.00 11.37 185 VAL A C 1
ATOM 1378 O O . VAL A 1 195 ? 13.985 1.655 34.648 1.00 11.35 185 VAL A O 1
ATOM 1382 N N . ASN A 1 196 ? 15.656 2.028 33.185 1.00 11.41 186 ASN A N 1
ATOM 1383 C CA . ASN A 1 196 ? 14.772 2.343 32.077 1.00 11.46 186 ASN A CA 1
ATOM 1384 C C . ASN A 1 196 ? 15.204 1.661 30.795 1.00 11.64 186 ASN A C 1
ATOM 1385 O O . ASN A 1 196 ? 16.387 1.321 30.630 1.00 11.53 186 ASN A O 1
ATOM 1390 N N . SER A 1 197 ? 14.240 1.449 29.895 1.00 12.43 187 SER A N 1
ATOM 1391 C CA . SER A 1 197 ? 14.514 0.971 28.535 1.00 12.47 187 SER A CA 1
ATOM 1392 C C . SER A 1 197 ? 14.357 2.129 27.569 1.00 13.08 187 SER A C 1
ATOM 1393 O O . SER A 1 197 ? 13.412 2.911 27.693 1.00 13.24 187 SER A O 1
ATOM 1396 N N A VAL A 1 198 ? 15.296 2.241 26.632 0.50 12.90 188 VAL A N 1
ATOM 1397 N N B VAL A 1 198 ? 15.275 2.238 26.612 0.50 12.92 188 VAL A N 1
ATOM 1398 C CA A VAL A 1 198 ? 15.206 3.156 25.506 0.50 13.20 188 VAL A CA 1
ATOM 1399 C CA B VAL A 1 198 ? 15.172 3.205 25.531 0.50 13.23 188 VAL A CA 1
ATOM 1400 C C A VAL A 1 198 ? 15.028 2.334 24.234 0.50 13.27 188 VAL A C 1
ATOM 1401 C C B VAL A 1 198 ? 15.114 2.449 24.196 0.50 13.29 188 VAL A C 1
ATOM 1402 O O A VAL A 1 198 ? 15.713 1.321 24.032 0.50 13.46 188 VAL A O 1
ATOM 1403 O O B VAL A 1 198 ? 15.978 1.608 23.917 0.50 13.42 188 VAL A O 1
ATOM 1410 N N . ALA A 1 199 ? 14.098 2.756 23.384 1.00 13.16 189 ALA A N 1
ATOM 1411 C CA . ALA A 1 199 ? 13.797 2.036 22.147 1.00 13.53 189 ALA A CA 1
ATOM 1412 C C . ALA A 1 199 ? 14.105 2.922 20.955 1.00 13.61 189 ALA A C 1
ATOM 1413 O O . ALA A 1 199 ? 13.316 3.779 20.597 1.00 13.66 189 ALA A O 1
ATOM 1415 N N . PRO A 1 200 ? 15.278 2.732 20.342 1.00 13.83 190 PRO A N 1
ATOM 1416 C CA . PRO A 1 200 ? 15.553 3.436 19.101 1.00 14.30 190 PRO A CA 1
ATOM 1417 C C . PRO A 1 200 ? 14.718 2.891 17.964 1.00 14.66 190 PRO A C 1
ATOM 1418 O O . PRO A 1 200 ? 14.272 1.730 17.968 1.00 15.14 190 PRO A O 1
ATOM 1422 N N . GLY A 1 201 ? 14.484 3.743 16.991 1.00 15.53 191 GLY A N 1
ATOM 1423 C CA . GLY A 1 201 ? 14.018 3.281 15.699 1.00 15.92 191 GLY A CA 1
ATOM 1424 C C . GLY A 1 201 ? 15.218 2.892 14.857 1.00 15.88 191 GLY A C 1
ATOM 1425 O O . GLY A 1 201 ? 16.355 2.749 15.373 1.00 15.98 191 GLY A O 1
ATOM 1426 N N A SER A 1 202 ? 14.990 2.709 13.566 0.50 15.47 192 SER A N 1
ATOM 1427 N N B SER A 1 202 ? 14.985 2.716 13.563 0.50 16.41 192 SER A N 1
ATOM 1428 C CA A SER A 1 202 ? 16.086 2.417 12.662 0.50 15.24 192 SER A CA 1
ATOM 1429 C CA B SER A 1 202 ? 16.063 2.455 12.618 0.50 16.75 192 SER A CA 1
ATOM 1430 C C A SER A 1 202 ? 17.124 3.532 12.728 0.50 15.60 192 SER A C 1
ATOM 1431 C C B SER A 1 202 ? 17.126 3.547 12.720 0.50 16.40 192 SER A C 1
ATOM 1432 O O A SER A 1 202 ? 16.795 4.715 12.581 0.50 15.32 192 SER A O 1
ATOM 1433 O O B SER A 1 202 ? 16.815 4.736 12.590 0.50 15.98 192 SER A O 1
ATOM 1438 N N . THR A 1 203 ? 18.378 3.143 12.937 1.00 16.09 193 THR A N 1
ATOM 1439 C CA . THR A 1 203 ? 19.462 4.087 13.203 1.00 16.42 193 THR A CA 1
ATOM 1440 C C . THR A 1 203 ? 20.677 3.694 12.382 1.00 17.58 193 THR A C 1
ATOM 1441 O O . THR A 1 203 ? 21.101 2.540 12.418 1.00 17.86 193 THR A O 1
ATOM 1445 N N . ASP A 1 204 ? 21.232 4.650 11.642 1.00 18.65 194 ASP A N 1
ATOM 1446 C CA . ASP A 1 204 ? 22.415 4.395 10.822 1.00 19.90 194 ASP A CA 1
ATOM 1447 C C . ASP A 1 204 ? 23.636 4.197 11.705 1.00 19.53 194 ASP A C 1
ATOM 1448 O O . ASP A 1 204 ? 24.198 5.152 12.216 1.00 20.43 194 ASP A O 1
ATOM 1453 N N . ASN A 1 205 ? 24.069 2.955 11.835 1.00 19.82 195 ASN A N 1
ATOM 1454 C CA . ASN A 1 205 ? 25.180 2.609 12.696 1.00 20.21 195 ASN A CA 1
ATOM 1455 C C . ASN A 1 205 ? 26.509 2.578 11.962 1.00 21.89 195 ASN A C 1
ATOM 1456 O O . ASN A 1 205 ? 27.503 2.097 12.509 1.00 22.71 195 ASN A O 1
ATOM 1461 N N . GLY A 1 206 ? 26.528 3.068 10.725 1.00 23.59 196 GLY A N 1
ATOM 1462 C CA . GLY A 1 206 ? 27.757 3.095 9.927 1.00 25.68 196 GLY A CA 1
ATOM 1463 C C . GLY A 1 206 ? 28.006 1.824 9.135 1.00 27.03 196 GLY A C 1
ATOM 1464 O O . GLY A 1 206 ? 29.003 1.740 8.397 1.00 29.65 196 GLY A O 1
ATOM 1465 N N . SER A 1 207 ? 27.128 0.834 9.267 1.00 27.74 197 SER A N 1
ATOM 1466 C CA . SER A 1 207 ? 27.291 -0.431 8.544 1.00 29.90 197 SER A CA 1
ATOM 1467 C C . SER A 1 207 ? 26.901 -0.263 7.081 1.00 33.03 197 SER A C 1
ATOM 1468 O O . SER A 1 207 ? 26.188 0.680 6.715 1.00 33.58 197 SER A O 1
ATOM 1471 N N . ALA A 1 208 ? 27.397 -1.176 6.246 1.00 35.39 198 ALA A N 1
ATOM 1472 C CA . ALA A 1 208 ? 27.179 -1.093 4.798 1.00 37.65 198 ALA A CA 1
ATOM 1473 C C . ALA A 1 208 ? 25.692 -1.189 4.438 1.00 38.11 198 ALA A C 1
ATOM 1474 O O . ALA A 1 208 ? 25.244 -0.527 3.502 1.00 40.71 198 ALA A O 1
ATOM 1476 N N . LEU A 1 209 ? 24.942 -2.002 5.186 1.00 38.56 199 LEU A N 1
ATOM 1477 C CA . LEU A 1 209 ? 23.475 -2.107 5.050 1.00 39.46 199 LEU A CA 1
ATOM 1478 C C . LEU A 1 209 ? 22.792 -0.749 4.796 1.00 38.59 199 LEU A C 1
ATOM 1479 O O . LEU A 1 209 ? 21.962 -0.624 3.893 1.00 38.98 199 LEU A O 1
ATOM 1484 N N . PHE A 1 210 ? 23.165 0.263 5.581 1.00 35.84 200 PHE A N 1
ATOM 1485 C CA . PHE A 1 210 ? 22.524 1.585 5.513 1.00 34.57 200 PHE A CA 1
ATOM 1486 C C . PHE A 1 210 ? 22.955 2.470 4.336 1.00 37.37 200 PHE A C 1
ATOM 1487 O O . PHE A 1 210 ? 22.369 3.545 4.114 1.00 37.76 200 PHE A O 1
ATOM 1495 N N . GLN A 1 211 ? 23.980 2.042 3.606 1.00 38.31 201 GLN A N 1
ATOM 1496 C CA . GLN A 1 211 ? 24.423 2.770 2.411 1.00 41.39 201 GLN A CA 1
ATOM 1497 C C . GLN A 1 211 ? 23.771 2.239 1.128 1.00 41.51 201 GLN A C 1
ATOM 1498 O O . GLN A 1 211 ? 23.824 2.901 0.092 1.00 43.37 201 GLN A O 1
ATOM 1504 N N . ILE A 1 212 ? 23.142 1.067 1.206 1.00 40.21 202 ILE A N 1
ATOM 1505 C CA . ILE A 1 212 ? 22.359 0.519 0.086 1.00 40.37 202 ILE A CA 1
ATOM 1506 C C . ILE A 1 212 ? 21.059 1.315 -0.071 1.00 40.03 202 ILE A C 1
ATOM 1507 O O . ILE A 1 212 ? 20.178 1.215 0.793 1.00 36.77 202 ILE A O 1
ATOM 1512 N N . PRO A 1 213 ? 20.930 2.108 -1.164 1.00 39.45 203 PRO A N 1
ATOM 1513 C CA . PRO A 1 213 ? 19.791 3.030 -1.316 1.00 39.28 203 PRO A CA 1
ATOM 1514 C C . PRO A 1 213 ? 18.402 2.427 -1.087 1.00 38.85 203 PRO A C 1
ATOM 1515 O O . PRO A 1 213 ? 17.578 3.035 -0.395 1.00 36.51 203 PRO A O 1
ATOM 1519 N N . GLU A 1 214 ? 18.140 1.252 -1.660 1.00 38.81 204 GLU A N 1
ATOM 1520 C CA . GLU A 1 214 ? 16.824 0.609 -1.533 1.00 38.43 204 GLU A CA 1
ATOM 1521 C C . GLU A 1 214 ? 16.501 0.263 -0.075 1.00 37.08 204 GLU A C 1
ATOM 1522 O O . GLU A 1 214 ? 15.369 0.440 0.383 1.00 36.00 204 GLU A O 1
ATOM 1524 N N . VAL A 1 215 ? 17.495 -0.244 0.645 1.00 36.32 205 VAL A N 1
ATOM 1525 C CA . VAL A 1 215 ? 17.303 -0.614 2.045 1.00 34.96 205 VAL A CA 1
ATOM 1526 C C . VAL A 1 215 ? 17.137 0.651 2.887 1.00 33.24 205 VAL A C 1
ATOM 1527 O O . VAL A 1 215 ? 16.257 0.719 3.744 1.00 31.36 205 VAL A O 1
ATOM 1531 N N . ARG A 1 216 ? 17.978 1.648 2.639 1.00 33.11 206 ARG A N 1
ATOM 1532 C CA . ARG A 1 216 ? 17.888 2.903 3.381 1.00 33.03 206 ARG A CA 1
ATOM 1533 C C . ARG A 1 216 ? 16.516 3.562 3.184 1.00 33.28 206 ARG A C 1
ATOM 1534 O O . ARG A 1 216 ? 15.925 4.079 4.130 1.00 30.73 206 ARG A O 1
ATOM 1542 N N . GLU A 1 217 ? 16.010 3.527 1.952 1.00 33.26 207 GLU A N 1
ATOM 1543 C CA . GLU A 1 217 ? 14.703 4.107 1.633 1.00 34.94 207 GLU A CA 1
ATOM 1544 C C . GLU A 1 217 ? 13.577 3.429 2.401 1.00 32.16 207 GLU A C 1
ATOM 1545 O O . GLU A 1 217 ? 12.730 4.097 2.989 1.00 30.22 207 GLU A O 1
ATOM 1551 N N . THR A 1 218 ? 13.572 2.101 2.394 1.00 29.89 208 THR A N 1
ATOM 1552 C CA . THR A 1 218 ? 12.563 1.332 3.100 1.00 29.68 208 THR A CA 1
ATOM 1553 C C . THR A 1 218 ? 12.615 1.643 4.594 1.00 27.48 208 THR A C 1
ATOM 1554 O O . THR A 1 218 ? 11.579 1.878 5.220 1.00 28.06 208 THR A O 1
ATOM 1558 N N . LEU A 1 219 ? 13.824 1.649 5.157 1.00 25.91 209 LEU A N 1
ATOM 1559 C CA . LEU A 1 219 ? 13.975 1.878 6.603 1.00 24.26 209 LEU A CA 1
ATOM 1560 C C . LEU A 1 219 ? 13.591 3.309 6.999 1.00 23.58 209 LEU A C 1
ATOM 1561 O O . LEU A 1 219 ? 13.026 3.519 8.086 1.00 23.19 209 LEU A O 1
ATOM 1566 N N A SER A 1 220 ? 13.884 4.277 6.131 0.50 23.80 210 SER A N 1
ATOM 1567 N N B SER A 1 220 ? 13.875 4.276 6.125 0.50 23.67 210 SER A N 1
ATOM 1568 C CA A SER A 1 220 ? 13.548 5.680 6.392 0.50 24.38 210 SER A CA 1
ATOM 1569 C CA B SER A 1 220 ? 13.556 5.682 6.399 0.50 24.13 210 SER A CA 1
ATOM 1570 C C A SER A 1 220 ? 12.043 5.885 6.567 0.50 24.72 210 SER A C 1
ATOM 1571 C C B SER A 1 220 ? 12.047 5.909 6.539 0.50 24.59 210 SER A C 1
ATOM 1572 O O A SER A 1 220 ? 11.614 6.710 7.378 0.50 24.35 210 SER A O 1
ATOM 1573 O O B SER A 1 220 ? 11.618 6.773 7.309 0.50 24.18 210 SER A O 1
ATOM 1578 N N . GLN A 1 221 ? 11.248 5.118 5.822 1.00 24.98 211 GLN A N 1
ATOM 1579 C CA . GLN A 1 221 ? 9.790 5.287 5.831 1.00 26.33 211 GLN A CA 1
ATOM 1580 C C . GLN A 1 221 ? 9.121 4.774 7.110 1.00 25.01 211 GLN A C 1
ATOM 1581 O O . GLN A 1 221 ? 7.964 5.071 7.345 1.00 24.96 211 GLN A O 1
ATOM 1587 N N . LEU A 1 222 ? 9.851 4.020 7.924 1.00 23.81 212 LEU A N 1
ATOM 1588 C CA . LEU A 1 222 ? 9.334 3.525 9.204 1.00 22.91 212 LEU A CA 1
ATOM 1589 C C . LEU A 1 222 ? 9.071 4.684 10.191 1.00 22.04 212 LEU A C 1
ATOM 1590 O O . LEU A 1 222 ? 8.098 4.662 10.959 1.00 21.00 212 LEU A O 1
ATOM 1595 N N . SER A 1 223 ? 9.936 5.688 10.163 1.00 20.63 213 SER A N 1
ATOM 1596 C CA . SER A 1 223 ? 9.779 6.893 10.998 1.00 19.39 213 SER A CA 1
ATOM 1597 C C . SER A 1 223 ? 8.757 7.865 10.378 1.00 19.11 213 SER A C 1
ATOM 1598 O O . SER A 1 223 ? 8.694 8.029 9.156 1.00 18.69 213 SER A O 1
ATOM 1601 N N . THR A 1 224 ? 7.985 8.542 11.219 1.00 17.70 214 THR A N 1
ATOM 1602 C CA . THR A 1 224 ? 7.053 9.559 10.758 1.00 18.27 214 THR A CA 1
ATOM 1603 C C . THR A 1 224 ? 7.788 10.768 10.154 1.00 18.61 214 THR A C 1
ATOM 1604 O O . THR A 1 224 ? 7.180 11.581 9.442 1.00 20.07 214 THR A O 1
ATOM 1608 N N . PHE A 1 225 ? 9.092 10.864 10.414 1.00 18.29 215 PHE A N 1
ATOM 1609 C CA . PHE A 1 225 ? 9.952 11.919 9.858 1.00 18.73 215 PHE A CA 1
ATOM 1610 C C . PHE A 1 225 ? 10.543 11.550 8.494 1.00 19.58 215 PHE A C 1
ATOM 1611 O O . PHE A 1 225 ? 11.107 12.417 7.814 1.00 20.99 215 PHE A O 1
ATOM 1619 N N . GLY A 1 226 ? 10.439 10.284 8.101 1.00 19.38 216 GLY A N 1
ATOM 1620 C CA . GLY A 1 226 ? 10.896 9.856 6.764 1.00 20.39 216 GLY A CA 1
ATOM 1621 C C . GLY A 1 226 ? 12.417 9.769 6.679 1.00 20.81 216 GLY A C 1
ATOM 1622 O O . GLY A 1 226 ? 12.995 9.889 5.599 1.00 20.50 216 GLY A O 1
ATOM 1623 N N . GLU A 1 227 ? 13.062 9.563 7.821 1.00 20.52 217 GLU A N 1
ATOM 1624 C CA . GLU A 1 227 ? 14.525 9.435 7.896 1.00 21.35 217 GLU A CA 1
ATOM 1625 C C . GLU A 1 227 ? 14.896 8.330 8.861 1.00 20.24 217 GLU A C 1
ATOM 1626 O O . GLU A 1 227 ? 14.154 8.049 9.791 1.00 20.09 217 GLU A O 1
ATOM 1632 N N A VAL A 1 228 ? 16.046 7.698 8.654 0.50 20.04 218 VAL A N 1
ATOM 1633 N N B VAL A 1 228 ? 16.068 7.741 8.622 0.50 20.23 218 VAL A N 1
ATOM 1634 C CA A VAL A 1 228 ? 16.618 6.863 9.701 0.50 19.60 218 VAL A CA 1
ATOM 1635 C CA B VAL A 1 228 ? 16.774 6.896 9.578 0.50 19.94 218 VAL A CA 1
ATOM 1636 C C A VAL A 1 228 ? 17.416 7.790 10.606 0.50 19.32 218 VAL A C 1
ATOM 1637 C C B VAL A 1 228 ? 17.433 7.827 10.605 0.50 19.47 218 VAL A C 1
ATOM 1638 O O A VAL A 1 228 ? 17.928 8.813 10.161 0.50 19.76 218 VAL A O 1
ATOM 1639 O O B VAL A 1 228 ? 17.866 8.913 10.236 0.50 19.93 218 VAL A O 1
ATOM 1646 N N . ALA A 1 229 ? 17.497 7.422 11.878 1.00 18.68 219 ALA 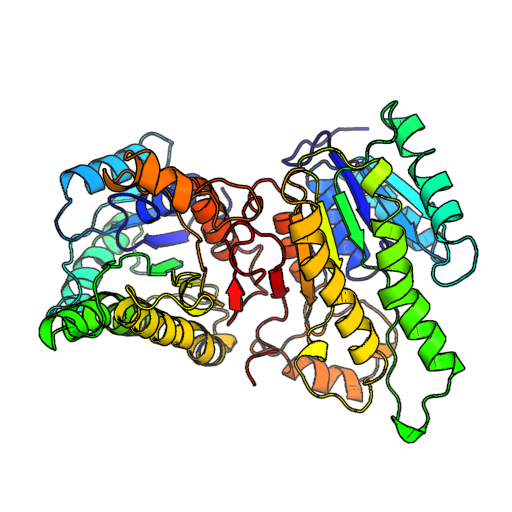A N 1
ATOM 1647 C CA . ALA A 1 229 ? 18.125 8.251 12.905 1.00 18.67 219 ALA A CA 1
ATOM 1648 C C . ALA A 1 229 ? 19.631 8.318 12.744 1.00 18.48 219 ALA A C 1
ATOM 1649 O O . ALA A 1 229 ? 20.268 7.361 12.278 1.00 18.35 219 ALA A O 1
ATOM 1651 N N . GLU A 1 230 ? 20.209 9.446 13.143 1.00 18.99 220 GLU A N 1
ATOM 1652 C CA . GLU A 1 230 ? 21.644 9.504 13.409 1.00 19.98 220 GLU A CA 1
ATOM 1653 C C . GLU A 1 230 ? 21.877 8.982 14.831 1.00 18.59 220 GLU A C 1
ATOM 1654 O O . GLU A 1 230 ? 21.060 9.220 15.700 1.00 17.40 220 GLU A O 1
ATOM 1660 N N . PRO A 1 231 ? 22.990 8.267 15.075 1.00 17.06 221 PRO A N 1
ATOM 1661 C CA . PRO A 1 231 ? 23.241 7.784 16.432 1.00 16.55 221 PRO A CA 1
ATOM 1662 C C . PRO A 1 231 ? 23.193 8.871 17.512 1.00 15.89 221 PRO A C 1
ATOM 1663 O O . PRO A 1 231 ? 22.765 8.592 18.644 1.00 15.25 221 PRO A O 1
ATOM 1667 N N . ALA A 1 232 ? 23.599 10.092 17.167 1.00 16.21 222 ALA A N 1
ATOM 1668 C CA . ALA A 1 232 ? 23.571 11.202 18.125 1.00 16.70 222 ALA A CA 1
ATOM 1669 C C . ALA A 1 232 ? 22.157 11.473 18.662 1.00 16.24 222 ALA A C 1
ATOM 1670 O O . ALA A 1 232 ? 22.020 11.856 19.831 1.00 16.23 222 ALA A O 1
ATOM 1672 N N . ALA A 1 233 ? 21.132 11.242 17.845 1.00 16.32 223 ALA A N 1
ATOM 1673 C CA . ALA A 1 233 ? 19.731 11.449 18.268 1.00 16.63 223 ALA A CA 1
ATOM 1674 C C . ALA A 1 233 ? 19.335 10.480 19.370 1.00 16.30 223 ALA A C 1
ATOM 1675 O O . ALA A 1 233 ? 18.551 10.821 20.245 1.00 16.59 223 ALA A O 1
ATOM 1677 N N . ILE A 1 234 ? 19.899 9.274 19.338 1.00 15.56 224 ILE A N 1
ATOM 1678 C CA . ILE A 1 234 ? 19.642 8.296 20.374 1.00 15.40 224 ILE A CA 1
ATOM 1679 C C . ILE A 1 234 ? 20.493 8.620 21.585 1.00 14.67 224 ILE A C 1
ATOM 1680 O O . ILE A 1 234 ? 20.017 8.559 22.738 1.00 13.55 224 ILE A O 1
ATOM 1685 N N . ALA A 1 235 ? 21.764 8.953 21.346 1.00 14.25 225 ALA A N 1
ATOM 1686 C CA . ALA A 1 235 ? 22.677 9.259 22.448 1.00 14.49 225 ALA A CA 1
ATOM 1687 C C . ALA A 1 235 ? 22.182 10.420 23.292 1.00 14.60 225 ALA A C 1
ATOM 1688 O O . ALA A 1 235 ? 22.352 10.411 24.520 1.00 14.85 225 ALA A O 1
ATOM 1690 N N . ASP A 1 236 ? 21.615 11.429 22.653 1.00 15.71 226 ASP A N 1
ATOM 1691 C CA . ASP A 1 236 ? 21.062 12.572 23.410 1.00 16.04 226 ASP A CA 1
ATOM 1692 C C . ASP A 1 236 ? 19.953 12.157 24.383 1.00 15.24 226 ASP A C 1
ATOM 1693 O O . ASP A 1 236 ? 19.834 12.728 25.476 1.00 15.74 226 ASP A O 1
ATOM 1698 N N . VAL A 1 237 ? 19.169 11.150 24.020 1.00 14.00 227 VAL A N 1
ATOM 1699 C CA . VAL A 1 237 ? 18.127 10.638 24.931 1.00 13.48 227 VAL A CA 1
ATOM 1700 C C . VAL A 1 237 ? 18.750 9.877 26.088 1.00 12.98 227 VAL A C 1
ATOM 1701 O O . VAL A 1 237 ? 18.400 10.071 27.261 1.00 12.60 227 VAL A O 1
ATOM 1705 N N . VAL A 1 238 ? 19.715 9.020 25.773 1.00 12.98 228 VAL A N 1
ATOM 1706 C CA . VAL A 1 238 ? 20.397 8.267 26.817 1.00 12.85 228 VAL A CA 1
ATOM 1707 C C . VAL A 1 238 ? 21.098 9.205 27.824 1.00 13.07 228 VAL A C 1
ATOM 1708 O O . VAL A 1 238 ? 21.009 8.984 29.029 1.00 13.16 228 VAL A O 1
ATOM 1712 N N . ALA A 1 239 ? 21.780 10.238 27.338 1.00 13.53 229 ALA A N 1
ATOM 1713 C CA . ALA A 1 239 ? 22.464 11.188 28.221 1.00 14.02 229 ALA A CA 1
ATOM 1714 C C . ALA A 1 239 ? 21.478 11.901 29.146 1.00 14.20 229 ALA A C 1
ATOM 1715 O O . ALA A 1 239 ? 21.795 12.127 30.319 1.00 14.94 229 ALA A O 1
ATOM 1717 N N . PHE A 1 240 ? 20.290 12.238 28.643 1.00 13.39 230 PHE A N 1
ATOM 1718 C CA . PHE A 1 240 ? 19.247 12.776 29.508 1.00 13.59 230 PHE A CA 1
ATOM 1719 C C . PHE A 1 240 ? 18.867 11.786 30.592 1.00 13.13 230 PHE A C 1
ATOM 1720 O O . PHE A 1 240 ? 18.815 12.142 31.769 1.00 13.19 230 PHE A O 1
ATOM 1728 N N . LEU A 1 241 ? 18.615 10.518 30.223 1.00 12.72 231 LEU A N 1
ATOM 1729 C CA . LEU A 1 241 ? 18.240 9.541 31.225 1.00 12.61 231 LEU A CA 1
ATOM 1730 C C . LEU A 1 241 ? 19.323 9.348 32.292 1.00 13.08 231 LEU A C 1
ATOM 1731 O O . LEU A 1 241 ? 19.019 9.101 33.470 1.00 12.56 231 LEU A O 1
ATOM 1736 N N . ALA A 1 242 ? 20.587 9.506 31.877 1.00 13.18 232 ALA A N 1
ATOM 1737 C CA . ALA A 1 242 ? 21.726 9.321 32.791 1.00 13.33 232 ALA A CA 1
ATOM 1738 C C . ALA A 1 242 ? 21.882 10.482 33.754 1.00 13.80 232 ALA A C 1
ATOM 1739 O O . ALA A 1 242 ? 22.646 10.372 34.706 1.00 14.01 232 ALA A O 1
ATOM 1741 N N . SER A 1 243 ? 21.155 11.583 33.521 1.00 14.17 233 SER A N 1
ATOM 1742 C CA . SER A 1 243 ? 21.330 12.829 34.275 1.00 15.47 233 SER A CA 1
ATOM 1743 C C . SER A 1 243 ? 20.344 12.996 35.424 1.00 15.88 233 SER A C 1
ATOM 1744 O O . SER A 1 243 ? 19.373 12.249 35.543 1.00 14.99 233 SER A O 1
ATOM 1747 N N A GLU A 1 244 ? 20.585 13.999 36.267 0.50 16.67 234 GLU A N 1
ATOM 1748 N N B GLU A 1 244 ? 20.624 14.006 36.246 0.50 16.67 234 GLU A N 1
ATOM 1749 C CA A GLU A 1 244 ? 19.671 14.300 37.369 0.50 17.64 234 GLU A CA 1
ATOM 1750 C CA B GLU A 1 244 ? 19.753 14.447 37.330 0.50 17.68 234 GLU A CA 1
ATOM 1751 C C A GLU A 1 244 ? 18.333 14.825 36.840 0.50 17.31 234 GLU A C 1
ATOM 1752 C C B GLU A 1 244 ? 18.362 14.790 36.816 0.50 17.28 234 GLU A C 1
ATOM 1753 O O A GLU A 1 244 ? 17.331 14.757 37.546 0.50 17.54 234 GLU A O 1
ATOM 1754 O O B GLU A 1 244 ? 17.368 14.563 37.495 0.50 17.36 234 GLU A O 1
ATOM 1765 N N . ASP A 1 245 ? 18.298 15.312 35.595 1.00 17.46 235 ASP A N 1
ATOM 1766 C CA . ASP A 1 245 ? 17.038 15.773 35.006 1.00 17.84 235 ASP A CA 1
ATOM 1767 C C . ASP A 1 245 ? 15.991 14.645 34.829 1.00 16.08 235 ASP A C 1
ATOM 1768 O O . ASP A 1 245 ? 14.806 14.917 34.720 1.00 15.91 235 ASP A O 1
ATOM 1773 N N . ALA A 1 246 ? 16.441 13.397 34.783 1.00 14.87 236 ALA A N 1
ATOM 1774 C CA . ALA A 1 246 ? 15.578 12.229 34.632 1.00 14.18 236 ALA A CA 1
ATOM 1775 C C . ALA A 1 246 ? 15.405 11.465 35.937 1.00 13.80 236 ALA A C 1
ATOM 1776 O O . ALA A 1 246 ? 15.053 10.291 35.930 1.00 13.35 236 ALA A O 1
ATOM 1778 N N . ARG A 1 247 ? 15.629 12.120 37.063 1.00 13.77 237 ARG A N 1
ATOM 1779 C CA . ARG A 1 247 ? 15.540 11.445 38.351 1.00 13.85 237 ARG A CA 1
ATOM 1780 C C . ARG A 1 247 ? 14.152 10.871 38.669 1.00 13.94 237 ARG A C 1
ATOM 1781 O O . ARG A 1 247 ? 14.052 9.912 39.430 1.00 14.08 237 ARG A O 1
ATOM 1789 N N . TRP A 1 248 ? 13.094 11.457 38.114 1.00 13.07 238 TRP A N 1
ATOM 1790 C CA . TRP A 1 248 ? 11.745 10.939 38.330 1.00 13.40 238 TRP A CA 1
ATOM 1791 C C . TRP A 1 248 ? 11.209 10.014 37.261 1.00 13.20 238 TRP A C 1
ATOM 1792 O O . TRP A 1 248 ? 9.985 9.746 37.208 1.00 13.06 238 TRP A O 1
ATOM 1803 N N . ILE A 1 249 ? 12.093 9.497 36.413 1.00 12.48 239 ILE A N 1
ATOM 1804 C CA . ILE A 1 249 ? 11.745 8.487 35.399 1.00 11.82 239 ILE A CA 1
ATOM 1805 C C . ILE A 1 249 ? 12.415 7.160 35.773 1.00 11.57 239 ILE A C 1
ATOM 1806 O O . ILE A 1 249 ? 13.645 7.026 35.737 1.00 11.02 239 ILE A O 1
ATOM 1811 N N . THR A 1 250 ? 11.589 6.174 36.121 1.00 11.84 240 THR A N 1
ATOM 1812 C CA . THR A 1 250 ? 12.093 4.828 36.398 1.00 12.06 240 THR A CA 1
ATOM 1813 C C . THR A 1 250 ? 11.068 3.775 35.984 1.00 12.35 240 THR A C 1
ATOM 1814 O O . THR A 1 250 ? 9.862 3.976 36.089 1.00 12.71 240 THR A O 1
ATOM 1818 N N . GLY A 1 251 ? 11.569 2.652 35.490 1.00 12.27 241 GLY A N 1
ATOM 1819 C CA . GLY A 1 251 ? 10.725 1.553 35.081 1.00 12.66 241 GLY A CA 1
ATOM 1820 C C . GLY A 1 251 ? 10.035 1.841 33.771 1.00 13.21 241 GLY A C 1
ATOM 1821 O O . GLY A 1 251 ? 9.050 1.183 33.441 1.00 14.22 241 GLY A O 1
ATOM 1822 N N . ALA A 1 252 ? 10.555 2.800 33.006 1.00 13.04 242 ALA A N 1
ATOM 1823 C CA . ALA A 1 252 ? 9.869 3.306 31.811 1.00 13.16 242 ALA A CA 1
ATOM 1824 C C . ALA A 1 252 ? 10.402 2.726 30.507 1.00 12.86 242 ALA A C 1
ATOM 1825 O O . ALA A 1 252 ? 11.539 2.298 30.403 1.00 12.92 242 ALA A O 1
ATOM 1827 N N . PHE A 1 253 ? 9.532 2.759 29.509 1.00 12.93 243 PHE A N 1
ATOM 1828 C CA . PHE A 1 253 ? 9.870 2.500 28.123 1.00 12.89 243 PHE A CA 1
ATOM 1829 C C . PHE A 1 253 ? 9.898 3.855 27.438 1.00 13.10 243 PHE A C 1
ATOM 1830 O O . PHE A 1 253 ? 8.884 4.550 27.393 1.00 13.30 243 PHE A O 1
ATOM 1838 N N . ILE A 1 254 ? 11.073 4.267 26.989 1.00 12.74 244 ILE A N 1
ATOM 1839 C CA . ILE A 1 254 ? 11.233 5.558 26.361 1.00 12.71 244 ILE A CA 1
ATOM 1840 C C . ILE A 1 254 ? 11.382 5.360 24.867 1.00 13.22 244 ILE A C 1
ATOM 1841 O O . ILE A 1 254 ? 12.363 4.759 24.388 1.00 13.51 244 ILE A O 1
ATOM 1846 N N . ASP A 1 255 ? 10.409 5.882 24.136 1.00 13.34 245 ASP A N 1
ATOM 1847 C CA . ASP A 1 255 ? 10.337 5.749 22.674 1.00 13.99 245 ASP A CA 1
ATOM 1848 C C . ASP A 1 255 ? 11.209 6.811 22.006 1.00 14.94 245 ASP A C 1
ATOM 1849 O O . ASP A 1 255 ? 10.817 7.967 21.922 1.00 16.42 245 ASP A O 1
ATOM 1854 N N . ALA A 1 256 ? 12.384 6.408 21.529 1.00 14.76 246 ALA A N 1
ATOM 1855 C CA . ALA A 1 256 ? 13.287 7.294 20.805 1.00 14.49 246 ALA A CA 1
ATOM 1856 C C . ALA A 1 256 ? 13.334 6.863 19.347 1.00 14.93 246 ALA A C 1
ATOM 1857 O O . ALA A 1 256 ? 14.413 6.769 18.738 1.00 14.87 246 ALA A O 1
ATOM 1859 N N . SER A 1 257 ? 12.146 6.615 18.791 1.00 14.43 247 SER A N 1
ATOM 1860 C CA . SER A 1 257 ? 12.042 6.027 17.467 1.00 14.34 247 SER A CA 1
ATOM 1861 C C . SER A 1 257 ? 11.665 6.980 16.357 1.00 14.74 247 SER A C 1
ATOM 1862 O O . SER A 1 257 ? 11.475 6.543 15.216 1.00 14.93 247 SER A O 1
ATOM 1865 N N . GLY A 1 258 ? 11.527 8.276 16.640 1.00 15.22 248 GLY A N 1
ATOM 1866 C CA . GLY A 1 258 ? 11.103 9.215 15.594 1.00 15.46 248 GLY A CA 1
ATOM 1867 C C . GLY A 1 258 ? 9.726 8.872 15.043 1.00 15.64 248 GLY A C 1
ATOM 1868 O O . GLY A 1 258 ? 9.476 8.963 13.828 1.00 15.73 248 GLY A O 1
ATOM 1869 N N . GLY A 1 259 ? 8.839 8.426 15.920 1.00 15.20 249 GLY A N 1
ATOM 1870 C CA . GLY A 1 259 ? 7.470 8.136 15.521 1.00 15.55 249 GLY A CA 1
ATOM 1871 C C . GLY A 1 259 ? 7.313 6.883 14.679 1.00 15.58 249 GLY A C 1
ATOM 1872 O O . GLY A 1 259 ? 6.522 6.843 13.744 1.00 16.23 249 GLY A O 1
ATOM 1873 N N . THR A 1 260 ? 8.060 5.848 15.030 1.00 14.78 250 THR A N 1
ATOM 1874 C CA . THR A 1 260 ? 7.953 4.561 14.361 1.00 15.58 250 THR A CA 1
ATOM 1875 C C . THR A 1 260 ? 6.817 3.724 14.965 1.00 16.02 250 THR A C 1
ATOM 1876 O O . THR A 1 260 ? 6.335 2.787 14.341 1.00 16.27 250 THR A O 1
ATOM 1880 N N . LEU A 1 261 ? 6.372 4.080 16.174 1.00 15.54 251 LEU A N 1
ATOM 1881 C CA . LEU A 1 261 ? 5.440 3.246 16.938 1.00 16.26 251 LEU A CA 1
ATOM 1882 C C . LEU A 1 261 ? 4.032 3.841 16.913 1.00 17.02 251 LEU A C 1
ATOM 1883 O O . LEU A 1 261 ? 3.252 3.662 17.853 1.00 19.49 251 LEU A O 1
ATOM 1888 N N . LEU A 1 262 ? 3.691 4.548 15.840 1.00 16.28 252 LEU A N 1
ATOM 1889 C CA . LEU A 1 262 ? 2.373 5.210 15.762 1.00 17.08 252 LEU A CA 1
ATOM 1890 C C . LEU A 1 262 ? 1.266 4.327 15.175 1.00 17.19 252 LEU A C 1
ATOM 1891 O O . LEU A 1 262 ? 0.123 4.778 15.053 1.00 18.14 252 LEU A O 1
ATOM 1896 N N A GLY A 1 263 ? 1.617 3.093 14.798 0.50 17.09 253 GLY A N 1
ATOM 1897 N N B GLY A 1 263 ? 1.610 3.094 14.789 0.50 16.98 253 GLY A N 1
ATOM 1898 C CA A GLY A 1 263 ? 0.679 2.170 14.172 0.50 17.26 253 GLY A CA 1
ATOM 1899 C CA B GLY A 1 263 ? 0.619 2.108 14.365 0.50 17.08 253 GLY A CA 1
ATOM 1900 C C A GLY A 1 263 ? 0.911 2.093 12.680 0.50 17.70 253 GLY A C 1
ATOM 1901 C C B GLY A 1 263 ? 0.302 2.125 12.883 0.50 17.48 253 GLY A C 1
ATOM 1902 O O A GLY A 1 263 ? 0.808 3.091 11.987 0.50 17.58 253 GLY A O 1
ATOM 1903 O O B GLY A 1 263 ? -0.165 1.118 12.327 0.50 17.09 253 GLY A O 1
ATOM 1904 N N . HIS B 1 7 ? 18.592 45.306 32.414 1.00 49.53 -3 HIS B N 1
ATOM 1905 C CA . HIS B 1 7 ? 18.237 43.866 32.601 1.00 49.45 -3 HIS B CA 1
ATOM 1906 C C . HIS B 1 7 ? 19.260 42.949 31.909 1.00 49.59 -3 HIS B C 1
ATOM 1907 O O . HIS B 1 7 ? 19.423 42.997 30.686 1.00 50.96 -3 HIS B O 1
ATOM 1909 N N . HIS B 1 8 ? 19.936 42.112 32.698 1.00 47.95 -2 HIS B N 1
ATOM 1910 C CA . HIS B 1 8 ? 20.974 41.197 32.186 1.00 47.52 -2 HIS B CA 1
ATOM 1911 C C . HIS B 1 8 ? 20.381 39.984 31.492 1.00 44.48 -2 HIS B C 1
ATOM 1912 O O . HIS B 1 8 ? 19.378 39.440 31.951 1.00 43.42 -2 HIS B O 1
ATOM 1919 N N . HIS B 1 9 ? 21.004 39.532 30.400 1.00 41.81 -1 HIS B N 1
ATOM 1920 C CA . HIS B 1 9 ? 20.470 38.418 29.602 1.00 40.53 -1 HIS B CA 1
ATOM 1921 C C . HIS B 1 9 ? 21.262 37.140 29.784 1.00 38.92 -1 HIS B C 1
ATOM 1922 O O . HIS B 1 9 ? 22.427 37.065 29.375 1.00 40.32 -1 HIS B O 1
ATOM 1924 N N . ARG B 1 10 ? 20.651 36.130 30.406 1.00 36.19 0 ARG B N 1
ATOM 1925 C CA . ARG B 1 10 ? 21.266 34.800 30.532 1.00 36.18 0 ARG B CA 1
ATOM 1926 C C . ARG B 1 10 ? 20.948 33.963 29.292 1.00 36.38 0 ARG B C 1
ATOM 1927 O O . ARG B 1 10 ? 19.789 33.825 28.925 1.00 37.16 0 ARG B O 1
ATOM 1935 N N . SER B 1 11 ? 21.973 33.388 28.671 1.00 35.92 1 SER B N 1
ATOM 1936 C CA . SER B 1 11 ? 21.793 32.555 27.476 1.00 36.34 1 SER B CA 1
ATOM 1937 C C . SER B 1 11 ? 21.664 31.064 27.830 1.00 34.36 1 SER B C 1
ATOM 1938 O O . SER B 1 11 ? 22.146 30.616 28.874 1.00 34.05 1 SER B O 1
ATOM 1941 N N . GLY B 1 12 ? 21.022 30.301 26.946 1.00 30.92 2 GLY B N 1
ATOM 1942 C CA . GLY B 1 12 ? 20.838 28.865 27.139 1.00 28.63 2 GLY B CA 1
ATOM 1943 C C . GLY B 1 12 ? 20.399 28.171 25.854 1.00 27.20 2 GLY B C 1
ATOM 1944 O O . GLY B 1 12 ? 20.326 28.806 24.795 1.00 26.98 2 GLY B O 1
ATOM 1945 N N . ASN B 1 13 ? 20.079 26.884 25.952 1.00 26.72 3 ASN B N 1
ATOM 1946 C CA . ASN B 1 13 ? 19.756 26.075 24.761 1.00 25.95 3 ASN B CA 1
ATOM 1947 C C . ASN B 1 13 ? 18.498 26.555 24.026 1.00 24.70 3 ASN B C 1
ATOM 1948 O O . ASN B 1 13 ? 18.396 26.391 22.813 1.00 24.70 3 ASN B O 1
ATOM 1953 N N . LEU B 1 14 ? 17.568 27.179 24.745 1.00 22.98 4 LEU B N 1
ATOM 1954 C CA . LEU B 1 14 ? 16.336 27.681 24.123 1.00 22.02 4 LEU B CA 1
ATOM 1955 C C . LEU B 1 14 ? 16.361 29.189 23.796 1.00 22.03 4 LEU B C 1
ATOM 1956 O O . LEU B 1 14 ? 15.326 29.784 23.509 1.00 21.27 4 LEU B O 1
ATOM 1961 N N . THR B 1 15 ? 17.532 29.822 23.836 1.00 23.25 5 THR B N 1
ATOM 1962 C CA . THR B 1 15 ? 17.624 31.228 23.472 1.00 23.93 5 THR B CA 1
ATOM 1963 C C . THR B 1 15 ? 17.138 31.404 22.035 1.00 23.91 5 THR B C 1
ATOM 1964 O O . THR B 1 15 ? 17.518 30.628 21.164 1.00 24.30 5 THR B O 1
ATOM 1968 N N . GLY B 1 16 ? 16.263 32.382 21.819 1.00 23.62 6 GLY B N 1
ATOM 1969 C CA . GLY B 1 16 ? 15.661 32.632 20.515 1.00 23.17 6 GLY B CA 1
ATOM 1970 C C . GLY B 1 16 ? 14.285 32.013 20.346 1.00 22.72 6 GLY B C 1
ATOM 1971 O O . GLY B 1 16 ? 13.588 32.343 19.389 1.00 23.56 6 GLY B O 1
ATOM 1972 N N . LYS B 1 17 ? 13.922 31.080 21.234 1.00 21.17 7 LYS B N 1
ATOM 1973 C CA . LYS B 1 17 ? 12.641 30.381 21.170 1.00 20.39 7 LYS B CA 1
ATOM 1974 C C . LYS B 1 17 ? 11.604 31.093 22.028 1.00 19.08 7 LYS B C 1
ATOM 1975 O O . LYS B 1 17 ? 1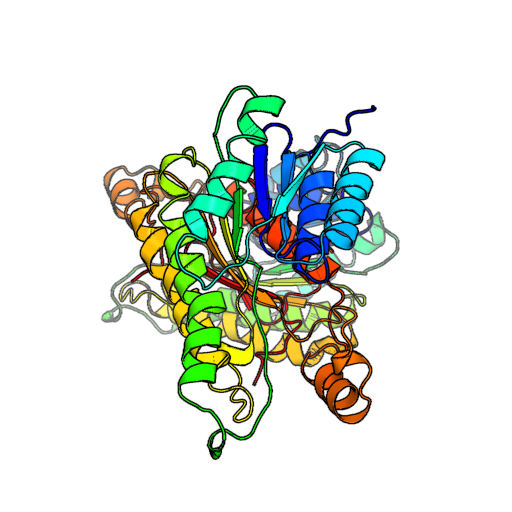1.940 31.828 22.966 1.00 18.95 7 LYS B O 1
ATOM 1981 N N . THR B 1 18 ? 10.342 30.866 21.689 1.00 18.02 8 THR B N 1
ATOM 1982 C CA . THR B 1 18 ? 9.217 31.343 22.468 1.00 17.05 8 THR B CA 1
ATOM 1983 C C . THR B 1 18 ? 8.399 30.167 22.985 1.00 15.97 8 THR B C 1
ATOM 1984 O O . THR B 1 18 ? 8.313 29.128 22.337 1.00 15.18 8 THR B O 1
ATOM 1988 N N . ALA B 1 19 ? 7.788 30.329 24.149 1.00 15.43 9 ALA B N 1
ATOM 1989 C CA . ALA B 1 19 ? 7.040 29.254 24.774 1.00 14.76 9 ALA B CA 1
ATOM 1990 C C . ALA B 1 19 ? 5.776 29.791 25.432 1.00 15.09 9 ALA B C 1
ATOM 1991 O O . ALA B 1 19 ? 5.800 30.878 26.036 1.00 15.94 9 ALA B O 1
ATOM 1993 N N . LEU B 1 20 ? 4.686 29.036 25.310 1.00 14.47 10 LEU B N 1
ATOM 1994 C CA . LEU B 1 20 ? 3.474 29.241 26.113 1.00 14.71 10 LEU B CA 1
ATOM 1995 C C . LEU B 1 20 ? 3.352 28.087 27.078 1.00 13.94 10 LEU B C 1
ATOM 1996 O O . LEU B 1 20 ? 3.332 26.933 26.643 1.00 13.82 10 LEU B O 1
ATOM 2001 N N . VAL B 1 21 ? 3.241 28.381 28.374 1.00 13.47 11 VAL B N 1
ATOM 2002 C CA . VAL B 1 21 ? 2.937 27.372 29.373 1.00 13.18 11 VAL B CA 1
ATOM 2003 C C . VAL B 1 21 ? 1.576 27.706 29.990 1.00 13.39 11 VAL B C 1
ATOM 2004 O O . VAL B 1 21 ? 1.425 28.741 30.662 1.00 13.49 11 VAL B O 1
ATOM 2008 N N . THR B 1 22 ? 0.557 26.896 29.715 1.00 13.24 12 THR B N 1
ATOM 2009 C CA . THR B 1 22 ? -0.754 27.158 30.321 1.00 13.26 12 THR B CA 1
ATOM 2010 C C . THR B 1 22 ? -0.701 26.744 31.793 1.00 13.07 12 THR B C 1
ATOM 2011 O O . THR B 1 22 ? 0.011 25.801 32.155 1.00 13.05 12 THR B O 1
ATOM 2015 N N . GLY B 1 23 ? -1.391 27.488 32.637 1.00 13.47 13 GLY B N 1
ATOM 2016 C CA . GLY B 1 23 ? -1.415 27.244 34.078 1.00 13.64 13 GLY B CA 1
ATOM 2017 C C . GLY B 1 23 ? -0.046 27.302 34.730 1.00 14.17 13 GLY B C 1
ATOM 2018 O O . GLY B 1 23 ? 0.351 26.375 35.461 1.00 14.39 13 GLY B O 1
ATOM 2019 N N . ALA B 1 24 ? 0.662 28.389 34.449 1.00 13.79 14 ALA B N 1
ATOM 2020 C CA . ALA B 1 24 ? 2.051 28.598 34.865 1.00 14.46 14 ALA B CA 1
ATOM 2021 C C . ALA B 1 24 ? 2.186 29.444 36.125 1.00 14.84 14 ALA B C 1
ATOM 2022 O O . ALA B 1 24 ? 3.294 29.770 36.541 1.00 15.06 14 ALA B O 1
ATOM 2024 N N . SER B 1 25 ? 1.057 29.843 36.704 1.00 15.14 15 SER B N 1
ATOM 2025 C CA . SER B 1 25 ? 1.069 30.652 37.933 1.00 16.14 15 SER B CA 1
ATOM 2026 C C . SER B 1 25 ? 1.490 29.908 39.200 1.00 16.32 15 SER B C 1
ATOM 2027 O O . SER B 1 25 ? 1.886 30.533 40.175 1.00 16.03 15 SER B O 1
ATOM 2030 N N . ARG B 1 26 ? 1.403 28.575 39.193 1.00 16.06 16 ARG B N 1
ATOM 2031 C CA . ARG B 1 26 ? 1.695 27.793 40.395 1.00 16.42 16 ARG B CA 1
ATOM 2032 C C . ARG B 1 26 ? 1.995 26.335 40.010 1.00 15.93 16 ARG B C 1
ATOM 2033 O O . ARG B 1 26 ? 1.840 25.934 38.844 1.00 14.76 16 ARG B O 1
ATOM 2041 N N . GLY B 1 27 ? 2.436 25.565 40.989 1.00 15.55 17 GLY B N 1
ATOM 2042 C CA . GLY B 1 27 ? 2.576 24.114 40.829 1.00 15.65 17 GLY B CA 1
ATOM 2043 C C . GLY B 1 27 ? 3.528 23.695 39.727 1.00 15.34 17 GLY B C 1
ATOM 2044 O O . GLY B 1 27 ? 4.595 24.277 39.550 1.00 15.32 17 GLY B O 1
ATOM 2045 N N . ILE B 1 28 ? 3.146 22.661 38.998 1.00 15.50 18 ILE B N 1
ATOM 2046 C CA . ILE B 1 28 ? 3.989 22.114 37.951 1.00 14.39 18 ILE B CA 1
ATOM 2047 C C . ILE B 1 28 ? 4.233 23.148 36.845 1.00 14.67 18 ILE B C 1
ATOM 2048 O O . ILE B 1 28 ? 5.364 23.295 36.342 1.00 14.36 18 ILE B O 1
ATOM 2053 N N . GLY B 1 29 ? 3.178 23.860 36.460 1.00 13.89 19 GLY B N 1
ATOM 2054 C CA . GLY B 1 29 ? 3.294 24.862 35.416 1.00 13.89 19 GLY B CA 1
ATOM 2055 C C . GLY B 1 29 ? 4.304 25.952 35.727 1.00 14.01 19 GLY B C 1
ATOM 2056 O O . GLY B 1 29 ? 5.074 26.402 34.858 1.00 13.72 19 GLY B O 1
ATOM 2057 N N . ARG B 1 30 ? 4.296 26.401 36.976 1.00 14.30 20 ARG B N 1
ATOM 2058 C CA . ARG B 1 30 ? 5.267 27.368 37.427 1.00 14.98 20 ARG B CA 1
ATOM 2059 C C . ARG B 1 30 ? 6.682 26.838 37.270 1.00 14.59 20 ARG B C 1
ATOM 2060 O O . ARG B 1 30 ? 7.561 27.522 36.768 1.00 14.47 20 ARG B O 1
ATOM 2068 N N . ALA B 1 31 ? 6.902 25.605 37.716 1.00 14.06 21 ALA B N 1
ATOM 2069 C CA . ALA B 1 31 ? 8.209 24.992 37.582 1.00 14.27 21 ALA B CA 1
ATOM 2070 C C . ALA B 1 31 ? 8.639 24.848 36.118 1.00 13.80 21 ALA B C 1
ATOM 2071 O O . ALA B 1 31 ? 9.810 25.091 35.787 1.00 15.31 21 ALA B O 1
ATOM 2073 N N . ILE B 1 32 ? 7.710 24.474 35.248 1.00 13.30 22 ILE B N 1
ATOM 2074 C CA . ILE B 1 32 ? 7.984 24.404 33.812 1.00 13.13 22 ILE B CA 1
ATOM 2075 C C . ILE B 1 32 ? 8.408 25.776 33.250 1.00 13.69 22 ILE B C 1
ATOM 2076 O O . ILE B 1 32 ? 9.446 25.896 32.571 1.00 13.87 22 ILE B O 1
ATOM 2081 N N . ALA B 1 33 ? 7.617 26.809 33.536 1.00 13.96 23 ALA B N 1
ATOM 2082 C CA . ALA B 1 33 ? 7.939 28.157 33.054 1.00 14.53 23 ALA B CA 1
ATOM 2083 C C . ALA B 1 33 ? 9.325 28.596 33.529 1.00 15.07 23 ALA B C 1
ATOM 2084 O O . ALA B 1 33 ? 10.128 29.109 32.758 1.00 14.68 23 ALA B O 1
ATOM 2086 N N . GLU B 1 34 ? 9.607 28.368 34.811 1.00 15.76 24 GLU B N 1
ATOM 2087 C CA . GLU B 1 34 ? 10.903 28.748 35.366 1.00 17.51 24 GLU B CA 1
ATOM 2088 C C . GLU B 1 34 ? 12.050 28.049 34.638 1.00 17.18 24 GLU B C 1
ATOM 2089 O O . GLU B 1 34 ? 13.044 28.682 34.312 1.00 17.27 24 GLU B O 1
ATOM 2095 N N . LYS B 1 35 ? 11.908 26.757 34.394 1.00 16.30 25 LYS B N 1
ATOM 2096 C CA . LYS B 1 35 ? 12.957 25.992 33.714 1.00 16.80 25 LYS B CA 1
ATOM 2097 C C . LYS B 1 35 ? 13.132 26.420 32.256 1.00 15.99 25 LYS B C 1
ATOM 2098 O O . LYS B 1 35 ? 14.281 26.575 31.780 1.00 16.19 25 LYS B O 1
ATOM 2104 N N . LEU B 1 36 ? 12.027 26.598 31.536 1.00 15.15 26 LEU B N 1
ATOM 2105 C CA . LEU B 1 36 ? 12.118 27.044 30.142 1.00 15.00 26 LEU B CA 1
ATOM 2106 C C . LEU B 1 36 ? 12.726 28.438 30.061 1.00 15.41 26 LEU B C 1
ATOM 2107 O O . LEU B 1 36 ? 13.534 28.729 29.175 1.00 15.74 26 LEU B O 1
ATOM 2112 N N . GLY B 1 37 ? 12.362 29.291 31.013 1.00 15.97 27 GLY B N 1
ATOM 2113 C CA . GLY B 1 37 ? 12.900 30.647 31.069 1.00 16.66 27 GLY B CA 1
ATOM 2114 C C . GLY B 1 37 ? 14.400 30.645 31.334 1.00 17.50 27 GLY B C 1
ATOM 2115 O O . GLY B 1 37 ? 15.158 31.361 30.674 1.00 17.26 27 GLY B O 1
ATOM 2116 N N . TYR B 1 38 ? 14.832 29.817 32.285 1.00 18.40 28 TYR B N 1
ATOM 2117 C CA . TYR B 1 38 ? 16.263 29.656 32.595 1.00 20.32 28 TYR B CA 1
ATOM 2118 C C . TYR B 1 38 ? 17.064 29.196 31.376 1.00 19.78 28 TYR B C 1
ATOM 2119 O O . TYR B 1 38 ? 18.212 29.615 31.182 1.00 20.89 28 TYR B O 1
ATOM 2128 N N . ALA B 1 39 ? 16.459 28.334 30.571 1.00 18.41 29 ALA B N 1
ATOM 2129 C CA . ALA B 1 39 ? 17.044 27.852 29.313 1.00 18.22 29 ALA B CA 1
ATOM 2130 C C . ALA B 1 39 ? 17.076 28.883 28.179 1.00 18.42 29 ALA B C 1
ATOM 2131 O O . ALA B 1 39 ? 17.663 28.616 27.119 1.00 19.15 29 ALA B O 1
ATOM 2133 N N . GLY B 1 40 ? 16.448 30.037 28.373 1.00 18.43 30 GLY B N 1
ATOM 2134 C CA . GLY B 1 40 ? 16.507 31.146 27.412 1.00 18.50 30 GLY B CA 1
ATOM 2135 C C . GLY B 1 40 ? 15.242 31.426 26.611 1.00 18.15 30 GLY B C 1
ATOM 2136 O O . GLY B 1 40 ? 15.198 32.378 25.831 1.00 18.26 30 GLY B O 1
ATOM 2137 N N . ALA B 1 41 ? 14.200 30.613 26.782 1.00 17.02 31 ALA B N 1
ATOM 2138 C CA . ALA B 1 41 ? 12.970 30.838 26.026 1.00 16.85 31 ALA B CA 1
ATOM 2139 C C . ALA B 1 41 ? 12.247 32.063 26.571 1.00 16.86 31 ALA B C 1
ATOM 2140 O O . ALA B 1 41 ? 12.270 32.311 27.781 1.00 17.51 31 ALA B O 1
ATOM 2142 N N . LEU B 1 42 ? 11.643 32.838 25.682 1.00 16.40 32 LEU B N 1
ATOM 2143 C CA . LEU B 1 42 ? 10.698 33.910 26.084 1.00 16.22 32 LEU B CA 1
ATOM 2144 C C . LEU B 1 42 ? 9.410 33.177 26.463 1.00 15.92 32 LEU B C 1
ATOM 2145 O O . LEU B 1 42 ? 8.819 32.509 25.629 1.00 16.05 32 LEU B O 1
ATOM 2150 N N . VAL B 1 43 ? 9.027 33.253 27.741 1.00 15.08 33 VAL B N 1
ATOM 2151 C CA . VAL B 1 43 ? 7.927 32.474 28.275 1.00 14.63 33 VAL B CA 1
ATOM 2152 C C . VAL B 1 43 ? 6.685 33.318 28.528 1.00 14.95 33 VAL B C 1
ATOM 2153 O O . VAL B 1 43 ? 6.735 34.329 29.253 1.00 15.35 33 VAL B O 1
ATOM 2157 N N . ALA B 1 44 ? 5.573 32.897 27.926 1.00 14.47 34 ALA B N 1
ATOM 2158 C CA . ALA B 1 44 ? 4.236 33.434 28.218 1.00 14.31 34 ALA B CA 1
ATOM 2159 C C . ALA B 1 44 ? 3.674 32.618 29.362 1.00 14.34 34 ALA B C 1
ATOM 2160 O O . ALA B 1 44 ? 3.382 31.403 29.203 1.00 14.13 34 ALA B O 1
ATOM 2162 N N . VAL B 1 45 ? 3.558 33.273 30.520 1.00 14.19 35 VAL B N 1
ATOM 2163 C CA . VAL B 1 45 ? 3.122 32.661 31.783 1.00 14.23 35 VAL B CA 1
ATOM 2164 C C . VAL B 1 45 ? 1.602 32.842 31.870 1.00 14.62 35 VAL B C 1
ATOM 2165 O O . VAL B 1 45 ? 1.108 33.937 32.166 1.00 15.11 35 VAL B O 1
ATOM 2169 N N . HIS B 1 46 ? 0.860 31.784 31.567 1.00 14.28 36 HIS B N 1
ATOM 2170 C CA . HIS B 1 46 ? -0.611 31.896 31.483 1.00 14.81 36 HIS B CA 1
ATOM 2171 C C . HIS B 1 46 ? -1.299 31.576 32.782 1.00 14.79 36 HIS B C 1
ATOM 2172 O O . HIS B 1 46 ? -0.818 30.764 33.576 1.00 15.21 36 HIS B O 1
ATOM 2179 N N . TYR B 1 47 ? -2.440 32.227 33.013 1.00 15.29 37 TYR B N 1
ATOM 2180 C CA . TYR B 1 47 ? -3.234 31.991 34.217 1.00 15.29 37 TYR B CA 1
ATOM 2181 C C . TYR B 1 47 ? -4.705 32.273 33.920 1.00 16.11 37 TYR B C 1
ATOM 2182 O O . TYR B 1 47 ? -5.013 32.848 32.891 1.00 16.35 37 TYR B O 1
ATOM 2191 N N . ALA B 1 48 ? -5.592 31.851 34.825 1.00 16.40 38 ALA B N 1
ATOM 2192 C CA . ALA B 1 48 ? -7.018 32.169 34.752 1.00 16.99 38 ALA B CA 1
ATOM 2193 C C . ALA B 1 48 ? -7.350 33.351 35.665 1.00 17.98 38 ALA B C 1
ATOM 2194 O O . ALA B 1 48 ? -7.833 34.399 35.180 1.00 18.68 38 ALA B O 1
ATOM 2196 N N . THR B 1 49 ? -7.082 33.191 36.971 1.00 18.12 39 THR B N 1
ATOM 2197 C CA . THR B 1 49 ? -7.362 34.241 37.979 1.00 18.53 39 THR B CA 1
ATOM 2198 C C . THR B 1 49 ? -6.210 34.542 38.962 1.00 18.01 39 THR B C 1
ATOM 2199 O O . THR B 1 49 ? -6.303 35.475 39.742 1.00 17.96 39 THR B O 1
ATOM 2203 N N . GLY B 1 50 ? -5.147 33.743 38.954 1.00 16.89 40 GLY B N 1
ATOM 2204 C CA . GLY B 1 50 ? -4.012 33.963 39.849 1.00 16.71 40 GLY B CA 1
ATOM 2205 C C . GLY B 1 50 ? -2.987 34.905 39.260 1.00 16.52 40 GLY B C 1
ATOM 2206 O O . GLY B 1 50 ? -1.850 34.518 39.037 1.00 16.00 40 GLY B O 1
ATOM 2207 N N . ALA B 1 51 ? -3.381 36.154 39.015 1.00 16.66 41 ALA B N 1
ATOM 2208 C CA . ALA B 1 51 ? -2.533 37.110 38.291 1.00 17.01 41 ALA B CA 1
ATOM 2209 C C . ALA B 1 51 ? -1.322 37.504 39.094 1.00 17.59 41 ALA B C 1
ATOM 2210 O O . ALA B 1 51 ? -0.261 37.735 38.528 1.00 17.96 41 ALA B O 1
ATOM 2212 N N . ASP B 1 52 ? -1.472 37.596 40.413 1.00 18.27 42 ASP B N 1
ATOM 2213 C CA . ASP B 1 52 ? -0.341 37.943 41.275 1.00 19.46 42 ASP B CA 1
ATOM 2214 C C . ASP B 1 52 ? 0.727 36.848 41.315 1.00 18.60 42 ASP B C 1
ATOM 2215 O O . ASP B 1 52 ? 1.920 37.150 41.252 1.00 18.37 42 ASP B O 1
ATOM 2220 N N . ALA B 1 53 ? 0.276 35.599 41.373 1.00 17.75 43 ALA B N 1
ATOM 2221 C CA . ALA B 1 53 ? 1.157 34.432 41.307 1.00 17.20 43 ALA B CA 1
ATOM 2222 C C . ALA B 1 53 ? 1.858 34.406 39.946 1.00 16.59 43 ALA B C 1
ATOM 2223 O O . ALA B 1 53 ? 3.063 34.204 39.883 1.00 16.59 43 ALA B O 1
ATOM 2225 N N . ALA B 1 54 ? 1.107 34.619 38.864 1.00 16.47 44 ALA B N 1
ATOM 2226 C CA . ALA B 1 54 ? 1.693 34.653 37.502 1.00 16.22 44 ALA B CA 1
ATOM 2227 C C . ALA B 1 54 ? 2.753 35.748 37.383 1.00 16.94 44 ALA B C 1
ATOM 2228 O O . ALA B 1 54 ? 3.818 35.521 36.809 1.00 16.75 44 ALA B O 1
ATOM 2230 N N . ALA B 1 55 ? 2.464 36.929 37.922 1.00 17.75 45 ALA B N 1
ATOM 2231 C CA . ALA B 1 55 ? 3.437 38.030 37.909 1.00 18.65 45 ALA B CA 1
ATOM 2232 C C . ALA B 1 55 ? 4.721 37.676 38.655 1.00 19.19 45 ALA B C 1
ATOM 2233 O O . ALA B 1 55 ? 5.827 37.990 38.210 1.00 19.66 45 ALA B O 1
ATOM 2235 N N . GLU B 1 56 ? 4.573 37.023 39.795 1.00 20.39 46 GLU B N 1
ATOM 2236 C CA . GLU B 1 56 ? 5.719 36.544 40.561 1.00 21.48 46 GLU B CA 1
ATOM 2237 C C . GLU B 1 56 ? 6.606 35.589 39.752 1.00 20.19 46 GLU B C 1
ATOM 2238 O O . GLU B 1 56 ? 7.842 35.646 39.834 1.00 19.84 46 GLU B O 1
ATOM 2244 N N . VAL B 1 57 ? 5.975 34.697 38.997 1.00 18.44 47 VAL B N 1
ATOM 2245 C CA . VAL B 1 57 ? 6.709 33.752 38.146 1.00 17.85 47 VAL B CA 1
ATOM 2246 C C . VAL B 1 57 ? 7.447 34.508 37.036 1.00 18.38 47 VAL B C 1
ATOM 2247 O O . VAL B 1 57 ? 8.647 34.303 36.821 1.00 18.62 47 VAL B O 1
ATOM 2251 N N . ALA B 1 58 ? 6.741 35.393 36.342 1.00 18.37 48 ALA B N 1
ATOM 2252 C CA . ALA B 1 58 ? 7.343 36.132 35.246 1.00 19.06 48 ALA B CA 1
ATOM 2253 C C . ALA B 1 58 ? 8.499 36.978 35.768 1.00 20.07 48 ALA B C 1
ATOM 2254 O O . ALA B 1 58 ? 9.549 37.064 35.143 1.00 19.91 48 ALA B O 1
ATOM 2256 N N . GLU B 1 59 ? 8.299 37.604 36.924 1.00 21.88 49 GLU B N 1
ATOM 2257 C CA . GLU B 1 59 ? 9.338 38.465 37.495 1.00 24.55 49 GLU B CA 1
ATOM 2258 C C . GLU B 1 59 ? 10.546 37.637 37.933 1.00 23.83 49 GLU B C 1
ATOM 2259 O O . GLU B 1 59 ? 11.691 38.066 37.766 1.00 24.43 49 GLU B O 1
ATOM 2265 N N . SER B 1 60 ? 10.293 36.443 38.460 1.00 23.67 50 SER B N 1
ATOM 2266 C CA . SER B 1 60 ? 11.360 35.502 38.833 1.00 24.48 50 SER B CA 1
ATOM 2267 C C . SER B 1 60 ? 12.227 35.172 37.622 1.00 22.80 50 SER B C 1
ATOM 2268 O O . SER B 1 60 ? 13.469 35.217 37.686 1.00 22.82 50 SER B O 1
ATOM 2271 N N . ILE B 1 61 ? 11.565 34.857 36.515 1.00 20.31 51 ILE B N 1
ATOM 2272 C CA . ILE B 1 61 ? 12.244 34.530 35.273 1.00 19.56 51 ILE B CA 1
ATOM 2273 C C . ILE B 1 61 ? 13.102 35.708 34.815 1.00 20.74 51 ILE B C 1
ATOM 2274 O O . ILE B 1 61 ? 14.268 35.523 34.442 1.00 19.64 51 ILE B O 1
ATOM 2279 N N . GLU B 1 62 ? 12.544 36.917 34.858 1.00 22.01 52 GLU B N 1
ATOM 2280 C CA . GLU B 1 62 ? 13.300 38.095 34.452 1.00 24.50 52 GLU B CA 1
ATOM 2281 C C . GLU B 1 62 ? 14.454 38.425 35.407 1.00 25.07 52 GLU B C 1
ATOM 2282 O O . GLU B 1 62 ? 15.527 38.783 34.935 1.00 25.02 52 GLU B O 1
ATOM 2288 N N . LYS B 1 63 ? 14.271 38.255 36.721 1.00 25.82 53 LYS B N 1
ATOM 2289 C CA . LYS B 1 63 ? 15.347 38.589 37.671 1.00 28.19 53 LYS B CA 1
ATOM 2290 C C . LYS B 1 63 ? 16.511 37.623 37.507 1.00 28.42 53 LYS B C 1
ATOM 2291 O O . LYS B 1 63 ? 17.646 37.968 37.829 1.00 29.12 53 LYS B O 1
ATOM 2297 N N . ASP B 1 64 ? 16.232 36.425 36.991 1.00 28.13 54 ASP B N 1
ATOM 2298 C CA . ASP B 1 64 ? 17.264 35.422 36.773 1.00 29.40 54 ASP B CA 1
ATOM 2299 C C . ASP B 1 64 ? 17.874 35.512 35.374 1.00 27.97 54 ASP B C 1
ATOM 2300 O O . ASP B 1 64 ? 18.586 34.603 34.963 1.00 27.85 54 ASP B O 1
ATOM 2305 N N . GLY B 1 65 ? 17.588 36.586 34.650 1.00 26.26 55 GLY B N 1
ATOM 2306 C CA . GLY B 1 65 ? 18.237 36.844 33.364 1.00 26.25 55 GLY B CA 1
ATOM 2307 C C . GLY B 1 65 ? 17.440 36.429 32.140 1.00 25.02 55 GLY B C 1
ATOM 2308 O O . GLY B 1 65 ? 17.942 36.492 31.027 1.00 25.22 55 GLY B O 1
ATOM 2309 N N . GLY B 1 66 ? 16.193 36.025 32.347 1.00 23.30 56 GLY B N 1
ATOM 2310 C CA . GLY B 1 66 ? 15.336 35.586 31.261 1.00 22.40 56 GLY B CA 1
ATOM 2311 C C . GLY B 1 66 ? 14.340 36.640 30.824 1.00 22.30 56 GLY B C 1
ATOM 2312 O O . GLY B 1 66 ? 14.433 37.823 31.202 1.00 21.72 56 GLY B O 1
ATOM 2313 N N . ARG B 1 67 ? 13.373 36.195 30.024 1.00 21.51 57 ARG B N 1
ATOM 2314 C CA . ARG B 1 67 ? 12.320 37.052 29.507 1.00 21.96 57 ARG B CA 1
ATOM 2315 C C . ARG B 1 67 ? 10.990 36.327 29.619 1.00 20.09 57 ARG B C 1
ATOM 2316 O O . ARG B 1 67 ? 10.894 35.143 29.281 1.00 18.80 57 ARG B O 1
ATOM 2324 N N . ALA B 1 68 ? 9.975 37.048 30.094 1.00 19.10 58 ALA B N 1
ATOM 2325 C CA . ALA B 1 68 ? 8.668 36.463 30.343 1.00 18.21 58 ALA B CA 1
ATOM 2326 C C . ALA B 1 68 ? 7.605 37.545 30.480 1.00 18.37 58 ALA B C 1
ATOM 2327 O O . ALA B 1 68 ? 7.911 38.685 30.840 1.00 18.99 58 ALA B O 1
ATOM 2329 N N . PHE B 1 69 ? 6.361 37.174 30.213 1.00 17.70 59 PHE B N 1
ATOM 2330 C CA . PHE B 1 69 ? 5.209 38.027 30.456 1.00 17.97 59 PHE B CA 1
ATOM 2331 C C . PHE B 1 69 ? 3.991 37.173 30.772 1.00 17.55 59 PHE B C 1
ATOM 2332 O O . PHE B 1 69 ? 3.984 35.984 30.459 1.00 17.60 59 PHE B O 1
ATOM 2340 N N . THR B 1 70 ? 2.970 37.771 31.388 1.00 17.54 60 THR B N 1
ATOM 2341 C CA . THR B 1 70 ? 1.774 37.017 31.763 1.00 17.52 60 THR B CA 1
ATOM 2342 C C . THR B 1 70 ? 0.638 37.182 30.737 1.00 17.86 60 THR B C 1
ATOM 2343 O O . THR B 1 70 ? 0.527 38.213 30.057 1.00 19.08 60 THR B O 1
ATOM 2347 N N . VAL B 1 71 ? -0.188 36.147 30.637 1.00 16.80 61 VAL B N 1
ATOM 2348 C CA . VAL B 1 71 ? -1.363 36.139 29.786 1.00 17.09 61 VAL B CA 1
ATOM 2349 C C . VAL B 1 71 ? -2.550 35.542 30.553 1.00 16.90 61 VAL B C 1
ATOM 2350 O O . VAL B 1 71 ? -2.493 34.409 31.015 1.00 16.91 61 VAL B O 1
ATOM 2354 N N . LYS B 1 72 ? -3.615 36.317 30.678 1.00 17.25 62 LYS B N 1
ATOM 2355 C CA . LYS B 1 72 ? -4.868 35.869 31.303 1.00 17.63 62 LYS B CA 1
ATOM 2356 C C . LYS B 1 72 ? -5.824 35.212 30.314 1.00 17.64 62 LYS B C 1
ATOM 2357 O O . LYS B 1 72 ? -6.199 35.826 29.317 1.00 18.01 62 LYS B O 1
ATOM 2363 N N . ALA B 1 73 ? -6.283 34.003 30.628 1.00 17.19 63 ALA B N 1
ATOM 2364 C CA . ALA B 1 73 ? -7.396 33.411 29.905 1.00 17.53 63 ALA B CA 1
ATOM 2365 C C . ALA B 1 73 ? -8.052 32.293 30.705 1.00 17.58 63 ALA B C 1
ATOM 2366 O O . ALA B 1 73 ? -7.408 31.295 31.029 1.00 17.55 63 ALA B O 1
ATOM 2368 N N . GLU B 1 74 ? -9.319 32.463 31.065 1.00 18.65 64 GLU B N 1
ATOM 2369 C CA . GLU B 1 74 ? -10.080 31.353 31.654 1.00 19.83 64 GLU B CA 1
ATOM 2370 C C . GLU B 1 74 ? -10.370 30.360 30.536 1.00 19.36 64 GLU B C 1
ATOM 2371 O O . GLU B 1 74 ? -10.960 30.736 29.518 1.00 19.83 64 GLU B O 1
ATOM 2377 N N . LEU B 1 75 ? -9.953 29.102 30.729 1.00 18.71 65 LEU B N 1
ATOM 2378 C CA . LEU B 1 75 ? -10.148 28.041 29.742 1.00 18.45 65 LEU B CA 1
ATOM 2379 C C . LEU B 1 75 ? -11.399 27.253 30.085 1.00 18.89 65 LEU B C 1
ATOM 2380 O O . LEU B 1 75 ? -11.811 27.211 31.237 1.00 19.18 65 LEU B O 1
ATOM 2385 N N . GLY B 1 76 ? -12.036 26.691 29.066 1.00 19.81 66 GLY B N 1
ATOM 2386 C CA . GLY B 1 76 ? -13.249 25.871 29.243 1.00 21.25 66 GLY B CA 1
ATOM 2387 C C . GLY B 1 76 ? -14.543 26.635 29.066 1.00 22.94 66 GLY B C 1
ATOM 2388 O O . GLY B 1 76 ? -15.615 26.153 29.454 1.00 24.22 66 GLY B O 1
ATOM 2389 N N . VAL B 1 77 ? -14.453 27.852 28.524 1.00 24.80 67 VAL B N 1
ATOM 2390 C CA . VAL B 1 77 ? -15.617 28.708 28.289 1.00 26.56 67 VAL B CA 1
ATOM 2391 C C . VAL B 1 77 ? -15.552 29.246 26.853 1.00 27.71 67 VAL B C 1
ATOM 2392 O O . VAL B 1 77 ? -14.483 29.249 26.250 1.00 26.02 67 VAL B O 1
ATOM 2396 N N . PRO B 1 78 ? -16.697 29.682 26.284 1.00 29.66 68 PRO B N 1
ATOM 2397 C CA . PRO B 1 78 ? -16.663 30.217 24.909 1.00 29.03 68 PRO B CA 1
ATOM 2398 C C . PRO B 1 78 ? -15.699 31.398 24.763 1.00 27.70 68 PRO B C 1
ATOM 2399 O O . PRO B 1 78 ? -15.652 32.262 25.631 1.00 27.33 68 PRO B O 1
ATOM 2403 N N . GLY B 1 79 ? -14.918 31.403 23.685 1.00 26.97 69 GLY B N 1
ATOM 2404 C CA . GLY B 1 79 ? -13.985 32.490 23.401 1.00 26.53 69 GLY B CA 1
ATOM 2405 C C . GLY B 1 79 ? -12.635 32.330 24.067 1.00 25.20 69 GLY B C 1
ATOM 2406 O O . GLY B 1 79 ? -11.765 33.177 23.890 1.00 24.90 69 GLY B O 1
ATOM 2407 N N . ASP B 1 80 ? -12.457 31.241 24.819 1.00 24.55 70 ASP B N 1
ATOM 2408 C CA . ASP B 1 80 ? -11.234 31.039 25.605 1.00 24.10 70 ASP B CA 1
ATOM 2409 C C . ASP B 1 80 ? -9.965 31.092 24.753 1.00 22.64 70 ASP B C 1
ATOM 2410 O O . ASP B 1 80 ? -9.025 31.821 25.081 1.00 21.75 70 ASP B O 1
ATOM 2415 N N . VAL B 1 81 ? -9.932 30.319 23.672 1.00 21.99 71 VAL B N 1
ATOM 2416 C CA . VAL B 1 81 ? -8.718 30.231 22.852 1.00 21.31 71 VAL B CA 1
ATOM 2417 C C . VAL B 1 81 ? -8.427 31.596 22.188 1.00 21.28 71 VAL B C 1
ATOM 2418 O O . VAL B 1 81 ? -7.280 32.002 22.091 1.00 20.30 71 VAL B O 1
ATOM 2422 N N . ASP B 1 82 ? -9.468 32.316 21.763 1.00 21.62 72 ASP B N 1
ATOM 2423 C CA . ASP B 1 82 ? -9.293 33.652 21.193 1.00 22.90 72 ASP B CA 1
ATOM 2424 C C . ASP B 1 82 ? -8.678 34.609 22.202 1.00 21.39 72 ASP B C 1
ATOM 2425 O O . ASP B 1 82 ? -7.787 35.379 21.858 1.00 21.52 72 ASP B O 1
ATOM 2430 N N . VAL B 1 83 ? -9.173 34.568 23.439 1.00 20.15 73 VAL B N 1
ATOM 2431 C CA . VAL B 1 83 ? -8.669 35.438 24.483 1.00 20.15 73 VAL B CA 1
ATOM 2432 C C . VAL B 1 83 ? -7.199 35.100 24.747 1.00 19.35 73 VAL B C 1
ATOM 2433 O O . VAL B 1 83 ? -6.359 35.976 24.827 1.00 19.89 73 VAL B O 1
ATOM 2437 N N . LEU B 1 84 ? -6.907 33.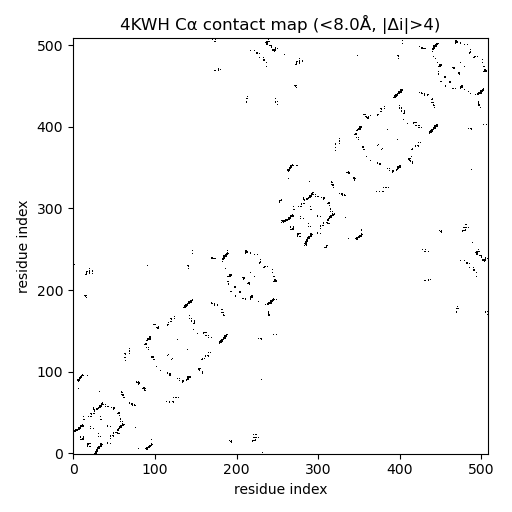818 24.882 1.00 18.18 74 LEU B N 1
ATOM 2438 C CA . LEU B 1 84 ? -5.541 33.348 25.100 1.00 17.86 74 LEU B CA 1
ATOM 2439 C C . LEU B 1 84 ? -4.589 33.817 24.005 1.00 18.05 74 LEU B C 1
ATOM 2440 O O . LEU B 1 84 ? -3.516 34.363 24.282 1.00 18.16 74 LEU B O 1
ATOM 2445 N N . PHE B 1 85 ? -4.961 33.593 22.750 1.00 18.89 75 PHE B N 1
ATOM 2446 C CA . PHE B 1 85 ? -4.052 33.914 21.653 1.00 19.62 75 PHE B CA 1
ATOM 2447 C C . PHE B 1 85 ? -3.944 35.405 21.333 1.00 20.65 75 PHE B C 1
ATOM 2448 O O . PHE B 1 85 ? -2.894 35.850 20.860 1.00 21.36 75 PHE B O 1
ATOM 2456 N N . GLU B 1 86 ? -4.988 36.175 21.628 1.00 21.73 76 GLU B N 1
ATOM 2457 C CA . GLU B 1 86 ? -4.890 37.636 21.522 1.00 22.47 76 GLU B CA 1
ATOM 2458 C C . GLU B 1 86 ? -3.783 38.144 22.442 1.00 22.71 76 GLU B C 1
ATOM 2459 O O . GLU B 1 86 ? -2.935 38.964 22.035 1.00 22.94 76 GLU B O 1
ATOM 2465 N N . GLY B 1 87 ? -3.796 37.678 23.691 1.00 21.44 77 GLY B N 1
ATOM 2466 C CA . GLY B 1 87 ? -2.792 38.109 24.663 1.00 21.25 77 GLY B CA 1
ATOM 2467 C C . GLY B 1 87 ? -1.406 37.586 24.345 1.00 20.76 77 GLY B C 1
ATOM 2468 O O . GLY B 1 87 ? -0.410 38.313 24.478 1.00 21.34 77 GLY B O 1
ATOM 2469 N N . LEU B 1 88 ? -1.324 36.312 23.971 1.00 19.80 78 LEU B N 1
ATOM 2470 C CA . LEU B 1 88 ? -0.043 35.715 23.612 1.00 20.33 78 LEU B CA 1
ATOM 2471 C C . LEU B 1 88 ? 0.612 36.448 22.441 1.00 21.23 78 LEU B C 1
ATOM 2472 O O . LEU B 1 88 ? 1.777 36.857 22.521 1.00 21.10 78 LEU B O 1
ATOM 2477 N N . GLU B 1 89 ? -0.137 36.588 21.356 1.00 23.23 79 GLU B N 1
ATOM 2478 C CA . GLU B 1 89 ? 0.405 37.142 20.121 1.00 25.36 79 GLU B CA 1
ATOM 2479 C C . GLU B 1 89 ? 0.754 38.615 20.243 1.00 26.08 79 GLU B C 1
ATOM 2480 O O . GLU B 1 89 ? 1.755 39.045 19.671 1.00 26.41 79 GLU B O 1
ATOM 2486 N N A ARG B 1 90 ? -0.054 39.381 20.978 0.50 26.42 80 ARG B N 1
ATOM 2487 N N B ARG B 1 90 ? -0.039 39.382 20.989 0.50 26.37 80 ARG B N 1
ATOM 2488 C CA A ARG B 1 90 ? 0.304 40.761 21.299 0.50 26.80 80 ARG B CA 1
ATOM 2489 C CA B ARG B 1 90 ? 0.320 40.772 21.263 0.50 26.72 80 ARG B CA 1
ATOM 2490 C C A ARG B 1 90 ? 1.657 40.826 22.005 0.50 26.09 80 ARG B C 1
ATOM 2491 C C B ARG B 1 90 ? 1.640 40.868 22.041 0.50 26.09 80 ARG B C 1
ATOM 2492 O O A ARG B 1 90 ? 2.538 41.602 21.617 0.50 26.19 80 ARG B O 1
ATOM 2493 O O B ARG B 1 90 ? 2.486 41.713 21.734 0.50 26.27 80 ARG B O 1
ATOM 2508 N N . GLY B 1 91 ? 1.818 40.004 23.041 1.00 24.65 81 GLY B N 1
ATOM 2509 C CA . GLY B 1 91 ? 3.050 39.977 23.821 1.00 23.81 81 GLY B CA 1
ATOM 2510 C C . GLY B 1 91 ? 4.268 39.531 23.034 1.00 23.14 81 GLY B C 1
ATOM 2511 O O . GLY B 1 91 ? 5.358 40.107 23.171 1.00 22.95 81 GLY B O 1
ATOM 2512 N N . LEU B 1 92 ? 4.095 38.492 22.221 1.00 22.98 82 LEU B N 1
ATOM 2513 C CA . LEU B 1 92 ? 5.191 37.988 21.384 1.00 23.16 82 LEU B CA 1
ATOM 2514 C C . LEU B 1 92 ? 5.596 39.029 20.343 1.00 24.60 82 LEU B C 1
ATOM 2515 O O . LEU B 1 92 ? 6.784 39.219 20.100 1.00 25.45 82 LEU B O 1
ATOM 2520 N N . LYS B 1 93 ? 4.609 39.683 19.739 1.00 26.36 83 LYS B N 1
ATOM 2521 C CA . LYS B 1 93 ? 4.874 40.698 18.703 1.00 29.19 83 LYS B CA 1
ATOM 2522 C C . LYS B 1 93 ? 5.604 41.900 19.291 1.00 29.19 83 LYS B C 1
ATOM 2523 O O . LYS B 1 93 ? 6.572 42.388 18.704 1.00 28.73 83 LYS B O 1
ATOM 2529 N N . GLU B 1 94 ? 5.134 42.367 20.445 1.00 29.35 84 GLU B N 1
ATOM 2530 C CA . GLU B 1 94 ? 5.779 43.470 21.165 1.00 30.89 84 GLU B CA 1
ATOM 2531 C C . GLU B 1 94 ? 7.253 43.186 21.456 1.00 29.71 84 GLU B C 1
ATOM 2532 O O . GLU B 1 94 ? 8.091 44.077 21.354 1.00 29.13 84 GLU B O 1
ATOM 2538 N N . ARG B 1 95 ? 7.563 41.944 21.812 1.00 27.69 85 ARG B N 1
ATOM 2539 C CA . ARG B 1 95 ? 8.891 41.581 22.283 1.00 27.38 85 ARG B CA 1
ATOM 2540 C C . ARG B 1 95 ? 9.833 41.015 21.225 1.00 27.32 85 ARG B C 1
ATOM 2541 O O . ARG B 1 95 ? 11.055 41.088 21.404 1.00 28.45 85 ARG B O 1
ATOM 2549 N N . THR B 1 96 ? 9.289 40.455 20.147 1.00 26.02 86 THR B N 1
ATOM 2550 C CA . THR B 1 96 ? 10.111 39.822 19.116 1.00 26.15 86 THR B CA 1
ATOM 2551 C C . THR B 1 96 ? 9.864 40.332 17.702 1.00 26.78 86 THR B C 1
ATOM 2552 O O . THR B 1 96 ? 10.619 39.983 16.790 1.00 26.98 86 THR B O 1
ATOM 2556 N N . GLY B 1 97 ? 8.779 41.073 17.503 1.00 27.04 87 GLY B N 1
ATOM 2557 C CA . GLY B 1 97 ? 8.371 41.497 16.168 1.00 28.03 87 GLY B CA 1
ATOM 2558 C C . GLY B 1 97 ? 7.603 40.466 15.369 1.00 27.98 87 GLY B C 1
ATOM 2559 O O . GLY B 1 97 ? 7.200 40.743 14.236 1.00 30.13 87 GLY B O 1
ATOM 2560 N N . ALA B 1 98 ? 7.381 39.279 15.939 1.00 27.15 88 ALA B N 1
ATOM 2561 C CA . ALA B 1 98 ? 6.671 38.201 15.239 1.00 26.57 88 ALA B CA 1
ATOM 2562 C C . ALA B 1 98 ? 5.745 37.459 16.200 1.00 25.37 88 ALA B C 1
ATOM 2563 O O . ALA B 1 98 ? 5.891 37.548 17.435 1.00 26.10 88 ALA B O 1
ATOM 2565 N N . THR B 1 99 ? 4.808 36.712 15.635 1.00 24.44 89 THR B N 1
ATOM 2566 C CA . THR B 1 99 ? 3.849 35.944 16.426 1.00 24.48 89 THR B CA 1
ATOM 2567 C C . THR B 1 99 ? 4.254 34.468 16.563 1.00 23.36 89 THR B C 1
ATOM 2568 O O . THR B 1 99 ? 3.492 33.667 17.104 1.00 23.21 89 THR B O 1
ATOM 2572 N N . ASP B 1 100 ? 5.451 34.116 16.102 1.00 23.02 90 ASP B N 1
ATOM 2573 C CA . ASP B 1 100 ? 5.890 32.714 16.127 1.00 22.39 90 ASP B CA 1
ATOM 2574 C C . ASP B 1 100 ? 5.896 32.115 17.538 1.00 20.67 90 ASP B C 1
ATOM 2575 O O . ASP B 1 100 ? 6.409 32.735 18.473 1.00 19.96 90 ASP B O 1
ATOM 2580 N N . LEU B 1 101 ? 5.347 30.903 17.667 1.00 18.95 91 LEU B N 1
ATOM 2581 C CA . LEU B 1 101 ? 5.341 30.163 18.936 1.00 17.59 91 LEU B CA 1
ATOM 2582 C C . LEU B 1 101 ? 6.059 28.826 18.730 1.00 17.40 91 LEU B C 1
ATOM 2583 O O . LEU B 1 101 ? 5.558 27.949 18.013 1.00 17.95 91 LEU B O 1
ATOM 2588 N N . ASP B 1 102 ? 7.231 28.669 19.339 1.00 16.88 92 ASP B N 1
ATOM 2589 C CA . ASP B 1 102 ? 8.027 27.455 19.153 1.00 16.72 92 ASP B CA 1
ATOM 2590 C C . ASP B 1 102 ? 7.592 26.294 20.033 1.00 15.90 92 ASP B C 1
ATOM 2591 O O . ASP B 1 102 ? 7.644 25.148 19.597 1.00 16.16 92 ASP B O 1
ATOM 2596 N N . ILE B 1 103 ? 7.214 26.592 21.276 1.00 15.12 93 ILE B N 1
ATOM 2597 C CA . ILE B 1 103 ? 6.944 25.564 22.296 1.00 14.43 93 ILE B CA 1
ATOM 2598 C C . ILE B 1 103 ? 5.575 25.805 22.930 1.00 13.93 93 ILE B C 1
ATOM 2599 O O . ILE B 1 103 ? 5.293 26.919 23.388 1.00 14.38 93 ILE B O 1
ATOM 2604 N N . LEU B 1 104 ? 4.751 24.770 22.972 1.00 13.33 94 LEU B N 1
ATOM 2605 C CA . LEU B 1 104 ? 3.419 24.801 23.596 1.00 13.40 94 LEU B CA 1
ATOM 2606 C C . LEU B 1 104 ? 3.362 23.736 24.678 1.00 13.29 94 LEU B C 1
ATOM 2607 O O . LEU B 1 104 ? 3.553 22.547 24.381 1.00 13.49 94 LEU B O 1
ATOM 2612 N N . VAL B 1 105 ? 3.131 24.151 25.930 1.00 13.06 95 VAL B N 1
ATOM 2613 C CA . VAL B 1 105 ? 2.905 23.205 27.022 1.00 13.04 95 VAL B CA 1
ATOM 2614 C C . VAL B 1 105 ? 1.480 23.342 27.540 1.00 12.87 95 VAL B C 1
ATOM 2615 O O . VAL B 1 105 ? 1.123 24.351 28.152 1.00 13.47 95 VAL B O 1
ATOM 2619 N N . ASN B 1 106 ? 0.660 22.329 27.273 1.00 13.02 96 ASN B N 1
ATOM 2620 C CA . ASN B 1 106 ? -0.692 22.255 27.810 1.00 13.42 96 ASN B CA 1
ATOM 2621 C C . ASN B 1 106 ? -0.619 21.652 29.200 1.00 13.26 96 ASN B C 1
ATOM 2622 O O . ASN B 1 106 ? -0.683 20.415 29.371 1.00 13.78 96 ASN B O 1
ATOM 2627 N N . ASN B 1 107 ? -0.467 22.510 30.197 1.00 13.17 97 ASN B N 1
ATOM 2628 C CA . ASN B 1 107 ? -0.346 22.088 31.582 1.00 12.99 97 ASN B CA 1
ATOM 2629 C C . ASN B 1 107 ? -1.573 22.387 32.420 1.00 13.31 97 ASN B C 1
ATOM 2630 O O . ASN B 1 107 ? -1.879 21.630 33.322 1.00 13.34 97 ASN B O 1
ATOM 2635 N N . ALA B 1 108 ? -2.276 23.490 32.140 1.00 13.29 98 ALA B N 1
ATOM 2636 C CA . ALA B 1 108 ? -3.453 23.858 32.926 1.00 13.82 98 ALA B CA 1
ATOM 2637 C C . ALA B 1 108 ? -4.413 22.686 32.974 1.00 14.25 98 ALA B C 1
ATOM 2638 O O . ALA B 1 108 ? -4.667 22.026 31.961 1.00 14.39 98 ALA B O 1
ATOM 2640 N N . GLY B 1 109 ? -4.913 22.417 34.170 1.00 14.96 99 GLY B N 1
ATOM 2641 C CA . GLY B 1 109 ? -5.907 21.358 34.355 1.00 15.35 99 GLY B CA 1
ATOM 2642 C C . GLY B 1 109 ? -6.553 21.445 35.718 1.00 16.04 99 GLY B C 1
ATOM 2643 O O . GLY B 1 109 ? -6.042 22.121 36.645 1.00 17.10 99 GLY B O 1
ATOM 2644 N N . VAL B 1 110 ? -7.698 20.786 35.833 1.00 16.16 100 VAL B N 1
ATOM 2645 C CA . VAL B 1 110 ? -8.409 20.678 37.090 1.00 17.25 100 VAL B CA 1
ATOM 2646 C C . VAL B 1 110 ? -8.443 19.228 37.563 1.00 18.11 100 VAL B C 1
ATOM 2647 O O . VAL B 1 110 ? -8.430 18.296 36.757 1.00 16.95 100 VAL B O 1
ATOM 2651 N N . MET B 1 111 ? -8.460 19.069 38.890 1.00 18.82 101 MET B N 1
ATOM 2652 C CA . MET B 1 111 ? -8.466 17.773 39.549 1.00 20.46 101 MET B CA 1
ATOM 2653 C C . MET B 1 111 ? -9.665 17.719 40.502 1.00 21.83 101 MET B C 1
ATOM 2654 O O . MET B 1 111 ? -10.173 18.760 40.948 1.00 22.18 101 MET B O 1
ATOM 2659 N N . ALA B 1 112 ? -10.145 16.509 40.767 1.00 22.97 102 ALA B N 1
ATOM 2660 C CA . ALA B 1 112 ? -11.307 16.304 41.628 1.00 23.99 102 ALA B CA 1
ATOM 2661 C C . ALA B 1 112 ? -11.327 14.881 42.150 1.00 24.38 102 ALA B C 1
ATOM 2662 O O . ALA B 1 112 ? -10.905 13.948 41.456 1.00 23.86 102 ALA B O 1
ATOM 2664 N N . MET B 1 113 ? -11.800 14.729 43.388 1.00 24.02 103 MET B N 1
ATOM 2665 C CA . MET B 1 113 ? -11.934 13.428 44.034 1.00 24.19 103 MET B CA 1
ATOM 2666 C C . MET B 1 113 ? -13.366 13.347 44.549 1.00 23.39 103 MET B C 1
ATOM 2667 O O . MET B 1 113 ? -13.839 14.261 45.205 1.00 24.21 103 MET B O 1
ATOM 2672 N N . GLY B 1 114 ? -14.062 12.263 44.241 1.00 21.61 104 GLY B N 1
ATOM 2673 C CA . GLY B 1 114 ? -15.441 12.084 44.702 1.00 21.36 104 GLY B CA 1
ATOM 2674 C C . GLY B 1 114 ? -16.005 10.755 44.239 1.00 21.00 104 GLY B C 1
ATOM 2675 O O . GLY B 1 114 ? -15.525 10.186 43.253 1.00 20.49 104 GLY B O 1
ATOM 2676 N N . ALA B 1 115 ? -17.043 10.283 44.913 1.00 20.67 105 ALA B N 1
ATOM 2677 C CA . ALA B 1 115 ? -17.648 8.999 44.557 1.00 20.75 105 ALA B CA 1
ATOM 2678 C C . ALA B 1 115 ? -18.149 9.057 43.111 1.00 20.15 105 ALA B C 1
ATOM 2679 O O . ALA B 1 115 ? -18.724 10.053 42.704 1.00 20.45 105 ALA B O 1
ATOM 2681 N N . PRO B 1 116 ? -17.937 7.984 42.337 1.00 19.38 106 PRO B N 1
ATOM 2682 C CA . PRO B 1 116 ? -18.395 7.995 40.935 1.00 18.92 106 PRO B CA 1
ATOM 2683 C C . PRO B 1 116 ? -19.904 8.171 40.832 1.00 19.26 106 PRO B C 1
ATOM 2684 O O . PRO B 1 116 ? -20.388 8.796 39.889 1.00 18.84 106 PRO B O 1
ATOM 2688 N N . GLU B 1 117 ? -20.619 7.669 41.835 1.00 20.14 107 GLU B N 1
ATOM 2689 C CA . GLU B 1 117 ? -22.068 7.776 41.898 1.00 20.97 107 GLU B CA 1
ATOM 2690 C C . GLU B 1 117 ? -22.554 9.219 42.017 1.00 21.18 107 GLU B C 1
ATOM 2691 O O . GLU B 1 117 ? -23.732 9.477 41.762 1.00 21.88 107 GLU B O 1
ATOM 2697 N N . GLU B 1 118 ? -21.676 10.130 42.450 1.00 21.26 108 GLU B N 1
ATOM 2698 C CA . GLU B 1 118 ? -22.052 11.522 42.733 1.00 21.83 108 GLU B CA 1
ATOM 2699 C C . GLU B 1 118 ? -21.667 12.483 41.610 1.00 21.02 108 GLU B C 1
ATOM 2700 O O . GLU B 1 118 ? -22.037 13.653 41.642 1.00 20.65 108 GLU B O 1
ATOM 2706 N N . VAL B 1 119 ? -20.909 12.009 40.628 1.00 20.04 109 VAL B N 1
ATOM 2707 C CA . VAL B 1 119 ? -20.543 12.865 39.504 1.00 19.51 109 VAL B CA 1
ATOM 2708 C C . VAL B 1 119 ? -21.799 13.351 38.762 1.00 19.62 109 VAL B C 1
ATOM 2709 O O . VAL B 1 119 ? -22.657 12.552 38.409 1.00 19.76 109 VAL B O 1
ATOM 2713 N N . THR B 1 120 ? -21.878 14.657 38.509 1.00 19.85 110 THR B N 1
ATOM 2714 C CA . THR B 1 120 ? -22.984 15.245 37.776 1.00 20.38 110 THR B CA 1
ATOM 2715 C C . THR B 1 120 ? -22.539 15.554 36.354 1.00 19.42 110 THR B C 1
ATOM 2716 O O . THR B 1 120 ? -21.333 15.684 36.105 1.00 18.29 110 THR B O 1
ATOM 2720 N N . PRO B 1 121 ? -23.501 15.711 35.429 1.00 19.88 111 PRO B N 1
ATOM 2721 C CA . PRO B 1 121 ? -23.159 16.111 34.069 1.00 19.90 111 PRO B CA 1
ATOM 2722 C C . PRO B 1 121 ? -22.376 17.421 34.005 1.00 20.36 111 PRO B C 1
ATOM 2723 O O . PRO B 1 121 ? -21.482 17.564 33.167 1.00 19.46 111 PRO B O 1
ATOM 2727 N N . GLU B 1 122 ? -22.671 18.357 34.903 1.00 22.09 112 GLU B N 1
ATOM 2728 C CA . GLU B 1 122 ? -21.960 19.634 34.922 1.00 23.30 112 GLU B CA 1
ATOM 2729 C C . GLU B 1 122 ? -20.494 19.437 35.305 1.00 21.88 112 GLU B C 1
ATOM 2730 O O . GLU B 1 122 ? -19.598 20.057 34.727 1.00 21.46 112 GLU B O 1
ATOM 2736 N N . MET B 1 123 ? -20.253 18.532 36.256 1.00 20.98 113 MET B N 1
ATOM 2737 C CA . MET B 1 123 ? -18.895 18.187 36.685 1.00 20.38 113 MET B CA 1
ATOM 2738 C C . MET B 1 123 ? -18.095 17.538 35.568 1.00 19.45 113 MET B C 1
ATOM 2739 O O . MET B 1 123 ? -16.923 17.849 35.374 1.00 18.02 113 MET B O 1
ATOM 2744 N N . PHE B 1 124 ? -18.735 16.615 34.855 1.00 18.48 114 PHE B N 1
ATOM 2745 C CA . PHE B 1 124 ? -18.122 15.964 33.701 1.00 17.72 114 PHE B CA 1
ATOM 2746 C C . PHE B 1 124 ? -17.743 16.988 32.624 1.00 17.50 114 PHE B C 1
ATOM 2747 O O . PHE B 1 124 ? -16.627 16.970 32.092 1.00 16.59 114 PHE B O 1
ATOM 2755 N N . ASP B 1 125 ? -18.671 17.892 32.315 1.00 17.95 115 ASP B N 1
ATOM 2756 C CA . ASP B 1 125 ? -18.446 18.857 31.243 1.00 18.94 115 ASP B CA 1
ATOM 2757 C C . ASP B 1 125 ? -17.256 19.736 31.574 1.00 18.33 115 ASP B C 1
ATOM 2758 O O . ASP B 1 125 ? -16.458 20.046 30.704 1.00 17.87 115 ASP B O 1
ATOM 2763 N N . ARG B 1 126 ? -17.164 20.172 32.830 1.00 18.96 116 ARG B N 1
ATOM 2764 C CA . ARG B 1 126 ? -16.098 21.087 33.248 1.00 19.39 116 ARG B CA 1
ATOM 2765 C C . ARG B 1 126 ? -14.733 20.410 33.166 1.00 19.02 116 ARG B C 1
ATOM 2766 O O . ARG B 1 126 ? -13.772 21.004 32.695 1.00 18.06 116 ARG B O 1
ATOM 2774 N N . MET B 1 127 ? -14.652 19.170 33.634 1.00 18.70 117 MET B N 1
ATOM 2775 C CA . MET B 1 127 ? -13.412 18.411 33.580 1.00 18.59 117 MET B CA 1
ATOM 2776 C C . MET B 1 127 ? -12.964 18.242 32.126 1.00 16.99 117 MET B C 1
ATOM 2777 O O . MET B 1 127 ? -11.810 18.459 31.775 1.00 15.67 117 MET B O 1
ATOM 2782 N N . MET B 1 128 ? -13.891 17.841 31.281 1.00 16.88 118 MET B N 1
ATOM 2783 C CA . MET B 1 128 ? -13.588 17.610 29.882 1.00 16.91 118 MET B CA 1
ATOM 2784 C C . MET B 1 128 ? -13.247 18.915 29.155 1.00 16.16 118 MET B C 1
ATOM 2785 O O . MET B 1 128 ? -12.306 18.948 28.341 1.00 15.31 118 MET B O 1
ATOM 2790 N N . ALA B 1 129 ? -13.988 19.989 29.451 1.00 15.76 119 ALA B N 1
ATOM 2791 C CA . ALA B 1 129 ? -13.767 21.303 28.822 1.00 16.04 119 ALA B CA 1
ATOM 2792 C C . ALA B 1 129 ? -12.360 21.838 29.105 1.00 15.30 119 ALA B C 1
ATOM 2793 O O . ALA B 1 129 ? -11.691 22.351 28.208 1.00 15.64 119 ALA B O 1
ATOM 2795 N N . VAL B 1 130 ? -11.910 21.717 30.347 1.00 14.51 120 VAL B N 1
ATOM 2796 C CA . VAL B 1 130 ? -10.589 22.257 30.726 1.00 14.40 120 VAL B CA 1
ATOM 2797 C C . VAL B 1 130 ? -9.441 21.334 30.352 1.00 14.08 120 VAL B C 1
ATOM 2798 O O . VAL B 1 130 ? -8.431 21.779 29.806 1.00 14.37 120 VAL B O 1
ATOM 2802 N N . ASN B 1 131 ? -9.621 20.032 30.590 1.00 13.57 121 ASN B N 1
ATOM 2803 C CA . ASN B 1 131 ? -8.497 19.102 30.533 1.00 13.42 121 ASN B CA 1
ATOM 2804 C C . ASN B 1 131 ? -8.255 18.475 29.166 1.00 13.39 121 ASN B C 1
ATOM 2805 O O . ASN B 1 131 ? -7.171 17.938 28.918 1.00 13.88 121 ASN B O 1
ATOM 2810 N N . ALA B 1 132 ? -9.261 18.502 28.298 1.00 13.78 122 ALA B N 1
ATOM 2811 C CA . ALA B 1 132 ? -9.180 17.823 27.001 1.00 13.53 122 ALA B CA 1
ATOM 2812 C C . ALA B 1 132 ? -9.563 18.721 25.847 1.00 14.04 122 ALA B C 1
ATOM 2813 O O . ALA B 1 132 ? -8.843 18.796 24.865 1.00 14.11 122 ALA B O 1
ATOM 2815 N N . LYS B 1 133 ? -10.719 19.375 25.950 1.00 14.48 123 LYS B N 1
ATOM 2816 C CA . LYS B 1 133 ? -11.223 20.221 24.860 1.00 14.61 123 LYS B CA 1
ATOM 2817 C C . LYS B 1 133 ? -10.307 21.424 24.630 1.00 14.40 123 LYS B C 1
ATOM 2818 O O . LYS B 1 133 ? -9.894 21.699 23.498 1.00 13.92 123 LYS B O 1
ATOM 2824 N N . ALA B 1 134 ? -10.010 22.155 25.692 1.00 14.35 124 ALA B N 1
ATOM 2825 C CA . ALA B 1 134 ? -9.182 23.344 25.545 1.00 14.17 124 ALA B CA 1
ATOM 2826 C C . ALA B 1 134 ? -7.809 22.962 24.979 1.00 13.94 124 ALA B C 1
ATOM 2827 O O . ALA B 1 134 ? -7.347 23.591 24.020 1.00 14.71 124 ALA B O 1
ATOM 2829 N N . PRO B 1 135 ? -7.161 21.902 25.500 1.00 13.40 125 PRO B N 1
ATOM 2830 C CA . PRO B 1 135 ? -5.864 21.558 24.877 1.00 13.06 125 PRO B CA 1
ATOM 2831 C C . PRO B 1 135 ? -5.967 21.249 23.375 1.00 13.27 125 PRO B C 1
ATOM 2832 O O . PRO B 1 135 ? -5.099 21.661 22.607 1.00 13.39 125 PRO B O 1
ATOM 2836 N N . PHE B 1 136 ? -7.032 20.569 22.954 1.00 13.11 126 PHE B N 1
ATOM 2837 C CA . PHE B 1 136 ? -7.227 20.317 21.517 1.00 13.59 126 PHE B CA 1
ATOM 2838 C C . PHE B 1 136 ? -7.284 21.630 20.740 1.00 14.22 126 PHE B C 1
ATOM 2839 O O . PHE B 1 136 ? -6.621 21.792 19.703 1.00 14.02 126 PHE B O 1
ATOM 2847 N N . PHE B 1 137 ? -8.111 22.566 21.198 1.00 14.70 127 PHE B N 1
ATOM 2848 C CA . PHE B 1 137 ? -8.303 23.806 20.439 1.00 15.23 127 PHE B CA 1
ATOM 2849 C C . PHE B 1 137 ? -7.114 24.743 20.521 1.00 15.48 127 PHE B C 1
ATOM 2850 O O . PHE B 1 137 ? -6.885 25.516 19.572 1.00 15.69 127 PHE B O 1
ATOM 2858 N N . ILE B 1 138 ? -6.336 24.627 21.598 1.00 14.65 128 ILE B N 1
ATOM 2859 C CA . ILE B 1 138 ? -5.078 25.391 21.747 1.00 14.77 128 ILE B CA 1
ATOM 2860 C C . ILE B 1 138 ? -4.049 24.858 20.732 1.00 14.65 128 ILE B C 1
ATOM 2861 O O . ILE B 1 138 ? -3.354 25.639 20.055 1.00 15.48 128 ILE B O 1
ATOM 2866 N N . VAL B 1 139 ? -3.961 23.536 20.603 1.00 14.07 129 VAL B N 1
ATOM 2867 C CA . VAL B 1 139 ? -3.093 22.917 19.608 1.00 14.24 129 VAL B CA 1
ATOM 2868 C C . VAL B 1 139 ? -3.526 23.362 18.220 1.00 14.89 129 VAL B C 1
ATOM 2869 O O . VAL B 1 139 ? -2.705 23.799 17.429 1.00 14.97 129 VAL B O 1
ATOM 2873 N N . GLN B 1 140 ? -4.823 23.282 17.946 1.00 15.59 130 GLN B N 1
ATOM 2874 C CA . GLN B 1 140 ? -5.330 23.637 16.624 1.00 16.62 130 GLN B CA 1
ATOM 2875 C C . GLN B 1 140 ? -4.926 25.082 16.249 1.00 17.74 130 GLN B C 1
ATOM 2876 O O . GLN B 1 140 ? -4.458 25.342 15.131 1.00 17.66 130 GLN B O 1
ATOM 2882 N N A ARG B 1 141 ? -5.098 25.997 17.194 0.50 18.10 131 ARG B N 1
ATOM 2883 N N B ARG B 1 141 ? -5.104 26.004 17.187 0.50 18.26 131 ARG B N 1
ATOM 2884 C CA A ARG B 1 141 ? -4.784 27.414 16.988 0.50 18.95 131 ARG B CA 1
ATOM 2885 C CA B ARG B 1 141 ? -4.777 27.418 16.965 0.50 19.21 131 ARG B CA 1
ATOM 2886 C C A ARG B 1 141 ? -3.279 27.657 16.911 0.50 18.91 131 ARG B C 1
ATOM 2887 C C B ARG B 1 141 ? -3.270 27.646 16.892 0.50 19.05 131 ARG B C 1
ATOM 2888 O O A ARG B 1 141 ? -2.835 28.508 16.156 0.50 19.60 131 ARG B O 1
ATOM 2889 O O B ARG B 1 141 ? -2.815 28.468 16.113 0.50 19.72 131 ARG B O 1
ATOM 2904 N N . ALA B 1 142 ? -2.503 26.927 17.708 1.00 18.51 132 ALA B N 1
ATOM 2905 C CA . ALA B 1 142 ? -1.038 27.066 17.715 1.00 18.48 132 ALA B CA 1
ATOM 2906 C C . ALA B 1 142 ? -0.388 26.688 16.394 1.00 19.07 132 ALA B C 1
ATOM 2907 O O . ALA B 1 142 ? 0.645 27.258 16.038 1.00 19.43 132 ALA B O 1
ATOM 2909 N N . LEU B 1 143 ? -0.988 25.747 15.672 1.00 20.33 133 LEU B N 1
ATOM 2910 C CA . LEU B 1 143 ? -0.414 25.261 14.403 1.00 21.93 133 LEU B CA 1
ATOM 2911 C C . LEU B 1 143 ? -0.236 26.354 13.364 1.00 22.48 133 LEU B C 1
ATOM 2912 O O . LEU B 1 143 ? 0.703 26.293 12.576 1.00 23.41 133 LEU B O 1
ATOM 2917 N N . SER B 1 144 ? -1.114 27.354 13.382 1.00 22.40 134 SER B N 1
ATOM 2918 C CA . SER B 1 144 ? -1.014 28.484 12.453 1.00 23.08 134 SER B CA 1
ATOM 2919 C C . SER B 1 144 ? 0.199 29.395 12.733 1.00 22.54 134 SER B C 1
ATOM 2920 O O . SER B 1 144 ? 0.571 30.195 11.878 1.00 23.76 134 SER B O 1
ATOM 2923 N N . VAL B 1 145 ? 0.808 29.281 13.918 1.00 20.63 135 VAL B N 1
ATOM 2924 C CA . VAL B 1 145 ? 1.943 30.124 14.284 1.00 20.0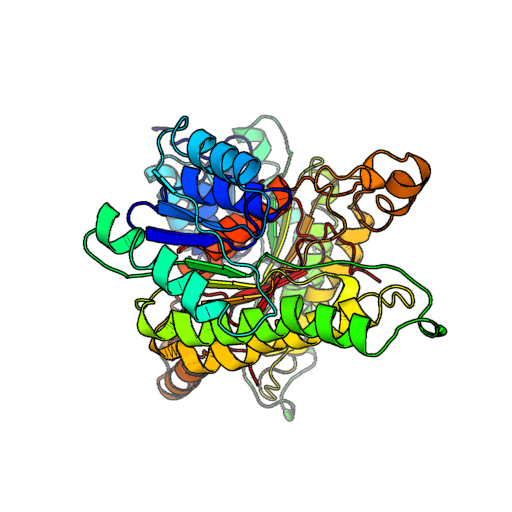8 135 VAL B CA 1
ATOM 2925 C C . VAL B 1 145 ? 3.186 29.356 14.740 1.00 18.90 135 VAL B C 1
ATOM 2926 O O . VAL B 1 145 ? 4.168 29.972 15.123 1.00 17.98 135 VAL B O 1
ATOM 2930 N N . MET B 1 146 ? 3.175 28.021 14.659 1.00 18.07 136 MET B N 1
ATOM 2931 C CA . MET B 1 146 ? 4.309 27.238 15.141 1.00 17.98 136 MET B CA 1
ATOM 2932 C C . MET B 1 146 ? 5.239 26.874 13.986 1.00 18.54 136 MET B C 1
ATOM 2933 O O . MET B 1 146 ? 4.825 26.170 13.047 1.00 19.05 136 MET B O 1
ATOM 2938 N N . PRO B 1 147 ? 6.504 27.336 14.047 1.00 19.16 137 PRO B N 1
ATOM 2939 C CA . PRO B 1 147 ? 7.441 27.000 12.990 1.00 20.07 137 PRO B CA 1
ATOM 2940 C C . PRO B 1 147 ? 7.793 25.539 12.971 1.00 20.09 137 PRO B C 1
ATOM 2941 O O . PRO B 1 147 ? 7.626 24.851 13.967 1.00 18.78 137 PRO B O 1
ATOM 2945 N N . ASP B 1 148 ? 8.291 25.065 11.831 1.00 20.62 138 ASP B N 1
ATOM 2946 C CA . ASP B 1 148 ? 8.822 23.713 11.755 1.00 21.28 138 ASP B CA 1
ATOM 2947 C C . ASP B 1 148 ? 9.894 23.559 12.840 1.00 20.46 138 ASP B C 1
ATOM 2948 O O . ASP B 1 148 ? 10.626 24.501 13.141 1.00 20.86 138 ASP B O 1
ATOM 2953 N N . GLY B 1 149 ? 10.004 22.369 13.417 1.00 18.79 139 GLY B N 1
ATOM 2954 C CA . GLY B 1 149 ? 10.918 22.137 14.543 1.00 18.63 139 GLY B CA 1
ATOM 2955 C C . GLY B 1 149 ? 10.338 22.450 15.908 1.00 17.70 139 GLY B C 1
ATOM 2956 O O . GLY B 1 149 ? 11.031 22.382 16.927 1.00 18.39 139 GLY B O 1
ATOM 2957 N N . GLY B 1 150 ? 9.064 22.825 15.956 1.00 16.50 140 GLY B N 1
ATOM 2958 C CA . GLY B 1 150 ? 8.412 23.111 17.234 1.00 15.96 140 GLY B CA 1
ATOM 2959 C C . GLY B 1 150 ? 8.162 21.924 18.148 1.00 14.86 140 GLY B C 1
ATOM 2960 O O . GLY B 1 150 ? 8.533 20.775 17.853 1.00 14.47 140 GLY B O 1
ATOM 2961 N N . ARG B 1 151 ? 7.550 22.232 19.284 1.00 14.21 141 ARG B N 1
ATOM 2962 C CA . ARG B 1 151 ? 7.320 21.277 20.355 1.00 13.74 141 ARG B CA 1
ATOM 2963 C C . ARG B 1 151 ? 5.947 21.476 20.964 1.00 13.52 141 ARG B C 1
ATOM 2964 O O . ARG B 1 151 ? 5.550 22.614 21.281 1.00 14.12 141 ARG B O 1
ATOM 2972 N N . ILE B 1 152 ? 5.212 20.377 21.122 1.00 13.28 142 ILE B N 1
ATOM 2973 C CA . ILE B 1 152 ? 3.943 20.383 21.858 1.00 13.22 142 ILE B CA 1
ATOM 2974 C C . ILE B 1 152 ? 4.022 19.305 22.928 1.00 13.17 142 ILE B C 1
ATOM 2975 O O . ILE B 1 152 ? 4.278 18.130 22.621 1.00 12.74 142 ILE B O 1
ATOM 2980 N N . ILE B 1 153 ? 3.835 19.710 24.177 1.00 13.19 143 ILE B N 1
ATOM 2981 C CA . ILE B 1 153 ? 3.933 18.798 25.325 1.00 13.03 143 ILE B CA 1
ATOM 2982 C C . ILE B 1 153 ? 2.643 18.928 26.119 1.00 12.97 143 ILE B C 1
ATOM 2983 O O . ILE B 1 153 ? 2.281 20.018 26.543 1.00 13.35 143 ILE B O 1
ATOM 2988 N N . ASN B 1 154 ? 1.939 17.810 26.281 1.00 12.80 144 ASN B N 1
ATOM 2989 C CA . ASN B 1 154 ? 0.685 17.764 27.030 1.00 13.02 144 ASN B CA 1
ATOM 2990 C C . ASN B 1 154 ? 0.900 17.049 28.342 1.00 12.97 144 ASN B C 1
ATOM 2991 O O . ASN B 1 154 ? 1.435 15.925 28.356 1.00 13.75 144 ASN B O 1
ATOM 2996 N N . VAL B 1 155 ? 0.520 17.714 29.440 1.00 13.10 145 VAL B N 1
ATOM 2997 C CA . VAL B 1 155 ? 0.692 17.170 30.793 1.00 12.49 145 VAL B CA 1
ATOM 2998 C C . VAL B 1 155 ? -0.534 16.329 31.149 1.00 12.50 145 VAL B C 1
ATOM 2999 O O . VAL B 1 155 ? -1.643 16.842 31.362 1.00 12.56 145 VAL B O 1
ATOM 3003 N N . SER B 1 156 ? -0.322 15.025 31.193 1.00 12.44 146 SER B N 1
ATOM 3004 C CA . SER B 1 156 ? -1.385 14.078 31.459 1.00 12.65 146 SER B CA 1
ATOM 3005 C C . SER B 1 156 ? -1.318 13.718 32.937 1.00 13.39 146 SER B C 1
ATOM 3006 O O . SER B 1 156 ? -1.145 14.608 33.765 1.00 14.02 146 SER B O 1
ATOM 3009 N N . SER B 1 157 ? -1.398 12.427 33.241 1.00 13.33 147 SER B N 1
ATOM 3010 C CA . SER B 1 157 ? -1.422 11.914 34.610 1.00 14.28 147 SER B CA 1
ATOM 3011 C C . SER B 1 157 ? -1.178 10.421 34.580 1.00 14.60 147 SER B C 1
ATOM 3012 O O . SER B 1 157 ? -1.665 9.737 33.696 1.00 14.71 147 SER B O 1
ATOM 3015 N N . GLY B 1 158 ? -0.453 9.912 35.561 1.00 14.87 148 GLY B N 1
ATOM 3016 C CA . GLY B 1 158 ? -0.324 8.465 35.744 1.00 15.62 148 GLY B CA 1
ATOM 3017 C C . GLY B 1 158 ? -1.651 7.770 36.017 1.00 15.92 148 GLY B C 1
ATOM 3018 O O . GLY B 1 158 ? -1.760 6.548 35.882 1.00 16.23 148 GLY B O 1
ATOM 3019 N N . LEU B 1 159 ? -2.677 8.529 36.405 1.00 16.15 149 LEU B N 1
ATOM 3020 C CA . LEU B 1 159 ? -3.964 7.928 36.720 1.00 16.37 149 LEU B CA 1
ATOM 3021 C C . LEU B 1 159 ? -4.639 7.356 35.487 1.00 16.12 149 LEU B C 1
ATOM 3022 O O . LEU B 1 159 ? -5.590 6.598 35.612 1.00 17.53 149 LEU B O 1
ATOM 3027 N N . THR B 1 160 ? -4.148 7.667 34.291 1.00 14.65 150 THR B N 1
ATOM 3028 C CA . THR B 1 160 ? -4.654 6.953 33.102 1.00 14.65 150 THR B CA 1
ATOM 3029 C C . THR B 1 160 ? -4.207 5.484 33.050 1.00 14.88 150 THR B C 1
ATOM 3030 O O . THR B 1 160 ? -4.661 4.724 32.183 1.00 15.24 150 THR B O 1
ATOM 3034 N N . ARG B 1 161 ? -3.293 5.089 33.954 1.00 14.86 151 ARG B N 1
ATOM 3035 C CA . ARG B 1 161 ? -2.790 3.715 34.026 1.00 15.50 151 ARG B CA 1
ATOM 3036 C C . ARG B 1 161 ? -2.994 3.056 35.406 1.00 15.26 151 ARG B C 1
ATOM 3037 O O . ARG B 1 161 ? -2.569 1.914 35.613 1.00 16.60 151 ARG B O 1
ATOM 3045 N N . VAL B 1 162 ? -3.628 3.755 36.334 1.00 13.96 152 VAL B N 1
ATOM 3046 C CA . VAL B 1 162 ? -3.849 3.235 37.693 1.00 14.06 152 VAL B CA 1
ATOM 3047 C C . VAL B 1 162 ? -5.322 3.420 38.066 1.00 14.19 152 VAL B C 1
ATOM 3048 O O . VAL B 1 162 ? -5.801 4.549 38.115 1.00 14.25 152 VAL B O 1
ATOM 3052 N N . ALA B 1 163 ? -6.039 2.321 38.265 1.00 14.14 153 ALA B N 1
ATOM 3053 C CA . ALA B 1 163 ? -7.480 2.384 38.530 1.00 14.55 153 ALA B CA 1
ATOM 3054 C C . ALA B 1 163 ? -7.698 3.153 39.819 1.00 15.25 153 ALA B C 1
ATOM 3055 O O . ALA B 1 163 ? -7.177 2.757 40.890 1.00 15.82 153 ALA B O 1
ATOM 3057 N N . SER B 1 164 ? -8.483 4.229 39.717 1.00 15.56 154 SER B N 1
ATOM 3058 C CA . SER B 1 164 ? -8.724 5.154 40.799 1.00 16.50 154 SER B CA 1
ATOM 3059 C C . SER B 1 164 ? -10.193 5.613 40.730 1.00 17.03 154 SER B C 1
ATOM 3060 O O . SER B 1 164 ? -10.489 6.660 40.180 1.00 17.03 154 SER B O 1
ATOM 3063 N N . PRO B 1 165 ? -11.112 4.815 41.284 1.00 17.82 155 PRO B N 1
ATOM 3064 C CA . PRO B 1 165 ? -12.551 5.070 41.129 1.00 18.01 155 PRO B CA 1
ATOM 3065 C C . PRO B 1 165 ? -12.987 6.487 41.492 1.00 18.66 155 PRO B C 1
ATOM 3066 O O . PRO B 1 165 ? -13.897 7.034 40.871 1.00 19.06 155 PRO B O 1
ATOM 3070 N N . ASP B 1 166 ? -12.348 7.099 42.481 1.00 19.20 156 ASP B N 1
ATOM 3071 C CA . ASP B 1 166 ? -12.781 8.412 42.927 1.00 20.22 156 ASP B CA 1
ATOM 3072 C C . ASP B 1 166 ? -12.310 9.531 41.991 1.00 18.78 156 ASP B C 1
ATOM 3073 O O . ASP B 1 166 ? -12.647 10.698 42.198 1.00 18.21 156 ASP B O 1
ATOM 3078 N N . GLN B 1 167 ? -11.565 9.169 40.937 1.00 17.03 157 GLN B N 1
ATOM 3079 C CA . GLN B 1 167 ? -11.089 10.132 39.974 1.00 16.23 157 GLN B CA 1
ATOM 3080 C C . GLN B 1 167 ? -11.375 9.686 38.529 1.00 15.45 157 GLN B C 1
ATOM 3081 O O . GLN B 1 167 ? -10.646 10.052 37.609 1.00 14.70 157 GLN B O 1
ATOM 3087 N N . VAL B 1 168 ? -12.453 8.916 38.329 1.00 14.88 158 VAL B N 1
ATOM 3088 C CA . VAL B 1 168 ? -12.727 8.382 36.982 1.00 14.65 158 VAL B CA 1
ATOM 3089 C C . VAL B 1 168 ? -12.931 9.469 35.923 1.00 14.51 158 VAL B C 1
ATOM 3090 O O . VAL B 1 168 ? -12.421 9.321 34.800 1.00 14.08 158 VAL B O 1
ATOM 3094 N N A THR B 1 169 ? -13.655 10.527 36.283 0.50 14.97 159 THR B N 1
ATOM 3095 N N B THR B 1 169 ? -13.660 10.543 36.224 0.50 14.90 159 THR B N 1
ATOM 3096 C CA A THR B 1 169 ? -13.941 11.617 35.361 0.50 14.84 159 THR B CA 1
ATOM 3097 C CA B THR B 1 169 ? -13.900 11.551 35.183 0.50 14.70 159 THR B CA 1
ATOM 3098 C C A THR B 1 169 ? -12.634 12.262 34.886 0.50 14.28 159 THR B C 1
ATOM 3099 C C B THR B 1 169 ? -12.607 12.304 34.845 0.50 14.20 159 THR B C 1
ATOM 3100 O O A THR B 1 169 ? -12.416 12.493 33.690 0.50 13.89 159 THR B O 1
ATOM 3101 O O B THR B 1 169 ? -12.365 12.650 33.680 0.50 13.77 159 THR B O 1
ATOM 3108 N N . TYR B 1 170 ? -11.763 12.543 35.843 1.00 14.36 160 TYR B N 1
ATOM 3109 C CA . TYR B 1 170 ? -10.425 13.087 35.570 1.00 14.00 160 TYR B CA 1
ATOM 3110 C C . TYR B 1 170 ? -9.625 12.162 34.663 1.00 13.20 160 TYR B C 1
ATOM 3111 O O . TYR B 1 170 ? -9.026 12.609 33.689 1.00 13.09 160 TYR B O 1
ATOM 3120 N N . GLY B 1 171 ? -9.641 10.869 34.981 1.00 13.05 161 GLY B N 1
ATOM 3121 C CA . GLY B 1 171 ? -8.978 9.852 34.183 1.00 12.28 161 GLY B CA 1
ATOM 3122 C C . GLY B 1 171 ? -9.490 9.848 32.750 1.00 12.00 161 GLY B C 1
ATOM 3123 O O . GLY B 1 171 ? -8.696 9.834 31.803 1.00 11.69 161 GLY B O 1
ATOM 3124 N N . MET B 1 172 ? -10.815 9.907 32.583 1.00 12.04 162 MET B N 1
ATOM 3125 C CA . MET B 1 172 ? -11.403 10.011 31.235 1.00 12.27 162 MET B CA 1
ATOM 3126 C C . MET B 1 172 ? -10.856 11.229 30.476 1.00 12.24 162 MET B C 1
ATOM 3127 O O . MET B 1 172 ? -10.494 11.146 29.282 1.00 12.21 162 MET B O 1
ATOM 3132 N N . SER B 1 173 ? -10.786 12.373 31.150 1.00 12.68 163 SER B N 1
ATOM 3133 C CA . SER B 1 173 ? -10.345 13.598 30.483 1.00 12.97 163 SER B CA 1
ATOM 3134 C C . SER B 1 173 ? -8.882 13.489 30.064 1.00 12.88 163 SER B C 1
ATOM 3135 O O . SER B 1 173 ? -8.504 13.949 28.987 1.00 13.04 163 SER B O 1
ATOM 3138 N N . LYS B 1 174 ? -8.048 12.876 30.906 1.00 12.51 164 LYS B N 1
ATOM 3139 C CA . LYS B 1 174 ? -6.627 12.701 30.573 1.00 12.49 164 LYS B CA 1
ATOM 3140 C C . LYS B 1 174 ? -6.405 11.635 29.502 1.00 12.42 164 LYS B C 1
ATOM 3141 O O . LYS B 1 174 ? -5.466 11.730 28.706 1.00 11.89 164 LYS B O 1
ATOM 3147 N N . GLY B 1 175 ? -7.249 10.602 29.487 1.00 12.39 165 GLY B N 1
ATOM 3148 C CA . GLY B 1 175 ? -7.257 9.628 28.406 1.00 12.47 165 GLY B CA 1
ATOM 3149 C C . GLY B 1 175 ? -7.515 10.272 27.062 1.00 12.72 165 GLY B C 1
ATOM 3150 O O . GLY B 1 175 ? -6.867 9.932 26.069 1.00 12.95 165 GLY B O 1
ATOM 3151 N N . ALA B 1 176 ? -8.444 11.235 27.032 1.00 12.64 166 ALA B N 1
ATOM 3152 C CA . ALA B 1 176 ? -8.706 11.974 25.814 1.00 12.37 166 ALA B CA 1
ATOM 3153 C C . ALA B 1 176 ? -7.477 12.834 25.461 1.00 12.47 166 ALA B C 1
ATOM 3154 O O . ALA B 1 176 ? -7.033 12.869 24.320 1.00 12.31 166 ALA B O 1
ATOM 3156 N N . LEU B 1 177 ? -6.920 13.503 26.460 1.00 12.72 167 LEU B N 1
ATOM 3157 C CA . LEU B 1 177 ? -5.729 14.332 26.265 1.00 12.43 167 LEU B CA 1
ATOM 3158 C C . LEU B 1 177 ? -4.579 13.564 25.625 1.00 12.26 167 LEU B C 1
ATOM 3159 O O . LEU B 1 177 ? -3.951 14.052 24.685 1.00 12.98 167 LEU B O 1
ATOM 3164 N N . GLU B 1 178 ? -4.360 12.341 26.085 1.00 12.04 168 GLU B N 1
ATOM 3165 C CA . GLU B 1 178 ? -3.244 11.535 25.575 1.00 12.72 168 GLU B CA 1
ATOM 3166 C C . GLU B 1 178 ? -3.377 11.214 24.103 1.00 12.75 168 GLU B C 1
ATOM 3167 O O . GLU B 1 178 ? -2.389 11.004 23.429 1.00 12.78 168 GLU B O 1
ATOM 3173 N N . GLN B 1 179 ? -4.597 11.162 23.605 1.00 12.74 169 GLN B N 1
ATOM 3174 C CA . GLN B 1 179 ? -4.807 10.905 22.183 1.00 12.81 169 GLN B CA 1
ATOM 3175 C C . GLN B 1 179 ? -4.294 12.035 21.289 1.00 13.18 169 GLN B C 1
ATOM 3176 O O . GLN B 1 179 ? -4.049 11.829 20.103 1.00 13.30 169 GLN B O 1
ATOM 3182 N N . ILE B 1 180 ? -4.132 13.234 21.840 1.00 12.99 170 ILE B N 1
ATOM 3183 C CA . ILE B 1 180 ? -3.644 14.348 21.033 1.00 13.26 170 ILE B CA 1
ATOM 3184 C C . ILE B 1 180 ? -2.239 14.042 20.485 1.00 12.80 170 ILE B C 1
ATOM 3185 O O . ILE B 1 180 ? -1.987 14.185 19.286 1.00 13.04 170 ILE B O 1
ATOM 3190 N N . ALA B 1 181 ? -1.354 13.569 21.348 1.00 12.77 171 ALA B N 1
ATOM 3191 C CA . ALA B 1 181 ? 0.021 13.252 20.936 1.00 12.54 171 ALA B CA 1
ATOM 3192 C C . ALA B 1 181 ? 0.045 12.138 19.895 1.00 13.12 171 ALA B C 1
ATOM 3193 O O . ALA B 1 181 ? 0.802 12.204 18.935 1.00 13.10 171 ALA B O 1
ATOM 3195 N N . LEU B 1 182 ? -0.784 11.112 20.071 1.00 13.10 172 LEU B N 1
ATOM 3196 C CA . LEU B 1 182 ? -0.777 9.999 19.138 1.00 13.13 172 LEU B CA 1
ATOM 3197 C C . LEU B 1 182 ? -1.097 10.478 17.720 1.00 13.42 172 LEU B C 1
ATOM 3198 O O . LEU B 1 182 ? -0.353 10.217 16.766 1.00 13.73 172 LEU B O 1
ATOM 3203 N N . HIS B 1 183 ? -2.208 11.189 17.570 1.00 12.82 173 HIS B N 1
ATOM 3204 C CA . HIS B 1 183 ? -2.715 11.512 16.218 1.00 13.39 173 HIS B CA 1
ATOM 3205 C C . HIS B 1 183 ? -1.982 12.670 15.617 1.00 13.86 173 HIS B C 1
ATOM 3206 O O . HIS B 1 183 ? -1.668 12.650 14.424 1.00 14.34 173 HIS B O 1
ATOM 3213 N N . PHE B 1 184 ? -1.667 13.680 16.420 1.00 13.88 174 PHE B N 1
ATOM 3214 C CA . PHE B 1 184 ? -0.974 14.860 15.879 1.00 14.18 174 PHE B CA 1
ATOM 3215 C C . PHE B 1 184 ? 0.505 14.607 15.579 1.00 14.38 174 PHE B C 1
ATOM 3216 O O . PHE B 1 184 ? 1.041 15.239 14.697 1.00 14.67 174 PHE B O 1
ATOM 3224 N N . SER B 1 185 ? 1.150 13.675 16.277 1.00 13.98 175 SER B N 1
ATOM 3225 C CA . SER B 1 185 ? 2.547 13.351 15.956 1.00 13.98 175 SER B CA 1
ATOM 3226 C C . SER B 1 185 ? 2.665 12.921 14.500 1.00 14.50 175 SER B C 1
ATOM 3227 O O . SER B 1 185 ? 3.549 13.374 13.794 1.00 14.59 175 SER B O 1
ATOM 3230 N N . ARG B 1 186 ? 1.733 12.100 14.033 1.00 14.50 176 ARG B N 1
ATOM 3231 C CA . ARG B 1 186 ? 1.741 11.678 12.652 1.00 15.03 176 ARG B CA 1
ATOM 3232 C C . ARG B 1 186 ? 1.413 12.832 11.693 1.00 15.37 176 ARG B C 1
ATOM 3233 O O . ARG B 1 186 ? 2.040 12.995 10.643 1.00 15.59 176 ARG B O 1
ATOM 3241 N N . HIS B 1 187 ? 0.401 13.608 12.056 1.00 15.41 177 HIS B N 1
ATOM 3242 C CA . HIS B 1 187 ? -0.037 14.747 11.273 1.00 16.01 177 HIS B CA 1
ATOM 3243 C C . HIS B 1 187 ? 1.092 15.726 11.019 1.00 16.42 177 HIS B C 1
ATOM 3244 O O . HIS B 1 187 ? 1.210 16.279 9.909 1.00 17.29 177 HIS B O 1
ATOM 3251 N N . LEU B 1 188 ? 1.932 15.914 12.031 1.00 15.86 178 LEU B N 1
ATOM 3252 C CA . LEU B 1 188 ? 2.956 16.980 12.033 1.00 15.97 178 LEU B CA 1
ATOM 3253 C C . LEU B 1 188 ? 4.384 16.489 11.766 1.00 16.45 178 LEU B C 1
ATOM 3254 O O . LEU B 1 188 ? 5.335 17.273 11.867 1.00 16.56 178 LEU B O 1
ATOM 3259 N N . GLY B 1 189 ? 4.535 15.213 11.413 1.00 17.57 179 GLY B N 1
ATOM 3260 C CA . GLY B 1 189 ? 5.865 14.623 11.190 1.00 17.65 179 GLY B CA 1
ATOM 3261 C C . GLY B 1 189 ? 6.680 15.376 10.163 1.00 19.04 179 GLY B C 1
ATOM 3262 O O . GLY B 1 189 ? 7.868 15.670 10.384 1.00 18.75 179 GLY B O 1
ATOM 3263 N N A SER B 1 190 ? 6.034 15.726 9.049 0.50 19.37 180 SER B N 1
ATOM 3264 N N B SER B 1 190 ? 6.068 15.711 9.034 0.50 19.52 180 SER B N 1
ATOM 3265 C CA A SER B 1 190 ? 6.697 16.442 7.949 0.50 20.19 180 SER B CA 1
ATOM 3266 C CA B SER B 1 190 ? 6.806 16.417 7.989 0.50 20.37 180 SER B CA 1
ATOM 3267 C C A SER B 1 190 ? 7.169 17.849 8.328 0.50 20.26 180 SER B C 1
ATOM 3268 C C B SER B 1 190 ? 7.274 17.805 8.427 0.50 20.44 180 SER B C 1
ATOM 3269 O O A SER B 1 190 ? 8.066 18.400 7.689 0.50 20.24 180 SER B O 1
ATOM 3270 O O B SER B 1 190 ? 8.311 18.277 7.965 0.50 20.82 180 SER B O 1
ATOM 3275 N N . ARG B 1 191 ? 6.544 18.433 9.348 1.00 19.63 181 ARG B N 1
ATOM 3276 C CA . ARG B 1 191 ? 6.935 19.733 9.883 1.00 19.55 181 ARG B CA 1
ATOM 3277 C C . ARG B 1 191 ? 7.925 19.614 11.047 1.00 18.77 181 ARG B C 1
ATOM 3278 O O . ARG B 1 191 ? 8.382 20.629 11.575 1.00 18.59 181 ARG B O 1
ATOM 3286 N N A ARG B 1 192 ? 8.234 18.380 11.439 0.50 18.05 182 ARG B N 1
ATOM 3287 N N B ARG B 1 192 ? 8.252 18.376 11.420 0.50 18.05 182 ARG B N 1
ATOM 3288 C CA A ARG B 1 192 ? 9.175 18.107 12.531 0.50 17.82 182 ARG B CA 1
ATOM 3289 C CA B ARG B 1 192 ? 9.168 18.081 12.534 0.50 17.81 182 ARG B CA 1
ATOM 3290 C C A ARG B 1 192 ? 8.764 18.787 13.829 0.50 16.94 182 ARG B C 1
ATOM 3291 C C B ARG B 1 192 ? 8.763 18.796 13.818 0.50 16.93 182 ARG B C 1
ATOM 3292 O O A ARG B 1 192 ? 9.613 19.250 14.586 0.50 17.00 182 ARG B O 1
ATOM 3293 O O B ARG B 1 192 ? 9.614 19.296 14.549 0.50 17.03 182 ARG B O 1
ATOM 3308 N N . ILE B 1 193 ? 7.461 18.846 14.083 1.00 16.25 183 ILE B N 1
ATOM 3309 C CA . ILE B 1 193 ? 6.947 19.309 15.363 1.00 15.26 183 ILE B CA 1
ATOM 3310 C C . ILE B 1 193 ? 6.716 18.031 16.149 1.00 14.64 183 ILE B C 1
ATOM 3311 O O . ILE B 1 193 ? 5.935 17.192 15.718 1.00 14.23 183 ILE B O 1
ATOM 3316 N N . THR B 1 194 ? 7.382 17.870 17.290 1.00 13.60 184 THR B N 1
ATOM 3317 C CA . THR B 1 194 ? 7.134 16.674 18.109 1.00 13.09 184 THR B CA 1
ATOM 3318 C C . THR B 1 194 ? 5.943 16.933 19.022 1.00 12.62 184 THR B C 1
ATOM 3319 O O . THR B 1 194 ? 5.719 18.076 19.457 1.00 12.54 184 THR B O 1
ATOM 3323 N N . VAL B 1 195 ? 5.164 15.896 19.299 1.00 12.31 185 VAL B N 1
ATOM 3324 C CA . VAL B 1 195 ? 3.978 16.013 20.144 1.00 12.28 185 VAL B CA 1
ATOM 3325 C C . VAL B 1 195 ? 3.999 14.833 21.110 1.00 11.96 185 VAL B C 1
ATOM 3326 O O . VAL B 1 195 ? 3.945 13.663 20.679 1.00 11.56 185 VAL B O 1
ATOM 3330 N N . ASN B 1 196 ? 4.104 15.134 22.415 1.00 12.24 186 ASN B N 1
ATOM 3331 C CA . ASN B 1 196 ? 4.275 14.116 23.429 1.00 12.29 186 ASN B CA 1
ATOM 3332 C C . ASN B 1 196 ? 3.403 14.374 24.644 1.00 12.36 186 ASN B C 1
ATOM 3333 O O . ASN B 1 196 ? 3.032 15.517 24.907 1.00 12.34 186 ASN B O 1
ATOM 3338 N N . SER B 1 197 ? 3.087 13.297 25.352 1.00 12.81 187 SER B N 1
ATOM 3339 C CA . SER B 1 197 ? 2.434 13.383 26.663 1.00 12.99 187 SER B CA 1
ATOM 3340 C C . SER B 1 197 ? 3.444 13.086 27.744 1.00 13.24 187 SER B C 1
ATOM 3341 O O . SER B 1 197 ? 4.253 12.153 27.605 1.00 13.64 187 SER B O 1
ATOM 3344 N N . VAL B 1 198 ? 3.376 13.840 28.832 1.00 13.83 188 VAL B N 1
ATOM 3345 C CA . VAL B 1 198 ? 4.165 13.566 30.028 1.00 14.05 188 VAL B CA 1
ATOM 3346 C C . VAL B 1 198 ? 3.216 13.258 31.158 1.00 14.30 188 VAL B C 1
ATOM 3347 O O . VAL B 1 198 ? 2.241 13.985 31.363 1.00 14.12 188 VAL B O 1
ATOM 3351 N N . ALA B 1 199 ? 3.474 12.178 31.885 1.00 13.54 189 ALA B N 1
ATOM 3352 C CA . ALA B 1 199 ? 2.593 11.748 32.958 1.00 13.52 189 ALA B CA 1
ATOM 3353 C C . ALA B 1 199 ? 3.293 11.888 34.301 1.00 14.07 189 ALA B C 1
ATOM 3354 O O . ALA B 1 199 ? 4.090 11.018 34.672 1.00 14.54 189 ALA B O 1
ATOM 3356 N N . PRO B 1 200 ? 3.024 12.990 35.021 1.00 14.41 190 PRO B N 1
ATOM 3357 C CA . PRO B 1 200 ? 3.553 13.132 36.380 1.00 15.11 190 PRO B CA 1
ATOM 3358 C C . PRO B 1 200 ? 2.870 12.134 37.315 1.00 15.90 190 PRO B C 1
ATOM 3359 O O . PRO B 1 200 ? 1.721 11.744 37.081 1.00 15.44 190 PRO B O 1
ATOM 3363 N N . GLY B 1 201 ? 3.586 11.739 38.359 1.00 16.75 191 GLY B N 1
ATOM 3364 C CA . GLY B 1 201 ? 3.002 11.042 39.496 1.00 17.14 191 GLY B CA 1
ATOM 3365 C C . GLY B 1 201 ? 2.511 12.099 40.446 1.00 17.48 191 GLY B C 1
ATOM 3366 O O . GLY B 1 201 ? 2.506 13.283 40.109 1.00 18.06 191 GLY B O 1
ATOM 3367 N N A SER B 1 202 ? 2.099 11.690 41.638 0.50 17.93 192 SER B N 1
ATOM 3368 N N B SER B 1 202 ? 2.109 11.685 41.641 0.50 17.69 192 SER B N 1
ATOM 3369 C CA A SER B 1 202 ? 1.632 12.658 42.629 0.50 18.43 192 SER B CA 1
ATOM 3370 C CA B SER B 1 202 ? 1.672 12.651 42.646 0.50 18.07 192 SER B CA 1
ATOM 3371 C C A SER B 1 202 ? 2.744 13.674 42.919 0.50 18.32 192 SER B C 1
ATOM 3372 C C B SER B 1 202 ? 2.772 13.683 42.876 0.50 18.08 192 SER B C 1
ATOM 3373 O O A SER B 1 202 ? 3.885 13.297 43.179 0.50 18.07 192 SER B O 1
ATOM 3374 O O B SER B 1 202 ? 3.935 13.329 43.061 0.50 17.79 192 SER B O 1
ATOM 3379 N N . THR B 1 203 ? 2.392 14.958 42.874 1.00 18.25 193 THR B N 1
ATOM 3380 C CA . THR B 1 203 ? 3.351 16.052 42.932 1.00 18.69 193 THR B CA 1
ATOM 3381 C C . THR B 1 203 ? 2.842 17.098 43.906 1.00 21.18 193 THR B C 1
ATOM 3382 O O . THR B 1 203 ? 1.679 17.496 43.833 1.00 21.62 193 THR B O 1
ATOM 3386 N N . ASP B 1 204 ? 3.706 17.512 44.830 1.00 22.04 194 ASP B N 1
ATOM 3387 C CA . ASP B 1 204 ? 3.355 18.568 45.778 1.00 23.90 194 ASP B CA 1
ATOM 3388 C C . ASP B 1 204 ? 3.247 19.906 45.050 1.00 23.84 194 ASP B C 1
ATOM 3389 O O . ASP B 1 204 ? 4.263 20.544 44.760 1.00 23.09 194 ASP B O 1
ATOM 3394 N N . ASN B 1 205 ? 2.011 20.334 44.796 1.00 24.99 195 ASN B N 1
ATOM 3395 C CA . ASN B 1 205 ? 1.751 21.597 44.112 1.00 26.11 195 ASN B CA 1
ATOM 3396 C C . ASN B 1 205 ? 1.490 22.739 45.082 1.00 29.15 195 ASN B C 1
ATOM 3397 O O . ASN B 1 205 ? 1.116 23.822 44.652 1.00 29.74 195 ASN B O 1
ATOM 3402 N N . GLY B 1 206 ? 1.662 22.491 46.384 1.00 31.50 196 GLY B N 1
ATOM 3403 C CA . GLY B 1 206 ? 1.394 23.513 47.405 1.00 35.13 196 GLY B CA 1
ATOM 3404 C C . GLY B 1 206 ? -0.081 23.820 47.630 1.00 38.44 196 GLY B C 1
ATOM 3405 O O . GLY B 1 206 ? -0.415 24.816 48.283 1.00 40.99 196 GLY B O 1
ATOM 3406 N N . SER B 1 207 ? -0.973 22.973 47.118 1.00 40.99 197 SER B N 1
ATOM 3407 C CA . SER B 1 207 ? -2.412 23.219 47.237 1.00 44.18 197 SER B CA 1
ATOM 3408 C C . SER B 1 207 ? -2.919 22.873 48.631 1.00 49.07 197 SER B C 1
ATOM 3409 O O . SER B 1 207 ? -2.209 22.249 49.429 1.00 48.09 197 SER B O 1
ATOM 3412 N N . ALA B 1 208 ? -4.163 23.271 48.902 1.00 52.98 198 ALA B N 1
ATOM 3413 C CA . ALA B 1 208 ? -4.829 22.951 50.160 1.00 56.43 198 ALA B CA 1
ATOM 3414 C C . ALA B 1 208 ? -5.022 21.437 50.338 1.00 59.77 198 ALA B C 1
ATOM 3415 O O . ALA B 1 208 ? -4.887 20.922 51.452 1.00 60.71 198 ALA B O 1
ATOM 3417 N N . LEU B 1 209 ? -5.322 20.732 49.245 1.00 60.57 199 LEU B N 1
ATOM 3418 C CA . LEU B 1 209 ? -5.544 19.274 49.287 1.00 63.39 199 LEU B CA 1
ATOM 3419 C C . LEU B 1 209 ? -4.300 18.488 49.745 1.00 64.32 199 LEU B C 1
ATOM 3420 O O . LEU B 1 209 ? -4.428 17.433 50.367 1.00 64.69 199 LEU B O 1
ATOM 3425 N N . PHE B 1 210 ? -3.109 19.000 49.438 1.00 65.39 200 PHE B N 1
ATOM 3426 C CA . PHE B 1 210 ? -1.864 18.386 49.915 1.00 65.96 200 PHE B CA 1
ATOM 3427 C C . PHE B 1 210 ? -1.595 18.652 51.395 1.00 69.31 200 PHE B C 1
ATOM 3428 O O . PHE B 1 210 ? -0.787 17.953 52.009 1.00 72.60 200 PHE B O 1
ATOM 3436 N N . GLN B 1 211 ? -2.262 19.658 51.960 1.00 70.12 201 GLN B N 1
ATOM 3437 C CA . GLN B 1 211 ? -2.202 19.916 53.401 1.00 70.13 201 GLN B CA 1
ATOM 3438 C C . GLN B 1 211 ? -2.996 18.882 54.216 1.00 70.26 201 GLN B C 1
ATOM 3439 O O . GLN B 1 211 ? -2.735 18.714 55.407 1.00 72.62 201 GLN B O 1
ATOM 3441 N N . ILE B 1 212 ? -3.949 18.191 53.582 1.00 68.44 202 ILE B N 1
ATOM 3442 C CA . ILE B 1 212 ? -4.776 17.178 54.268 1.00 68.32 202 ILE B CA 1
ATOM 3443 C C . ILE B 1 212 ? -3.982 15.884 54.547 1.00 67.46 202 ILE B C 1
ATOM 3444 O O . ILE B 1 212 ? -3.560 15.206 53.606 1.00 66.98 202 ILE B O 1
ATOM 3449 N N . PRO B 1 213 ? -3.793 15.533 55.840 1.00 67.16 203 PRO B N 1
ATOM 3450 C CA . PRO B 1 213 ? -3.008 14.359 56.266 1.00 66.17 203 PRO B CA 1
ATOM 3451 C C . PRO B 1 213 ? -3.431 13.006 55.680 1.00 65.19 203 PRO B C 1
ATOM 3452 O O . PRO B 1 213 ? -2.565 12.198 55.336 1.00 63.55 203 PRO B O 1
ATOM 3456 N N . GLU B 1 214 ? -4.740 12.764 55.592 1.00 64.88 204 GLU B N 1
ATOM 3457 C CA . GLU B 1 214 ? -5.275 11.471 55.136 1.00 66.19 204 GLU B CA 1
ATOM 3458 C C . GLU B 1 214 ? -4.869 11.138 53.692 1.00 65.79 204 GLU B C 1
ATOM 3459 O O . GLU B 1 214 ? -4.350 10.045 53.418 1.00 66.01 204 G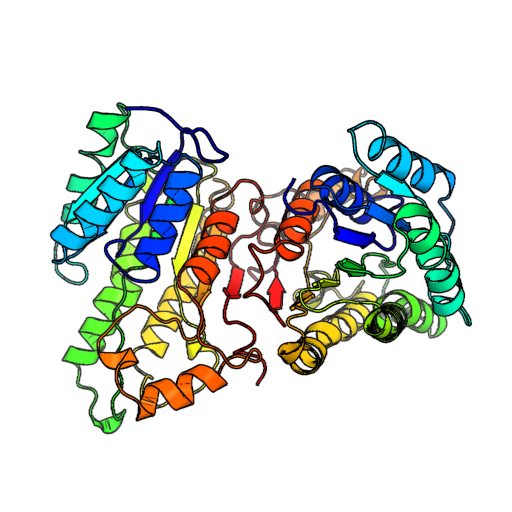LU B O 1
ATOM 3461 N N . VAL B 1 215 ? -5.103 12.083 52.781 1.00 64.87 205 VAL B N 1
ATOM 3462 C CA . VAL B 1 215 ? -4.705 11.922 51.373 1.00 61.09 205 VAL B CA 1
ATOM 3463 C C . VAL B 1 215 ? -3.179 11.976 51.194 1.00 58.73 205 VAL B C 1
ATOM 3464 O O . VAL B 1 215 ? -2.601 11.124 50.515 1.00 56.23 205 VAL B O 1
ATOM 3468 N N . ARG B 1 216 ? -2.531 12.952 51.829 1.00 54.99 206 ARG B N 1
ATOM 3469 C CA . ARG B 1 216 ? -1.079 13.142 51.705 1.00 53.86 206 ARG B CA 1
ATOM 3470 C C . ARG B 1 216 ? -0.265 11.897 52.083 1.00 53.16 206 ARG B C 1
ATOM 3471 O O . ARG B 1 216 ? 0.803 11.643 51.509 1.00 53.77 206 ARG B O 1
ATOM 3479 N N . GLU B 1 217 ? -0.770 11.138 53.053 1.00 52.15 207 GLU B N 1
ATOM 3480 C CA . GLU B 1 217 ? -0.124 9.905 53.508 1.00 51.43 207 GLU B CA 1
ATOM 3481 C C . GLU B 1 217 ? -0.136 8.826 52.431 1.00 49.41 207 GLU B C 1
ATOM 3482 O O . GLU B 1 217 ? 0.879 8.155 52.204 1.00 51.87 207 GLU B O 1
ATOM 3484 N N . THR B 1 218 ? -1.279 8.661 51.764 1.00 45.39 208 THR B N 1
ATOM 3485 C CA . THR B 1 218 ? -1.418 7.627 50.733 1.00 42.68 208 THR B CA 1
ATOM 3486 C C . THR B 1 218 ? -0.697 8.014 49.435 1.00 38.73 208 THR B C 1
ATOM 3487 O O . THR B 1 218 ? -0.202 7.141 48.731 1.00 37.62 208 THR B O 1
ATOM 3491 N N . LEU B 1 219 ? -0.648 9.313 49.132 1.00 36.07 209 LEU B N 1
ATOM 3492 C CA . LEU B 1 219 ? 0.001 9.811 47.899 1.00 33.36 209 LEU B CA 1
ATOM 3493 C C . LEU B 1 219 ? 1.506 9.524 47.887 1.00 32.23 209 LEU B C 1
ATOM 3494 O O . LEU B 1 219 ? 2.050 9.117 46.858 1.00 28.43 209 LEU B O 1
ATOM 3499 N N . SER B 1 220 ? 2.172 9.714 49.030 1.00 30.42 210 SER B N 1
ATOM 3500 C CA . SER B 1 220 ? 3.610 9.476 49.120 1.00 30.68 210 SER B CA 1
ATOM 3501 C C . SER B 1 220 ? 4.004 8.027 48.755 1.00 30.15 210 SER B C 1
ATOM 3502 O O . SER B 1 220 ? 5.076 7.806 48.197 1.00 30.38 210 SER B O 1
ATOM 3505 N N . GLN B 1 221 ? 3.126 7.059 49.024 1.00 29.38 211 GLN B N 1
ATOM 3506 C CA . GLN B 1 221 ? 3.444 5.642 48.789 1.00 29.96 211 GLN B CA 1
ATOM 3507 C C . GLN B 1 221 ? 3.158 5.148 47.361 1.00 27.80 211 GLN B C 1
ATOM 3508 O O . GLN B 1 221 ? 3.472 4.006 47.028 1.00 28.67 211 GLN B O 1
ATOM 3514 N N . LEU B 1 222 ? 2.585 6.007 46.522 1.00 25.48 212 LEU B N 1
ATOM 3515 C CA . LEU B 1 222 ? 2.298 5.645 45.117 1.00 24.63 212 LEU B CA 1
ATOM 3516 C C . LEU B 1 222 ? 3.579 5.444 44.295 1.00 23.26 212 LEU B C 1
ATOM 3517 O O . LEU B 1 222 ? 3.680 4.490 43.520 1.00 21.93 212 LEU B O 1
ATOM 3522 N N . SER B 1 223 ? 4.556 6.327 44.480 1.00 21.93 213 SER B N 1
ATOM 3523 C CA . SER B 1 223 ? 5.885 6.194 43.851 1.00 21.02 213 SER B CA 1
ATOM 3524 C C . SER B 1 223 ? 6.749 5.103 44.513 1.00 20.87 213 SER B C 1
ATOM 3525 O O . SER B 1 223 ? 6.756 4.955 45.736 1.00 21.40 213 SER B O 1
ATOM 3528 N N . THR B 1 224 ? 7.538 4.400 43.698 1.00 19.47 214 THR B N 1
ATOM 3529 C CA . THR B 1 224 ? 8.495 3.420 44.191 1.00 20.27 214 THR B CA 1
ATOM 3530 C C . THR B 1 224 ? 9.566 4.073 45.087 1.00 20.42 214 THR B C 1
ATOM 3531 O O . THR B 1 224 ? 10.251 3.387 45.861 1.00 21.38 214 THR B O 1
ATOM 3535 N N . PHE B 1 225 ? 9.691 5.395 44.990 1.00 19.79 215 PHE B N 1
ATOM 3536 C CA . PHE B 1 225 ? 10.637 6.141 45.812 1.00 20.28 215 PHE B CA 1
ATOM 3537 C C . PHE B 1 225 ? 10.066 6.527 47.172 1.00 21.50 215 PHE B C 1
ATOM 3538 O O . PHE B 1 225 ? 10.824 6.978 48.035 1.00 22.01 215 PHE B O 1
ATOM 3546 N N . GLY B 1 226 ? 8.753 6.389 47.356 1.00 21.86 216 GLY B N 1
ATOM 3547 C CA . GLY B 1 226 ? 8.138 6.619 48.684 1.00 22.85 216 GLY B CA 1
ATOM 3548 C C . GLY B 1 226 ? 8.027 8.096 49.035 1.00 23.48 216 GLY B C 1
ATOM 3549 O O . GLY B 1 226 ? 7.965 8.464 50.219 1.00 22.67 216 GLY B O 1
ATOM 3550 N N . GLU B 1 227 ? 8.014 8.938 48.003 1.00 23.56 217 GLU B N 1
ATOM 3551 C CA . GLU B 1 227 ? 7.861 10.381 48.123 1.00 24.80 217 GLU B CA 1
ATOM 3552 C C . GLU B 1 227 ? 6.909 10.852 47.042 1.00 24.11 217 GLU B C 1
ATOM 3553 O O . GLU B 1 227 ? 6.826 10.214 45.985 1.00 22.58 217 GLU B O 1
ATOM 3559 N N . VAL B 1 228 ? 6.248 11.988 47.272 1.00 22.70 218 VAL B N 1
ATOM 3560 C CA . VAL B 1 228 ? 5.639 12.732 46.175 1.00 21.86 218 VAL B CA 1
ATOM 3561 C C . VAL B 1 228 ? 6.725 13.554 45.472 1.00 20.76 218 VAL B C 1
ATOM 3562 O O . VAL B 1 228 ? 7.759 13.888 46.062 1.00 20.96 218 VAL B O 1
ATOM 3566 N N . ALA B 1 229 ? 6.481 13.896 44.217 1.00 19.37 219 ALA B N 1
ATOM 3567 C CA . ALA B 1 229 ? 7.436 14.647 43.419 1.00 19.19 219 ALA B CA 1
ATOM 3568 C C . ALA B 1 229 ? 7.464 16.117 43.801 1.00 19.46 219 ALA B C 1
ATOM 3569 O O . ALA B 1 229 ? 6.452 16.691 44.208 1.00 19.50 219 ALA B O 1
ATOM 3571 N N . GLU B 1 230 ? 8.633 16.719 43.659 1.00 19.30 220 GLU B N 1
ATOM 3572 C CA . GLU B 1 230 ? 8.715 18.166 43.644 1.00 20.00 220 GLU B CA 1
ATOM 3573 C C . GLU B 1 230 ? 8.393 18.591 42.219 1.00 18.56 220 GLU B C 1
ATOM 3574 O O . GLU B 1 230 ? 8.771 17.906 41.277 1.00 18.11 220 GLU B O 1
ATOM 3580 N N . PRO B 1 231 ? 7.686 19.717 42.049 1.00 17.34 221 PRO B N 1
ATOM 3581 C CA . PRO B 1 231 ? 7.405 20.213 40.700 1.00 16.71 221 PRO B CA 1
ATOM 3582 C C . PRO B 1 231 ? 8.640 20.307 39.770 1.00 15.86 221 PRO B C 1
ATOM 3583 O O . PRO B 1 231 ? 8.536 20.024 38.558 1.00 14.98 221 PRO B O 1
ATOM 3587 N N . ALA B 1 232 ? 9.802 20.651 40.320 1.00 16.37 222 ALA B N 1
ATOM 3588 C CA . ALA B 1 232 ? 11.014 20.752 39.522 1.00 16.02 222 ALA B CA 1
ATOM 3589 C C . ALA B 1 232 ? 11.398 19.428 38.838 1.00 15.58 222 ALA B C 1
ATOM 3590 O O . ALA B 1 232 ? 11.969 19.452 37.750 1.00 15.44 222 ALA B O 1
ATOM 3592 N N . ALA B 1 233 ? 11.103 18.296 39.472 1.00 15.72 223 ALA B N 1
ATOM 3593 C CA . ALA B 1 233 ? 11.395 16.974 38.882 1.00 15.66 223 ALA B CA 1
ATOM 3594 C C . ALA B 1 233 ? 10.574 16.702 37.626 1.00 15.61 223 ALA B C 1
ATOM 3595 O O . ALA B 1 233 ? 11.044 16.056 36.679 1.00 15.72 223 ALA B O 1
ATOM 3597 N N . ILE B 1 234 ? 9.351 17.218 37.592 1.00 15.06 224 ILE B N 1
ATOM 3598 C CA . ILE B 1 234 ? 8.507 17.107 36.418 1.00 15.13 224 ILE B CA 1
ATOM 3599 C C . ILE B 1 234 ? 8.972 18.124 35.361 1.00 14.68 224 ILE B C 1
ATOM 3600 O O . ILE B 1 234 ? 9.074 17.813 34.167 1.00 14.98 224 ILE B O 1
ATOM 3605 N N . ALA B 1 235 ? 9.261 19.349 35.790 1.00 14.50 225 ALA B N 1
ATOM 3606 C CA . ALA B 1 235 ? 9.711 20.402 34.871 1.00 14.76 225 ALA B CA 1
ATOM 3607 C C . ALA B 1 235 ? 10.973 20.036 34.094 1.00 14.85 225 ALA B C 1
ATOM 3608 O O . ALA B 1 235 ? 11.117 20.397 32.911 1.00 14.77 225 ALA B O 1
ATOM 3610 N N . ASP B 1 236 ? 11.886 19.325 34.752 1.00 15.62 226 ASP B N 1
ATOM 3611 C CA . ASP B 1 236 ? 13.166 18.947 34.115 1.00 16.16 226 ASP B CA 1
ATOM 3612 C C . ASP B 1 236 ? 12.909 17.990 32.948 1.00 15.20 226 ASP B C 1
ATOM 3613 O O . ASP B 1 236 ? 13.595 18.049 31.932 1.00 15.67 226 ASP B O 1
ATOM 3618 N N . VAL B 1 237 ? 11.889 17.142 33.080 1.00 13.63 227 VAL B N 1
ATOM 3619 C CA . VAL B 1 237 ? 11.482 16.250 31.977 1.00 13.09 227 VAL B CA 1
ATOM 3620 C C . VAL B 1 237 ? 10.872 17.034 30.814 1.00 12.99 227 VAL B C 1
ATOM 3621 O O . VAL B 1 237 ? 11.215 16.819 29.648 1.00 13.18 227 VAL B O 1
ATOM 3625 N N . VAL B 1 238 ? 9.977 17.977 31.136 1.00 13.28 228 VAL B N 1
ATOM 3626 C CA . VAL B 1 238 ? 9.340 18.819 30.113 1.00 13.39 228 VAL B CA 1
ATOM 3627 C C . VAL B 1 238 ? 10.378 19.647 29.352 1.00 13.74 228 VAL B C 1
ATOM 3628 O O . VAL B 1 238 ? 10.334 19.745 28.114 1.00 14.10 228 VAL B O 1
ATOM 3632 N N . ALA B 1 239 ? 11.327 20.222 30.081 1.00 13.97 229 ALA B N 1
ATOM 3633 C CA . ALA B 1 239 ? 12.388 21.005 29.470 1.00 14.48 229 ALA B CA 1
ATOM 3634 C C . ALA B 1 239 ? 13.250 20.159 28.534 1.00 14.35 229 ALA B C 1
ATOM 3635 O O . ALA B 1 239 ? 13.658 20.631 27.458 1.00 14.86 229 ALA B O 1
ATOM 3637 N N . PHE B 1 240 ? 13.494 18.906 28.898 1.00 13.64 230 PHE B N 1
ATOM 3638 C CA . PHE B 1 240 ? 14.186 18.013 27.984 1.00 13.95 230 PHE B CA 1
ATOM 3639 C C . PHE B 1 240 ? 13.360 17.822 26.714 1.00 13.30 230 PHE B C 1
ATOM 3640 O O . PHE B 1 240 ? 13.894 17.939 25.611 1.00 13.28 230 PHE B O 1
ATOM 3648 N N . LEU B 1 241 ? 12.062 17.528 26.857 1.00 12.88 231 LEU B N 1
ATOM 3649 C CA . LEU B 1 241 ? 11.240 17.287 25.673 1.00 13.04 231 LEU B CA 1
ATOM 3650 C C . LEU B 1 241 ? 11.181 18.499 24.763 1.00 13.36 231 LEU B C 1
ATOM 3651 O O . LEU B 1 241 ? 11.115 18.351 23.543 1.00 13.57 231 LEU B O 1
ATOM 3656 N N . ALA B 1 242 ? 11.236 19.695 25.346 1.00 13.15 232 ALA B N 1
ATOM 3657 C CA . ALA B 1 242 ? 11.225 20.955 24.595 1.00 13.89 232 ALA B CA 1
ATOM 3658 C C . ALA B 1 242 ? 12.520 21.264 23.838 1.00 14.41 232 ALA B C 1
ATOM 3659 O O . ALA B 1 242 ? 12.565 22.187 23.022 1.00 15.81 232 ALA B O 1
ATOM 3661 N N . SER B 1 243 ? 13.571 20.508 24.109 1.00 14.57 233 SER B N 1
ATOM 3662 C CA . SER B 1 243 ? 14.904 20.761 23.570 1.00 15.45 233 SER B CA 1
ATOM 3663 C C . SER B 1 243 ? 15.220 19.949 22.315 1.00 16.29 233 SER B C 1
ATOM 3664 O O . SER B 1 243 ? 14.526 18.995 21.976 1.00 15.02 233 SER B O 1
ATOM 3667 N N . GLU B 1 244 ? 16.338 20.306 21.698 1.00 18.22 234 GLU B N 1
ATOM 3668 C CA . GLU B 1 244 ? 16.884 19.607 20.537 1.00 19.42 234 GLU B CA 1
ATOM 3669 C C . GLU B 1 244 ? 17.200 18.145 20.888 1.00 18.18 234 GLU B C 1
ATOM 3670 O O . GLU B 1 244 ? 17.120 17.261 20.039 1.00 17.88 234 GLU B O 1
ATOM 3676 N N . ASP B 1 245 ? 17.554 17.885 22.150 1.00 17.37 235 ASP B N 1
ATOM 3677 C CA . ASP B 1 245 ? 17.959 16.545 22.571 1.00 18.31 235 ASP B CA 1
ATOM 3678 C C . ASP B 1 245 ? 16.835 15.520 22.478 1.00 16.47 235 ASP B C 1
ATOM 3679 O O . ASP B 1 245 ? 17.113 14.324 22.424 1.00 16.28 235 ASP B O 1
ATOM 3684 N N . ALA B 1 246 ? 15.582 15.993 22.434 1.00 14.65 236 ALA B N 1
ATOM 3685 C CA . ALA B 1 246 ? 14.416 15.115 22.333 1.00 13.74 236 ALA B CA 1
ATOM 3686 C C . ALA B 1 246 ? 13.792 15.121 20.931 1.00 13.31 236 ALA B C 1
ATOM 3687 O O . ALA B 1 246 ? 12.626 14.742 20.742 1.00 13.15 236 ALA B O 1
ATOM 3689 N N . ARG B 1 247 ? 14.598 15.468 19.936 1.00 13.70 237 ARG B N 1
ATOM 3690 C CA . ARG B 1 247 ? 14.118 15.580 18.553 1.00 13.93 237 ARG B CA 1
ATOM 3691 C C . ARG B 1 247 ? 13.597 14.254 17.975 1.00 13.86 237 ARG B C 1
ATOM 3692 O O . ARG B 1 247 ? 12.769 14.270 17.059 1.00 14.40 237 ARG B O 1
ATOM 3700 N N . TRP B 1 248 ? 14.087 13.122 18.484 1.00 13.24 238 TRP B N 1
ATOM 3701 C CA . TRP B 1 248 ? 13.652 11.809 17.998 1.00 13.05 238 TRP B CA 1
ATOM 3702 C C . TRP B 1 248 ? 12.575 11.176 18.843 1.00 12.77 238 TRP B C 1
ATOM 3703 O O . TRP B 1 248 ? 12.309 9.972 18.729 1.00 13.01 238 TRP B O 1
ATOM 3714 N N . ILE B 1 249 ? 11.934 11.970 19.697 1.00 12.47 239 ILE B N 1
ATOM 3715 C CA . ILE B 1 249 ? 10.832 11.487 20.554 1.00 12.26 239 ILE B CA 1
ATOM 3716 C C . ILE B 1 249 ? 9.573 12.188 20.094 1.00 12.27 239 ILE B C 1
ATOM 3717 O O . ILE B 1 249 ? 9.436 13.409 20.274 1.00 12.63 239 ILE B O 1
ATOM 3722 N N . THR B 1 250 ? 8.641 11.435 19.509 1.00 12.56 240 THR B N 1
ATOM 3723 C CA . THR B 1 250 ? 7.337 12.012 19.178 1.00 12.16 240 THR B CA 1
ATOM 3724 C C . THR B 1 250 ? 6.251 10.957 19.289 1.00 12.37 240 THR B C 1
ATOM 3725 O O . THR B 1 250 ? 6.477 9.766 19.049 1.00 12.59 240 THR B O 1
ATOM 3729 N N . GLY B 1 251 ? 5.059 11.406 19.625 1.00 12.23 241 GLY B N 1
ATOM 3730 C CA . GLY B 1 251 ? 3.928 10.508 19.811 1.00 13.05 241 GLY B CA 1
ATOM 3731 C C . GLY B 1 251 ? 4.037 9.625 21.027 1.00 13.48 241 GLY B C 1
ATOM 3732 O O . GLY B 1 251 ? 3.347 8.596 21.109 1.00 15.07 241 GLY B O 1
ATOM 3733 N N . ALA B 1 252 ? 4.856 10.038 21.983 1.00 13.37 242 ALA B N 1
ATOM 3734 C CA . ALA B 1 252 ? 5.227 9.207 23.124 1.00 13.56 242 ALA B CA 1
ATOM 3735 C C . ALA B 1 252 ? 4.452 9.528 24.382 1.00 13.23 242 ALA B C 1
ATOM 3736 O O . ALA B 1 252 ? 3.986 10.658 24.572 1.00 12.60 242 ALA B O 1
ATOM 3738 N N . PHE B 1 253 ? 4.337 8.511 25.239 1.00 13.04 243 PHE B N 1
ATOM 3739 C CA . PHE B 1 253 ? 3.886 8.658 26.624 1.00 13.15 243 PHE B CA 1
ATOM 3740 C C . PHE B 1 253 ? 5.151 8.569 27.455 1.00 13.48 243 PHE B C 1
ATOM 3741 O O . PHE B 1 253 ? 5.806 7.524 27.470 1.00 13.36 243 PHE B O 1
ATOM 3749 N N . ILE B 1 254 ? 5.527 9.676 28.102 1.00 13.26 244 ILE B N 1
ATOM 3750 C CA . ILE B 1 254 ? 6.714 9.746 28.949 1.00 13.21 244 ILE B CA 1
ATOM 3751 C C . ILE B 1 254 ? 6.315 9.691 30.423 1.00 13.34 244 ILE B C 1
ATOM 3752 O O . ILE B 1 254 ? 5.654 10.580 30.929 1.00 12.92 244 ILE B O 1
ATOM 3757 N N . ASP B 1 255 ? 6.716 8.612 31.079 1.00 13.05 245 ASP B N 1
ATOM 3758 C CA . ASP B 1 255 ? 6.370 8.317 32.467 1.00 13.84 245 ASP B CA 1
ATOM 3759 C C . ASP B 1 255 ? 7.319 9.084 33.367 1.00 14.05 245 ASP B C 1
ATOM 3760 O O . ASP B 1 255 ? 8.469 8.676 33.522 1.00 15.43 245 ASP B O 1
ATOM 3765 N N . ALA B 1 256 ? 6.832 10.180 33.952 1.00 14.29 246 ALA B N 1
ATOM 3766 C CA . ALA B 1 256 ? 7.583 10.969 34.939 1.00 14.04 246 ALA B CA 1
ATOM 3767 C C . ALA B 1 256 ? 6.959 10.796 36.310 1.00 14.63 246 ALA B C 1
ATOM 3768 O O . ALA B 1 256 ? 6.795 11.769 37.046 1.00 15.38 246 ALA B O 1
ATOM 3770 N N . SER B 1 257 ? 6.616 9.560 36.650 1.00 14.73 247 SER B N 1
ATOM 3771 C CA . SER B 1 257 ? 5.872 9.270 37.869 1.00 14.87 247 SER B CA 1
ATOM 3772 C C . SER B 1 257 ? 6.693 8.713 39.016 1.00 15.06 247 SER B C 1
ATOM 3773 O O . SER B 1 257 ? 6.145 8.353 40.063 1.00 15.98 247 SER B O 1
ATOM 3776 N N . GLY B 1 258 ? 8.016 8.650 38.875 1.00 14.59 248 GLY B N 1
ATOM 3777 C CA . GLY B 1 258 ? 8.804 8.077 39.929 1.00 14.86 248 GLY B CA 1
ATOM 3778 C C . GLY B 1 258 ? 8.426 6.639 40.255 1.00 15.30 248 GLY B C 1
ATOM 3779 O O . GLY B 1 258 ? 8.425 6.224 41.428 1.00 15.90 248 GLY B O 1
ATOM 3780 N N . GLY B 1 259 ? 8.097 5.875 39.239 1.00 14.77 249 GLY B N 1
ATOM 3781 C CA . GLY B 1 259 ? 7.805 4.466 39.432 1.00 15.35 249 GLY B CA 1
ATOM 3782 C C . GLY B 1 259 ? 6.445 4.221 40.066 1.00 16.12 249 GLY B C 1
ATOM 3783 O O . GLY B 1 259 ? 6.280 3.305 40.888 1.00 17.62 249 GLY B O 1
ATOM 3784 N N . THR B 1 260 ? 5.473 5.023 39.667 1.00 15.80 250 THR B N 1
ATOM 3785 C CA . THR B 1 260 ? 4.097 4.822 40.080 1.00 16.49 250 THR B CA 1
ATOM 3786 C C . THR B 1 260 ? 3.352 3.792 39.245 1.00 16.56 250 THR B C 1
ATOM 3787 O O . THR B 1 260 ? 2.313 3.272 39.690 1.00 17.10 250 THR B O 1
ATOM 3791 N N . LEU B 1 261 ? 3.862 3.492 38.047 1.00 16.32 251 LEU B N 1
ATOM 3792 C CA . LEU B 1 261 ? 3.147 2.656 37.090 1.00 16.91 251 LEU B CA 1
ATOM 3793 C C . LEU B 1 261 ? 3.737 1.251 37.021 1.00 17.67 251 LEU B C 1
ATOM 3794 O O . LEU B 1 261 ? 3.734 0.612 35.954 1.00 21.43 251 LEU B O 1
ATOM 3799 N N . LEU B 1 262 ? 4.238 0.760 38.145 1.00 16.58 252 LEU B N 1
ATOM 3800 C CA . LEU B 1 262 ? 4.924 -0.550 38.186 1.00 16.91 252 LEU B CA 1
ATOM 3801 C C . LEU B 1 262 ? 3.969 -1.716 38.530 1.00 17.10 252 LEU B C 1
ATOM 3802 O O . LEU B 1 262 ? 4.396 -2.878 38.630 1.00 17.71 252 LEU B O 1
ATOM 3807 N N A GLY B 1 263 ? 2.691 -1.388 38.734 0.50 17.19 253 GLY B N 1
ATOM 3808 N N B GLY B 1 263 ? 2.682 -1.410 38.689 0.50 17.21 253 GLY B N 1
ATOM 3809 C CA A GLY B 1 263 ? 1.680 -2.366 39.151 0.50 17.08 253 GLY B CA 1
ATOM 3810 C CA B GLY B 1 263 ? 1.655 -2.447 38.844 0.50 17.07 253 GLY B CA 1
ATOM 3811 C C A GLY B 1 263 ? 1.497 -2.340 40.658 0.50 17.52 253 GLY B C 1
ATOM 3812 C C B GLY B 1 263 ? 1.536 -2.994 40.252 0.50 17.58 253 GLY B C 1
ATOM 3813 O O A GLY B 1 263 ? 2.348 -2.828 41.383 0.50 16.94 253 GLY B O 1
ATOM 3814 O O B GLY B 1 263 ? 0.467 -3.454 40.652 0.50 16.69 253 GLY B O 1
#

CATH classification: 3.40.50.720

InterPro domains:
  IPR002347 Short-chain dehydrogenase/reductase SDR [PF13561] (13-249)
  IPR002347 Short-chain dehydrogenase/reductase SDR [PR00080] (89-100)
  IPR002347 Short-chain dehydrogenase/reductase SDR [PR00080] (140-148)
  IPR002347 Short-chain dehydrogenase/reductase SDR [PR00080] (160-179)
  IPR002347 Short-chain dehydrogenase/reductase SDR [PR00081] (8-25)
  IPR002347 Short-chain dehydrogenase/reductase SDR [PR00081] (89-100)
  IPR002347 Short-chain dehydrogenase/reductase SDR [PR00081] (134-150)
  IPR002347 Short-chain dehydrogenase/reductase SDR [PR00081] (160-179)
  IPR002347 Short-chain dehydrogenase/reductase SDR [PR00081] (181-198)
  IPR002347 Short-chain dehydrogenase/reductase SDR [PR00081] (214-234)
  IPR020904 Short-chain dehydrogenase/reductase, conserved site [PS00061] (147-175)
  IPR036291 NAD(P)-binding domain superfamily [SSF51735] (1-252)
  IPR057326 Ketoreductase domain [SM00822] (7-194)

Foldseek 3Di:
DQQAPAEEEQAPCLFFLSVLLQLVNLLNHYAYEQEDAPSPVSSVVSQVSSVVNPGHYDYAHFDFLDPCRLVRRLVRQQVVCCVVPVGSAHAEYELDDADFFFDALVPDDPVNLSSRLRNLAVRLVVNVVVNVVRYAQQGEYEYEAACCCQPPDRRGVSNNVSSVNNLVCQQPVLVVCVVSLYAHEYEHEAAECGPDVQCVPVVSQQVSLVLAPNSHGHYSNLSSVVVSCRRGPNVSVDHSYYHYSYNHNNVD/DAAQEAQQAVAEEEQAPCLFFLNVLLQLLNLNRHYAYAQEDAPSVVSSVVSQVNSVVNRGHYDYAYFDFLDPCRLVSRLVRQQVVCCVPPVGSAHQEYELDDADFFFAALVPDDPVNLSSRLRRLAVRLVVNVVVNVVRYAQQGEYEYEAACCCQPPDRRGVSNNVNSVNNLVCQQPVCVVCVVSLYAHEYEHEQAEPGVDPVCVDPVVVCVSQCLAPVSGHHYSNLSSVVVSCRRGPNVSVDHSYYHYSYNHNNVD

Sequence (509 aa):
GNLTGKTALVTGASRRGIGRAIAEKLGYAGALVAVHYATGADAAAEVAESIEEKDGGRAFTVVKAELGVPGDVDVLFEGLERRGLKERTGATDLDILVNNAGVMAMGAPEEVTPEMFDRMMAVNAKAPFFIVQRALSVMPDGGRIINVSSGLTRVASPDQVTYGMSKGALEQIALHFSRHLGSRRITVNSVVAPGSSTDNGSALFQIPEVRETLSSQLSTFGEVVAEPAAIADVVAFLASEEDARWITGAFIDASGGTLLGGHHHRSGNLTGKTALVTGASRGIGRAIAEKLGYAGALVAVHYATGADAAAEVAESIEKDGGRAFTVKAELGVPGDVDVLFEGLERRGLKERTGATDLDILVNNAGVMAMGAPEEVTPEMFDRMMAVNAKAPFFIVQRRALSVMPDGGRIINVSSGLTRVASPDQVTTYGMSKGALEQIALHFSRHLGSSRRRITVNSVAPGSSTDNGSALFQIPEVRETLSQLSTFGEVAEPAAIADVVAFLASEDARWITGAFIDASGGTLLGG